Protein AF-A0A8X6GUL9-F1 (afdb_monomer_lite)

Radius of gyration: 25.7 Å; chains: 1; bounding box: 60×47×84 Å

Sequence (441 aa):
MNFLELIRPHLCHDPDRMSILALSNQPPAIRCETCQQTPIPNVYSFIREAADADLLGACHLAQMYHMLTGDEEVPVPFALVSIEGILPKRVENQPIRKLYASVKILKALNAPFTQNATMEKPTMEMQHFLTDYMNAITHAKPQEPLKDSEKMVLNHLLQRLHQAMESKEFQDNKFDFYFEKLVPYVKACRKDWTPLPPEEESSLIKQLLNQLQRSMAIRKMFSRNCIPFDIFHVLVGCYACCSDIGMVANWTLDLIARICRGQFFWKEYESCTFVQQMLRGIKSDISCKRNTDLYYVMRSIQKGEGIECLSENFAKYGQLEKRIKEKIQALSDLVEMVTHQLFPNILFDHHADQLAFNIAMGHVACNMDLKTAQVKKGAFAKARRLYGIISQLVKQVEAFDAQYPIPWTIDTLKLFMVSDSNIEKNLTEIPAVVFEPDEEE

Organism: Trichonephila clavata (NCBI:txid2740835)

Foldseek 3Di:
DALLVLCVVLDPDHSVQWDWDDDVPAAIFIAGNPVRDTSGGHVLVVLVVVCVVPLVSSQVSQVRVCVVPVDQQRKRWDWQDDQPLADIDIFTRQGNNLLVLLLVLLLLLQQLQAPPRDNDDQDPSLQCVLVLLVVLLVPADAPDDDDPLLVLVLVVLNVVLVCVVPDPVCPDRVVCCLVQAVSVQQCLQDVDDHRHYDDDDDRSNVSNNVSLNSLSVVCVRRVLQDLSNNSSSLSSQCSSRSNHSQRNQLSSQSSVLCLLLSSNACVVRCVGPQLVQLVVLCVVADDCVHPVVLNVLLVCLQVVPAPVVNVVCVVVVVVSLVSSLVRGPDDPSHSVVSSVRPVLRSSYPDSLLSVLLVVLVVQQVVQADPVVRDGDPCSSVLSVLSSVLSSVLSVLSNVLCVVPVDNRGPVVVVVSCVVDVVNSVSSVVNCCSSPVPDDDD

Secondary structure (DSSP, 8-state):
--HHHHTGGG-SS-GGGEEEE--TTS--EEEETTT---SBS-HHHHHHHHHHH-HHHHHHHHHHHHHHH--S--EEEEEE-S-TTS--EEEEEEEHHHHHHHHHHHHHHHGGGBTT---PPPPHHHHHHHHHHHHHHHHPPPSS---HHHHHHHHHHHHHHHHHHH-TT--S-HHHIIIIIIHHHHHHH--S--PBPPPPP--HHHHHHHHHHHHHHHHHHHGGG-HHHHHHHHHHHHHHTTT-HHHHHHHHHHHHHHHHTTTTSGGGGTTSHHHHHHHHHHHHH-BTTBSHHHHHHHHHHHTT--HHHHHTTHHHHHHHHHHHHTT--S-HHHHHHHHHHHTTGGG-SSHHHHHHHHHHHHHHHHTB-TTT-PBPTTHHHHHHHHHHHHHHHHHHHHHHHHH------HHHHHHHHHH-HHHHHHHHHHHHHHHSPPPP-

Structure (mmCIF, N/CA/C/O backbone):
data_AF-A0A8X6GUL9-F1
#
_entry.id   AF-A0A8X6GUL9-F1
#
loop_
_atom_site.group_PDB
_atom_site.id
_atom_site.type_symbol
_atom_site.label_atom_id
_atom_site.label_alt_id
_atom_site.label_comp_id
_atom_site.label_asym_id
_atom_site.label_entity_id
_atom_site.label_seq_id
_atom_site.pdbx_PDB_ins_code
_atom_site.Cartn_x
_atom_site.Cartn_y
_atom_site.Cartn_z
_atom_site.occupancy
_atom_site.B_iso_or_equiv
_atom_site.auth_seq_id
_atom_site.auth_comp_id
_atom_site.auth_asym_id
_atom_site.auth_atom_id
_atom_site.pdbx_PDB_model_num
ATOM 1 N N . MET A 1 1 ? 29.680 -6.797 -22.269 1.00 59.53 1 MET A N 1
ATOM 2 C CA . MET A 1 1 ? 29.023 -6.572 -23.575 1.00 59.53 1 MET A CA 1
ATOM 3 C C . MET A 1 1 ? 28.291 -5.240 -23.490 1.00 59.53 1 MET A C 1
ATOM 5 O O . MET A 1 1 ? 27.635 -5.024 -22.481 1.00 59.53 1 MET A O 1
ATOM 9 N N . ASN A 1 2 ? 28.484 -4.332 -24.452 1.00 82.75 2 ASN A N 1
ATOM 10 C CA . ASN A 1 2 ? 27.860 -2.997 -24.468 1.00 82.75 2 ASN A CA 1
ATOM 11 C C . ASN A 1 2 ? 26.538 -3.034 -25.272 1.00 82.75 2 ASN A C 1
ATOM 13 O O . ASN A 1 2 ? 26.352 -3.919 -26.101 1.00 82.75 2 ASN A O 1
ATOM 17 N N . PHE A 1 3 ? 25.637 -2.076 -25.054 1.00 90.62 3 PHE A N 1
ATOM 18 C CA . PHE A 1 3 ? 24.363 -1.917 -25.760 1.00 90.62 3 PHE A CA 1
ATOM 19 C C . PHE A 1 3 ? 24.492 -1.985 -27.290 1.00 90.62 3 PHE A C 1
ATOM 21 O O . PHE A 1 3 ? 23.742 -2.722 -27.918 1.00 90.62 3 PHE A O 1
ATOM 28 N N . LEU A 1 4 ? 25.461 -1.284 -27.895 1.00 91.44 4 LEU A N 1
ATOM 29 C CA . LEU A 1 4 ? 25.628 -1.271 -29.358 1.00 91.44 4 LEU A CA 1
ATOM 30 C C . LEU A 1 4 ? 25.985 -2.654 -29.938 1.00 91.44 4 LEU A C 1
ATOM 32 O O . LEU A 1 4 ? 25.587 -2.970 -31.055 1.00 91.44 4 LEU A O 1
ATOM 36 N N . GLU A 1 5 ? 26.675 -3.500 -29.168 1.00 90.81 5 GLU A N 1
ATOM 37 C CA . GLU A 1 5 ? 26.963 -4.886 -29.565 1.00 90.81 5 GLU A CA 1
ATOM 38 C C . GLU A 1 5 ? 25.704 -5.758 -29.531 1.00 90.81 5 GLU A C 1
ATOM 40 O O . GLU A 1 5 ? 25.496 -6.583 -30.417 1.00 90.81 5 GLU A O 1
ATOM 45 N N . LEU A 1 6 ? 24.831 -5.546 -28.539 1.00 90.56 6 LEU A N 1
ATOM 46 C CA . LEU A 1 6 ? 23.571 -6.285 -28.405 1.00 90.56 6 LEU A CA 1
ATOM 47 C C . LEU A 1 6 ? 22.627 -6.067 -29.590 1.00 90.56 6 LEU A C 1
ATOM 49 O O . LEU A 1 6 ? 21.882 -6.970 -29.958 1.00 90.56 6 LEU A O 1
ATOM 53 N N . ILE A 1 7 ? 22.664 -4.880 -30.189 1.00 93.12 7 ILE A N 1
ATOM 54 C CA . ILE A 1 7 ? 21.782 -4.499 -31.298 1.00 93.12 7 ILE A CA 1
ATOM 55 C C . ILE A 1 7 ? 22.462 -4.588 -32.662 1.00 93.12 7 ILE A C 1
ATOM 57 O O . ILE A 1 7 ? 21.873 -4.154 -33.648 1.00 93.12 7 ILE A O 1
ATOM 61 N N . ARG A 1 8 ? 23.675 -5.151 -32.747 1.00 92.56 8 ARG A N 1
ATOM 62 C CA . ARG A 1 8 ? 24.450 -5.263 -33.992 1.00 92.56 8 ARG A CA 1
ATOM 63 C C . ARG A 1 8 ? 23.646 -5.770 -35.201 1.00 92.56 8 ARG A C 1
ATOM 65 O O . ARG A 1 8 ? 23.825 -5.195 -36.271 1.00 92.56 8 ARG A O 1
ATOM 72 N N . PRO A 1 9 ? 22.729 -6.754 -35.075 1.00 92.94 9 PRO A N 1
ATOM 73 C CA . PRO A 1 9 ? 21.899 -7.203 -36.200 1.00 92.94 9 PRO A CA 1
ATOM 74 C C . PRO A 1 9 ? 20.978 -6.127 -36.799 1.00 92.94 9 PRO A C 1
ATOM 76 O O . PRO A 1 9 ? 20.520 -6.277 -37.926 1.00 92.94 9 PRO A O 1
ATOM 79 N N . HIS A 1 10 ? 20.699 -5.054 -36.056 1.00 92.38 10 HIS A N 1
ATOM 80 C CA . HIS A 1 10 ? 19.838 -3.942 -36.467 1.00 92.38 10 HIS A CA 1
ATOM 81 C C . HIS A 1 10 ? 20.632 -2.736 -36.986 1.00 92.38 10 HIS A C 1
ATOM 83 O O . HIS A 1 10 ? 20.045 -1.730 -37.380 1.00 92.38 10 HIS A O 1
ATOM 89 N N . LEU A 1 11 ? 21.963 -2.814 -36.975 1.00 92.88 11 LEU A N 1
ATOM 90 C CA . LEU A 1 11 ? 22.844 -1.749 -37.429 1.00 92.88 11 LEU A CA 1
ATOM 91 C C . LEU A 1 11 ? 23.238 -1.960 -38.895 1.00 92.88 11 LEU A C 1
ATOM 93 O O . LEU A 1 11 ? 23.427 -3.081 -39.356 1.00 92.88 11 LEU A O 1
ATOM 97 N N . CYS A 1 12 ? 23.412 -0.865 -39.635 1.00 91.94 12 CYS A N 1
ATOM 98 C CA . CYS A 1 12 ? 23.876 -0.914 -41.026 1.00 91.94 12 CYS A CA 1
ATOM 99 C C . CYS A 1 12 ? 25.403 -1.075 -41.167 1.00 91.94 12 CYS A C 1
ATOM 101 O O . CYS A 1 12 ? 25.873 -1.446 -42.237 1.00 91.94 12 CYS A O 1
ATOM 103 N N . HIS A 1 13 ? 26.167 -0.781 -40.110 1.00 93.88 13 HIS A N 1
ATOM 104 C CA . HIS A 1 13 ? 27.629 -0.902 -40.035 1.00 93.88 13 HIS A CA 1
ATOM 105 C C . HIS A 1 13 ? 28.037 -1.363 -38.624 1.00 93.88 13 HIS A C 1
ATOM 107 O O . HIS A 1 13 ? 27.182 -1.520 -37.752 1.00 93.88 13 HIS A O 1
ATOM 113 N N . ASP A 1 14 ? 29.334 -1.571 -38.390 1.00 92.31 14 ASP A N 1
ATOM 114 C CA . ASP A 1 14 ? 29.841 -2.005 -37.085 1.00 92.31 14 ASP A CA 1
ATOM 115 C C . ASP A 1 14 ? 29.505 -1.018 -35.943 1.00 92.31 14 ASP A C 1
ATOM 117 O O . ASP A 1 14 ? 29.436 0.194 -36.183 1.00 92.31 14 ASP A O 1
ATOM 121 N N . PRO A 1 15 ? 29.342 -1.511 -34.696 1.00 91.25 15 PRO A N 1
ATOM 122 C CA . PRO A 1 15 ? 29.035 -0.703 -33.509 1.00 91.25 15 PRO A CA 1
ATOM 123 C C . PRO A 1 15 ? 29.920 0.538 -33.318 1.00 91.25 15 PRO A C 1
ATOM 125 O O . PRO A 1 15 ? 29.404 1.602 -32.983 1.00 91.25 15 PRO A O 1
ATOM 128 N N . ASP A 1 16 ? 31.218 0.448 -33.626 1.00 91.38 16 ASP A N 1
ATOM 129 C CA . ASP A 1 16 ? 32.183 1.560 -33.524 1.00 91.38 16 ASP A CA 1
ATOM 130 C C . ASP A 1 16 ? 31.897 2.728 -34.490 1.00 91.38 16 ASP A C 1
ATOM 132 O O . ASP A 1 16 ? 32.508 3.795 -34.402 1.00 91.38 16 ASP A O 1
ATOM 136 N N . ARG A 1 17 ? 30.985 2.535 -35.451 1.00 93.19 17 ARG A N 1
ATOM 137 C CA . ARG A 1 17 ? 30.533 3.555 -36.409 1.00 93.19 17 ARG A CA 1
ATOM 138 C C . ARG A 1 17 ? 29.187 4.167 -36.030 1.00 93.19 17 ARG A C 1
ATOM 140 O O . ARG A 1 17 ? 28.618 4.894 -36.845 1.00 93.19 17 ARG A O 1
ATOM 147 N N . MET A 1 18 ? 28.665 3.867 -34.843 1.00 94.19 18 MET A N 1
ATOM 148 C CA . MET A 1 18 ? 27.395 4.401 -34.360 1.00 94.19 18 MET A CA 1
ATOM 149 C C . MET A 1 18 ? 27.605 5.525 -33.350 1.00 94.19 18 MET A C 1
ATOM 151 O O . MET A 1 18 ? 28.490 5.462 -32.500 1.00 94.19 18 MET A O 1
ATOM 155 N N . SER A 1 19 ? 26.743 6.533 -33.412 1.00 91.62 19 SER A N 1
ATOM 156 C CA . SER A 1 19 ? 26.632 7.592 -32.414 1.00 91.62 19 SER A CA 1
ATOM 157 C C . SER A 1 19 ? 25.207 7.664 -31.868 1.00 91.62 19 SER A C 1
ATOM 159 O O . SER A 1 19 ? 24.238 7.291 -32.537 1.00 91.62 19 SER A O 1
ATOM 161 N N . ILE A 1 20 ? 25.082 8.135 -30.628 1.00 91.44 20 ILE A N 1
ATOM 162 C CA . ILE A 1 20 ? 23.789 8.380 -29.990 1.00 91.44 20 ILE A CA 1
ATOM 163 C C . ILE A 1 20 ? 23.440 9.848 -30.197 1.00 91.44 20 ILE A C 1
ATOM 165 O O . ILE A 1 20 ? 24.148 10.744 -29.737 1.00 91.44 20 ILE A O 1
ATOM 169 N N . LEU A 1 21 ? 22.337 10.091 -30.895 1.00 89.81 21 LEU A N 1
ATOM 170 C CA . LEU A 1 21 ? 21.763 11.412 -31.077 1.00 89.81 21 LEU A CA 1
ATOM 171 C C . LEU A 1 21 ? 20.773 11.687 -29.945 1.00 89.81 21 LEU A C 1
ATOM 173 O O . LEU A 1 21 ? 19.653 11.172 -29.949 1.00 89.81 21 LEU A O 1
ATOM 177 N N . ALA A 1 22 ? 21.180 12.525 -28.995 1.00 81.44 22 ALA A N 1
ATOM 178 C CA . ALA A 1 22 ? 20.275 13.116 -28.017 1.00 81.44 22 ALA A CA 1
ATOM 179 C C . ALA A 1 22 ? 19.588 14.337 -28.650 1.00 81.44 22 ALA A C 1
ATOM 181 O O . ALA A 1 22 ? 20.225 15.361 -28.905 1.00 81.44 22 ALA A O 1
ATOM 182 N N . LEU A 1 23 ? 18.295 14.220 -28.945 1.00 72.94 23 LEU A N 1
ATOM 183 C CA . LEU A 1 23 ? 17.497 15.289 -29.541 1.00 72.94 23 LEU A CA 1
ATOM 184 C C . LEU A 1 23 ? 16.654 15.969 -28.455 1.00 72.94 23 LEU A C 1
ATOM 186 O O . LEU A 1 23 ? 16.051 15.306 -27.614 1.00 72.94 23 LEU A O 1
ATOM 190 N N . SER A 1 24 ? 16.594 17.304 -28.464 1.00 72.19 24 SER A N 1
ATOM 191 C CA . SER A 1 24 ? 15.754 18.046 -27.516 1.00 72.19 24 SER A CA 1
ATOM 192 C C . SER A 1 24 ? 14.282 17.663 -27.717 1.00 72.19 24 SER A C 1
ATOM 194 O O . SER A 1 24 ? 13.749 17.802 -28.818 1.00 72.19 24 SER A O 1
ATOM 196 N N . ASN A 1 25 ? 13.634 17.176 -26.654 1.00 72.31 25 ASN A N 1
ATOM 197 C CA . ASN A 1 25 ? 12.228 16.749 -26.627 1.00 72.31 25 ASN A CA 1
ATOM 198 C C . ASN A 1 25 ? 11.867 15.562 -27.542 1.00 72.31 25 ASN A C 1
ATOM 200 O O . ASN A 1 25 ? 10.691 15.374 -27.857 1.00 72.31 25 ASN A O 1
ATOM 204 N N . GLN A 1 26 ? 12.839 14.746 -27.960 1.00 78.94 26 GLN A N 1
ATOM 205 C CA . GLN A 1 26 ? 12.580 13.499 -28.684 1.00 78.94 26 GLN A CA 1
ATOM 206 C C . GLN A 1 26 ? 13.345 12.337 -28.044 1.00 78.94 26 GLN A C 1
ATOM 208 O O . GLN A 1 26 ? 14.429 12.553 -27.500 1.00 78.94 26 GLN A O 1
ATOM 213 N N . PRO A 1 27 ? 12.807 11.104 -28.105 1.00 82.38 27 PRO A N 1
ATOM 214 C CA . PRO A 1 27 ? 13.554 9.927 -27.698 1.00 82.38 27 PRO A CA 1
ATOM 215 C C . PRO A 1 27 ? 14.885 9.840 -28.454 1.00 82.38 27 PRO A C 1
ATOM 217 O O . PRO A 1 27 ? 14.938 10.192 -29.637 1.00 82.38 27 PRO A O 1
ATOM 220 N N . PRO A 1 28 ? 15.950 9.365 -27.797 1.00 90.50 28 PRO A N 1
ATOM 221 C CA . PRO A 1 28 ? 17.258 9.270 -28.418 1.00 90.50 28 PRO A CA 1
ATOM 222 C C . PRO A 1 28 ? 17.238 8.319 -29.616 1.00 90.50 28 PRO A C 1
ATOM 224 O O . PRO A 1 28 ? 16.472 7.348 -29.660 1.00 90.50 28 PRO A O 1
ATOM 227 N N . ALA A 1 29 ? 18.106 8.602 -30.582 1.00 92.44 29 ALA A N 1
ATOM 228 C CA . ALA A 1 29 ? 18.247 7.833 -31.811 1.00 92.44 29 ALA A CA 1
ATOM 229 C C . ALA A 1 29 ? 19.691 7.357 -32.002 1.00 92.44 29 ALA A C 1
ATOM 231 O O . ALA A 1 29 ? 20.627 7.948 -31.468 1.00 92.44 29 ALA A O 1
ATOM 232 N N . ILE A 1 30 ? 19.885 6.305 -32.793 1.00 93.38 30 ILE A N 1
ATOM 233 C CA . ILE A 1 30 ? 21.208 5.790 -33.156 1.00 93.38 30 ILE A CA 1
ATOM 234 C C . ILE A 1 30 ? 21.472 6.147 -34.607 1.00 93.38 30 ILE A C 1
ATOM 236 O O . ILE A 1 30 ? 20.749 5.686 -35.494 1.00 93.38 30 ILE A O 1
ATOM 240 N N . ARG A 1 31 ? 22.511 6.950 -34.847 1.00 94.19 31 ARG A N 1
ATOM 241 C CA . ARG A 1 31 ? 22.965 7.330 -36.187 1.00 94.19 31 ARG A CA 1
ATOM 242 C C . ARG A 1 31 ? 24.221 6.561 -36.556 1.00 94.19 31 ARG A C 1
ATOM 244 O O . ARG A 1 31 ? 25.141 6.438 -35.757 1.00 94.19 31 ARG A O 1
ATOM 251 N N . CYS A 1 32 ? 24.285 6.098 -37.797 1.00 94.56 32 CYS A N 1
ATOM 252 C CA . CYS A 1 32 ? 25.526 5.616 -38.377 1.00 94.56 32 CYS A CA 1
ATOM 253 C C . CYS A 1 32 ? 26.334 6.784 -38.944 1.00 94.56 32 CYS A C 1
ATOM 255 O O . CYS A 1 32 ? 25.877 7.486 -39.843 1.00 94.56 32 CYS A O 1
ATOM 257 N N . GLU A 1 33 ? 27.568 6.953 -38.481 1.00 94.50 33 GLU A N 1
ATOM 258 C CA . GLU A 1 33 ? 28.460 8.014 -38.953 1.00 94.50 33 GLU A CA 1
ATOM 259 C C . GLU A 1 33 ? 28.963 7.783 -40.387 1.00 94.50 33 GLU A C 1
ATOM 261 O O . GLU A 1 33 ? 29.339 8.731 -41.074 1.00 94.50 33 GLU A O 1
ATOM 266 N N . THR A 1 34 ? 28.929 6.543 -40.882 1.00 93.50 34 THR A N 1
ATOM 267 C CA . THR A 1 34 ? 29.384 6.208 -42.240 1.00 93.50 34 THR A CA 1
ATOM 268 C C . THR A 1 34 ? 28.342 6.544 -43.304 1.00 93.50 34 THR A C 1
ATOM 270 O O . THR A 1 34 ? 28.664 7.218 -44.277 1.00 93.50 34 THR A O 1
ATOM 273 N N . CYS A 1 35 ? 27.095 6.094 -43.138 1.00 94.31 35 CYS A N 1
ATOM 274 C CA . CYS A 1 35 ? 26.037 6.322 -44.130 1.00 94.31 35 CYS A CA 1
ATOM 275 C C . CYS A 1 35 ? 25.053 7.436 -43.750 1.00 94.31 35 CYS A C 1
ATOM 277 O O . CYS A 1 35 ? 24.143 7.716 -44.527 1.00 94.31 35 CYS A O 1
ATOM 279 N N . GLN A 1 36 ? 25.212 8.056 -42.574 1.00 92.50 36 GLN A N 1
ATOM 280 C CA . GLN A 1 36 ? 24.347 9.120 -42.040 1.00 92.50 36 GLN A CA 1
ATOM 281 C C . GLN A 1 36 ? 22.872 8.711 -41.863 1.00 92.50 36 GLN A C 1
ATOM 283 O O . GLN A 1 36 ? 22.012 9.557 -41.625 1.00 92.50 36 GLN A O 1
ATOM 288 N N . GLN A 1 37 ? 22.570 7.413 -41.947 1.00 93.38 37 GLN A N 1
ATOM 289 C CA . GLN A 1 37 ? 21.244 6.865 -41.677 1.00 93.38 37 GLN A CA 1
ATOM 290 C C . GLN A 1 37 ? 21.021 6.688 -40.177 1.00 93.38 37 GLN A C 1
ATOM 292 O O . GLN A 1 37 ? 21.971 6.525 -39.406 1.00 93.38 37 GLN A O 1
ATOM 297 N N . THR A 1 38 ? 19.751 6.638 -39.786 1.00 92.12 38 THR A N 1
ATOM 298 C CA . THR A 1 38 ? 19.320 6.430 -38.402 1.00 92.12 38 THR A CA 1
ATOM 299 C C . THR A 1 38 ? 18.674 5.048 -38.274 1.00 92.12 38 THR A C 1
ATOM 301 O O . THR A 1 38 ? 17.446 4.959 -38.287 1.00 92.12 38 THR A O 1
ATOM 304 N N . PRO A 1 39 ? 19.463 3.952 -38.229 1.00 91.88 39 PRO A N 1
ATOM 305 C CA . PRO A 1 39 ? 18.925 2.588 -38.200 1.00 91.88 39 PRO A CA 1
ATOM 306 C C . PRO A 1 39 ? 17.947 2.350 -37.043 1.00 91.88 39 PRO A C 1
ATOM 308 O O . PRO A 1 39 ? 16.996 1.590 -37.196 1.00 91.88 39 PRO A O 1
ATOM 311 N N . ILE A 1 40 ? 18.141 3.035 -35.910 1.00 93.50 40 ILE A N 1
ATOM 312 C CA . ILE A 1 40 ? 17.182 3.063 -34.802 1.00 93.50 40 ILE A CA 1
ATOM 313 C C . ILE A 1 40 ? 16.783 4.523 -34.562 1.00 93.50 40 ILE A C 1
ATOM 315 O O . ILE A 1 40 ? 17.494 5.249 -33.866 1.00 93.50 40 ILE A O 1
ATOM 319 N N . PRO A 1 41 ? 15.666 4.991 -35.149 1.00 90.94 41 PRO A N 1
ATOM 320 C CA . PRO A 1 41 ? 15.224 6.381 -35.030 1.00 90.94 41 PRO A CA 1
ATOM 321 C C . PRO A 1 41 ? 14.626 6.711 -33.659 1.00 90.94 41 PRO A C 1
ATOM 323 O O . PRO A 1 41 ? 14.473 7.880 -33.328 1.00 90.94 41 PRO A O 1
ATOM 326 N N . ASN A 1 42 ? 14.271 5.693 -32.871 1.00 93.06 42 ASN A N 1
ATOM 327 C CA . ASN A 1 42 ? 13.729 5.845 -31.529 1.00 93.06 42 ASN A CA 1
ATOM 328 C C . ASN A 1 42 ? 14.122 4.629 -30.682 1.00 93.06 42 ASN A C 1
ATOM 330 O O . ASN A 1 42 ? 13.525 3.557 -30.802 1.00 93.06 42 ASN A O 1
ATOM 334 N N . VAL A 1 43 ? 15.120 4.801 -29.815 1.00 92.88 43 VAL A N 1
ATOM 335 C CA . VAL A 1 43 ? 15.638 3.730 -28.950 1.00 92.88 43 VAL A CA 1
ATOM 336 C C . VAL A 1 43 ? 14.563 3.202 -27.997 1.00 92.88 43 VAL A C 1
ATOM 338 O O . VAL A 1 43 ? 14.501 2.003 -27.742 1.00 92.88 43 VAL A O 1
ATOM 341 N N . TYR A 1 44 ? 13.674 4.063 -27.500 1.00 92.88 44 TYR A N 1
ATOM 342 C CA . TYR A 1 44 ? 12.624 3.662 -26.558 1.00 92.88 44 TYR A CA 1
ATOM 343 C C . TYR A 1 44 ? 11.583 2.761 -27.221 1.00 92.88 44 TYR A C 1
ATOM 345 O O . TYR A 1 44 ? 11.190 1.744 -26.653 1.00 92.88 44 TYR A O 1
ATOM 353 N N . SER A 1 45 ? 11.174 3.105 -28.444 1.00 92.31 45 SER A N 1
ATOM 354 C CA . SER A 1 45 ? 10.258 2.265 -29.225 1.00 92.31 45 SER A CA 1
ATOM 355 C C . SER A 1 45 ? 10.913 0.939 -29.597 1.00 92.31 45 SER A C 1
ATOM 357 O O . SER A 1 45 ? 10.273 -0.097 -29.463 1.00 92.31 45 SER A O 1
ATOM 359 N N . PHE A 1 46 ? 12.201 0.959 -29.951 1.00 93.62 46 PHE A N 1
ATOM 360 C CA . PHE A 1 46 ? 12.967 -0.253 -30.237 1.00 93.62 46 PHE A CA 1
ATOM 361 C C . PHE A 1 46 ? 13.023 -1.212 -29.035 1.00 93.62 46 PHE A C 1
ATOM 363 O O . PHE A 1 46 ? 12.763 -2.403 -29.182 1.00 93.62 46 PHE A O 1
ATOM 370 N N . ILE A 1 47 ? 13.295 -0.701 -27.826 1.00 92.94 47 ILE A N 1
ATOM 371 C CA . ILE A 1 47 ? 13.277 -1.507 -26.591 1.00 92.94 47 ILE A CA 1
ATOM 372 C C . ILE A 1 47 ? 11.882 -2.092 -26.337 1.00 92.94 47 ILE A C 1
ATOM 374 O O . ILE A 1 47 ? 11.763 -3.257 -25.957 1.00 92.94 47 ILE A O 1
ATOM 378 N N . ARG A 1 48 ? 10.823 -1.300 -26.541 1.00 90.50 48 ARG A N 1
ATOM 379 C CA . ARG A 1 48 ? 9.440 -1.753 -26.352 1.00 90.50 48 ARG A CA 1
ATOM 380 C C . ARG A 1 48 ? 9.069 -2.869 -27.331 1.00 90.50 48 ARG A C 1
ATOM 382 O O . ARG A 1 48 ? 8.537 -3.879 -26.899 1.00 90.50 48 ARG A O 1
ATOM 389 N N . GLU A 1 49 ? 9.387 -2.712 -28.612 1.00 91.75 49 GLU A N 1
ATOM 390 C CA . GLU A 1 49 ? 9.131 -3.728 -29.644 1.00 91.75 49 GLU A CA 1
ATOM 391 C C . GLU A 1 49 ? 9.918 -5.020 -29.379 1.00 91.75 49 GLU A C 1
ATOM 393 O O . GLU A 1 49 ? 9.390 -6.119 -29.534 1.00 91.75 49 GLU A O 1
ATOM 398 N N . ALA A 1 50 ? 11.160 -4.912 -28.894 1.00 90.69 50 ALA A N 1
ATOM 399 C CA . ALA A 1 50 ? 11.944 -6.080 -28.495 1.00 90.69 50 ALA A CA 1
ATOM 400 C C . ALA A 1 50 ? 11.273 -6.882 -27.361 1.00 90.69 50 ALA A C 1
ATOM 402 O O . ALA A 1 50 ? 11.421 -8.104 -27.298 1.00 90.69 50 ALA A O 1
ATOM 403 N N . ALA A 1 51 ? 10.508 -6.219 -26.487 1.00 91.06 51 ALA A N 1
ATOM 404 C CA . ALA A 1 51 ? 9.843 -6.854 -25.351 1.00 91.06 51 ALA A CA 1
ATOM 405 C C . ALA A 1 51 ? 8.695 -7.791 -25.751 1.00 91.06 51 ALA A C 1
ATOM 407 O O . ALA A 1 51 ? 8.334 -8.677 -24.970 1.00 91.06 51 ALA A O 1
ATOM 408 N N . ASP A 1 52 ? 8.139 -7.628 -26.955 1.00 88.81 52 ASP A N 1
ATOM 409 C CA . ASP A 1 52 ? 7.107 -8.521 -27.484 1.00 88.81 52 ASP A CA 1
ATOM 410 C C . ASP A 1 52 ? 7.671 -9.911 -27.799 1.00 88.81 52 ASP A C 1
ATOM 412 O O . ASP A 1 52 ? 6.989 -10.916 -27.579 1.00 88.81 52 ASP A O 1
ATOM 416 N N . ALA A 1 53 ? 8.929 -9.970 -28.247 1.00 89.50 53 ALA A N 1
ATOM 417 C CA . ALA A 1 53 ? 9.632 -11.209 -28.565 1.00 89.50 53 ALA A CA 1
ATOM 418 C C . ALA A 1 53 ? 10.392 -11.789 -27.359 1.00 89.50 53 ALA A C 1
ATOM 420 O O . ALA A 1 53 ? 10.308 -12.989 -27.098 1.00 89.50 53 ALA A O 1
ATOM 421 N N . ASP A 1 54 ? 11.120 -10.950 -26.616 1.00 90.56 54 ASP A N 1
ATOM 422 C CA . ASP A 1 54 ? 11.896 -11.345 -25.436 1.00 90.56 54 ASP A CA 1
ATOM 423 C C . ASP A 1 54 ? 11.905 -10.230 -24.382 1.00 90.56 54 ASP A C 1
ATOM 425 O O . ASP A 1 54 ? 12.695 -9.283 -24.420 1.00 90.56 54 ASP A O 1
ATOM 429 N N . LEU A 1 55 ? 11.035 -10.378 -23.382 1.00 88.94 55 LEU A N 1
ATOM 430 C CA . LEU A 1 55 ? 10.909 -9.423 -22.286 1.00 88.94 55 LEU A CA 1
ATOM 431 C C . LEU A 1 55 ? 12.203 -9.291 -21.467 1.00 88.94 55 LEU A C 1
ATOM 433 O O . LEU A 1 55 ? 12.571 -8.181 -21.088 1.00 88.94 55 LEU A O 1
ATOM 437 N N . LEU A 1 56 ? 12.905 -10.397 -21.190 1.00 87.38 56 LEU A N 1
ATOM 438 C CA . LEU A 1 56 ? 14.136 -10.366 -20.393 1.00 87.38 56 LEU A CA 1
ATOM 439 C C . LEU A 1 56 ? 15.285 -9.740 -21.189 1.00 87.38 56 LEU A C 1
ATOM 441 O O . LEU A 1 56 ? 16.049 -8.946 -20.632 1.00 87.38 56 LEU A O 1
ATOM 445 N N . GLY A 1 57 ? 15.372 -10.051 -22.483 1.00 89.19 57 GLY A N 1
ATOM 446 C CA . GLY A 1 57 ? 16.289 -9.409 -23.418 1.00 89.19 57 GLY A CA 1
ATOM 447 C C . GLY A 1 57 ? 16.061 -7.901 -23.496 1.00 89.19 57 GLY A C 1
ATOM 448 O O . GLY A 1 57 ? 17.011 -7.135 -23.339 1.00 89.19 57 GLY A O 1
ATOM 449 N N . ALA A 1 58 ? 14.807 -7.456 -23.618 1.00 91.50 58 ALA A N 1
ATOM 450 C CA . ALA A 1 58 ? 14.454 -6.036 -23.629 1.00 91.50 58 ALA A CA 1
ATOM 451 C C . ALA A 1 58 ? 14.793 -5.321 -22.307 1.00 91.50 58 ALA A C 1
ATOM 453 O O . ALA A 1 58 ? 15.328 -4.211 -22.319 1.00 91.50 58 ALA A O 1
ATOM 454 N N . CYS A 1 59 ? 14.567 -5.970 -21.157 1.00 89.94 59 CYS A N 1
ATOM 455 C CA . CYS A 1 59 ? 15.005 -5.454 -19.854 1.00 89.94 59 CYS A CA 1
ATOM 456 C C . CYS A 1 59 ? 16.521 -5.231 -19.811 1.00 89.94 59 CYS A C 1
ATOM 458 O O . CYS A 1 59 ? 17.000 -4.199 -19.335 1.00 89.94 59 CYS A O 1
ATOM 460 N N . HIS A 1 60 ? 17.282 -6.234 -20.259 1.00 90.69 60 HIS A N 1
ATOM 461 C CA . HIS A 1 60 ? 18.739 -6.179 -20.270 1.00 90.69 60 HIS A CA 1
ATOM 462 C C . HIS A 1 60 ? 19.235 -5.093 -21.226 1.00 90.69 60 HIS A C 1
ATOM 464 O O . HIS A 1 60 ? 20.118 -4.317 -20.871 1.00 90.69 60 HIS A O 1
ATOM 470 N N . LEU A 1 61 ? 18.610 -4.983 -22.397 1.00 92.81 61 LEU A N 1
ATOM 471 C CA . LEU A 1 61 ? 18.892 -3.958 -23.388 1.00 92.81 61 LEU A CA 1
ATOM 472 C C . LEU A 1 61 ? 18.706 -2.542 -22.816 1.00 92.81 61 LEU A C 1
ATOM 474 O O . LEU A 1 61 ? 19.605 -1.713 -22.949 1.00 92.81 61 LEU A O 1
ATOM 478 N N . ALA A 1 62 ? 17.596 -2.284 -22.117 1.00 93.44 62 ALA A N 1
ATOM 479 C CA . ALA A 1 62 ? 17.340 -1.002 -21.459 1.00 93.44 62 ALA A CA 1
ATOM 480 C C . ALA A 1 62 ? 18.398 -0.667 -20.392 1.00 93.44 62 ALA A C 1
ATOM 482 O O . ALA A 1 62 ? 18.892 0.458 -20.333 1.00 93.44 62 ALA A O 1
ATOM 483 N N . GLN A 1 63 ? 18.805 -1.657 -19.587 1.00 92.38 63 GLN A N 1
ATOM 484 C CA . GLN A 1 63 ? 19.881 -1.492 -18.601 1.00 92.38 63 GLN A CA 1
ATOM 485 C C . GLN A 1 63 ? 21.218 -1.172 -19.270 1.00 92.38 63 GLN A C 1
ATOM 487 O O . GLN A 1 63 ? 21.919 -0.268 -18.824 1.00 92.38 63 GLN A O 1
ATOM 492 N N . MET A 1 64 ? 21.579 -1.882 -20.345 1.00 92.88 64 MET A N 1
ATOM 493 C CA . MET A 1 64 ? 22.828 -1.610 -21.059 1.00 92.88 64 MET A CA 1
ATOM 494 C C . MET A 1 64 ? 22.821 -0.217 -21.691 1.00 92.88 64 MET A C 1
ATOM 496 O O . MET A 1 64 ? 23.847 0.458 -21.669 1.00 92.88 64 MET A O 1
ATOM 500 N N . TYR A 1 65 ? 21.675 0.232 -22.212 1.00 93.44 65 TYR A N 1
ATOM 501 C CA . TYR A 1 65 ? 21.529 1.581 -22.755 1.00 93.44 65 TYR A CA 1
ATOM 502 C C . TYR A 1 65 ? 21.704 2.657 -21.676 1.00 93.44 65 TYR A C 1
ATOM 504 O O . TYR A 1 65 ? 22.461 3.609 -21.872 1.00 93.44 65 TYR A O 1
ATOM 512 N N . HIS A 1 66 ? 21.071 2.479 -20.513 1.00 93.31 66 HIS A N 1
ATOM 513 C CA . HIS A 1 66 ? 21.255 3.361 -19.361 1.00 93.31 66 HIS A CA 1
ATOM 514 C C . HIS A 1 66 ? 22.721 3.416 -18.911 1.00 93.31 66 HIS A C 1
ATOM 516 O O . HIS A 1 66 ? 23.264 4.501 -18.746 1.00 93.31 66 HIS A O 1
ATOM 522 N N . MET A 1 67 ? 23.405 2.273 -18.786 1.00 91.44 67 MET A N 1
ATOM 523 C CA . MET A 1 67 ? 24.827 2.256 -18.409 1.00 91.44 67 MET A CA 1
ATOM 524 C C . MET A 1 67 ? 25.727 2.956 -19.435 1.00 91.44 67 MET A C 1
ATOM 526 O O . MET A 1 67 ? 26.760 3.506 -19.064 1.00 91.44 67 MET A O 1
ATOM 530 N N . LEU A 1 68 ? 25.354 2.928 -20.718 1.00 90.38 68 LEU A N 1
ATOM 531 C CA . LEU A 1 68 ? 26.098 3.597 -21.783 1.00 90.38 68 LEU A CA 1
ATOM 532 C C . LEU A 1 68 ? 25.896 5.120 -21.778 1.00 90.38 68 LEU A C 1
ATOM 534 O O . LEU A 1 68 ? 26.821 5.856 -22.110 1.00 90.38 68 LEU A O 1
ATOM 538 N N . THR A 1 69 ? 24.694 5.592 -21.445 1.00 89.38 69 THR A N 1
ATOM 539 C CA . THR A 1 69 ? 24.282 6.992 -21.673 1.00 89.38 69 THR A CA 1
ATOM 540 C C . THR A 1 69 ? 24.068 7.812 -20.408 1.00 89.38 69 THR A C 1
ATOM 542 O O . THR A 1 69 ? 24.081 9.037 -20.475 1.00 89.38 69 THR A O 1
ATOM 545 N N . GLY A 1 70 ? 23.847 7.158 -19.269 1.00 89.25 70 GLY A N 1
ATOM 546 C CA . GLY A 1 70 ? 23.352 7.792 -18.049 1.00 89.25 70 GLY A CA 1
ATOM 547 C C . GLY A 1 70 ? 21.883 8.220 -18.126 1.00 89.25 70 GLY A C 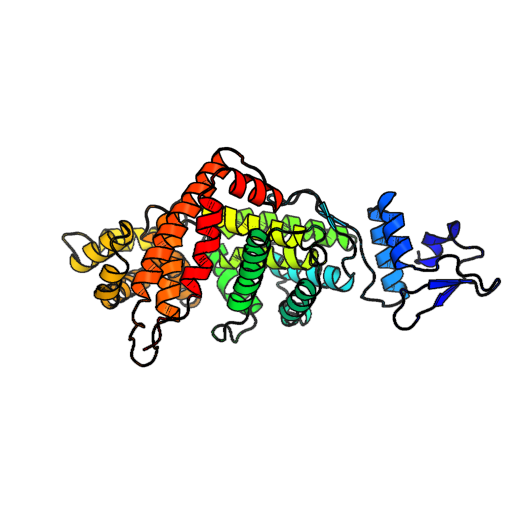1
ATOM 548 O O . GLY A 1 70 ? 21.410 8.883 -17.210 1.00 89.25 70 GLY A O 1
ATOM 549 N N . ASP A 1 71 ? 21.151 7.867 -19.188 1.00 91.00 71 ASP A N 1
ATOM 550 C CA . ASP A 1 71 ? 19.754 8.265 -19.359 1.00 91.00 71 ASP A CA 1
ATOM 551 C C . ASP A 1 71 ? 18.858 7.538 -18.348 1.00 91.00 71 ASP A C 1
ATOM 553 O O . ASP A 1 71 ? 18.751 6.310 -18.336 1.00 91.00 71 ASP A O 1
ATOM 557 N N . GLU A 1 72 ? 18.248 8.299 -17.449 1.00 91.31 72 GLU A N 1
ATOM 558 C CA . GLU A 1 72 ? 17.432 7.796 -16.347 1.00 91.31 72 GLU A CA 1
ATOM 559 C C . GLU A 1 72 ? 15.956 7.572 -16.720 1.00 91.31 72 GLU A C 1
ATOM 561 O O . GLU A 1 72 ? 15.230 6.889 -15.986 1.00 91.31 72 GLU A O 1
ATOM 566 N N . GLU A 1 73 ? 15.506 8.109 -17.860 1.00 90.94 73 GLU A N 1
ATOM 567 C CA . GLU A 1 73 ? 14.115 8.010 -18.327 1.00 90.94 73 GLU A CA 1
ATOM 568 C C . GLU A 1 73 ? 13.870 6.817 -19.249 1.00 90.94 73 GLU A C 1
ATOM 570 O O . GLU A 1 73 ? 12.748 6.610 -19.716 1.00 90.94 73 GLU A O 1
ATOM 575 N N . VAL A 1 74 ? 14.905 6.014 -19.493 1.00 92.12 74 VAL A N 1
ATOM 576 C CA . VAL A 1 74 ? 14.831 4.840 -20.359 1.00 92.12 74 VAL A CA 1
ATOM 577 C C . VAL A 1 74 ? 13.710 3.924 -19.863 1.00 92.12 74 VAL A C 1
ATOM 579 O O . VAL A 1 74 ? 13.745 3.485 -18.706 1.00 92.12 74 VAL A O 1
ATOM 582 N N . PRO A 1 75 ? 12.707 3.624 -20.706 1.00 91.50 75 PRO A N 1
ATOM 583 C CA . PRO A 1 75 ? 11.604 2.770 -20.316 1.00 91.50 75 PRO A CA 1
ATOM 584 C C . PRO A 1 75 ? 12.079 1.325 -20.202 1.00 91.50 75 PRO A C 1
ATOM 586 O O . PRO A 1 75 ? 12.688 0.778 -21.121 1.00 91.50 75 PRO A O 1
ATOM 589 N N . VAL A 1 76 ? 11.754 0.686 -19.083 1.00 92.94 76 VAL A N 1
ATOM 590 C CA . VAL A 1 76 ? 12.036 -0.728 -18.849 1.00 92.94 76 VAL A CA 1
ATOM 591 C C . VAL A 1 76 ? 10.712 -1.488 -18.824 1.00 92.94 76 VAL A C 1
ATOM 593 O O . VAL A 1 76 ? 9.915 -1.289 -17.903 1.00 92.94 76 VAL A O 1
ATOM 596 N N . PRO A 1 77 ? 10.447 -2.353 -19.815 1.00 90.88 77 PRO A N 1
ATOM 597 C CA . PRO A 1 77 ? 9.294 -3.240 -19.777 1.00 90.88 77 PRO A CA 1
ATOM 598 C C . PRO A 1 77 ? 9.575 -4.384 -18.803 1.00 90.88 77 PRO A C 1
ATOM 600 O O . PRO A 1 77 ? 10.674 -4.921 -18.796 1.00 90.88 77 PRO A O 1
ATOM 603 N N . PHE A 1 78 ? 8.608 -4.790 -17.985 1.00 91.12 78 PHE A N 1
ATOM 604 C CA . PHE A 1 78 ? 8.742 -5.979 -17.134 1.00 91.12 78 PHE A CA 1
ATOM 605 C C . PHE A 1 78 ? 7.383 -6.626 -16.874 1.00 91.12 78 PHE A C 1
ATOM 607 O O . PHE A 1 78 ? 6.340 -6.065 -17.193 1.00 91.12 78 PHE A O 1
ATOM 614 N N . ALA A 1 79 ? 7.377 -7.829 -16.304 1.00 90.06 79 ALA A N 1
ATOM 615 C CA . ALA A 1 79 ? 6.152 -8.520 -15.923 1.00 90.06 79 ALA A CA 1
ATOM 616 C C . ALA A 1 79 ? 6.156 -8.775 -14.424 1.00 90.06 79 ALA A C 1
ATOM 618 O O . ALA A 1 79 ? 7.111 -9.335 -13.884 1.00 90.06 79 ALA A O 1
ATOM 619 N N . LEU A 1 80 ? 5.066 -8.398 -13.765 1.00 87.50 80 LEU A N 1
ATOM 620 C CA . LEU A 1 80 ? 4.786 -8.859 -12.418 1.00 87.50 80 LEU A CA 1
ATOM 621 C C . LEU A 1 80 ? 4.245 -10.278 -12.513 1.00 87.50 80 LEU A C 1
ATOM 623 O O . LEU A 1 80 ? 3.204 -10.511 -13.121 1.00 87.50 80 LEU A O 1
ATOM 627 N N . VAL A 1 81 ? 4.966 -11.227 -11.927 1.00 82.12 81 VAL A N 1
ATOM 628 C CA . VAL A 1 81 ? 4.582 -12.639 -11.908 1.00 82.12 81 VAL A CA 1
ATOM 629 C C . VAL A 1 81 ? 4.707 -13.148 -10.475 1.00 82.12 81 VAL A C 1
ATOM 631 O O . VAL A 1 81 ? 5.673 -12.831 -9.780 1.00 82.12 81 VAL A O 1
ATOM 634 N N . SER A 1 82 ? 3.728 -13.942 -10.037 1.00 78.81 82 SER A N 1
ATOM 635 C CA . SER A 1 82 ? 3.741 -14.629 -8.737 1.00 78.81 82 SER A CA 1
ATOM 636 C C . SER A 1 82 ? 3.761 -13.712 -7.504 1.00 78.81 82 SER A C 1
ATOM 638 O O . SER A 1 82 ? 4.367 -14.057 -6.491 1.00 78.81 82 SER A O 1
ATOM 640 N N . ILE A 1 83 ? 3.093 -12.557 -7.568 1.00 83.81 83 ILE A N 1
ATOM 641 C CA . ILE A 1 83 ? 2.805 -11.741 -6.381 1.00 83.81 83 ILE A CA 1
ATOM 642 C C . ILE A 1 83 ? 1.377 -12.064 -5.927 1.00 83.81 83 ILE A C 1
ATOM 644 O O . ILE A 1 83 ? 0.413 -11.701 -6.591 1.00 83.81 83 ILE A O 1
ATOM 648 N N . GLU A 1 84 ? 1.237 -12.779 -4.811 1.00 80.69 84 GLU A N 1
ATOM 649 C CA . GLU A 1 84 ? -0.054 -13.108 -4.189 1.00 80.69 84 GLU A CA 1
ATOM 650 C C . GLU A 1 84 ? -0.880 -11.829 -3.957 1.00 80.69 84 GLU A C 1
ATOM 652 O O . GLU A 1 84 ? -0.357 -10.821 -3.479 1.00 80.69 84 GLU A O 1
ATOM 657 N N . GLY A 1 85 ? -2.166 -11.868 -4.320 1.00 77.88 85 GLY A N 1
ATOM 658 C CA . GLY A 1 85 ? -3.072 -10.712 -4.251 1.00 77.88 85 GLY A CA 1
ATOM 659 C C . GLY A 1 85 ? -2.996 -9.756 -5.448 1.00 77.88 85 GLY A C 1
ATOM 660 O O . GLY A 1 85 ? -3.840 -8.875 -5.562 1.00 77.88 85 GLY A O 1
ATOM 661 N N . ILE A 1 86 ? -2.052 -9.945 -6.379 1.00 87.00 86 ILE A N 1
ATOM 662 C CA . ILE A 1 86 ? -1.879 -9.094 -7.563 1.00 87.00 86 ILE A CA 1
ATOM 663 C C . ILE A 1 86 ? -1.928 -9.950 -8.830 1.00 87.00 86 ILE A C 1
ATOM 665 O O . ILE A 1 86 ? -1.194 -10.930 -8.966 1.00 87.00 86 ILE A O 1
ATOM 669 N N . LEU A 1 87 ? -2.787 -9.586 -9.786 1.00 83.31 87 LEU A N 1
ATOM 670 C CA . LEU A 1 87 ? -2.848 -10.307 -11.058 1.00 83.31 87 LEU A CA 1
ATOM 671 C C . LEU A 1 87 ? -1.545 -10.139 -11.851 1.00 83.31 87 LEU A C 1
ATOM 673 O O . LEU A 1 87 ? -1.020 -9.022 -11.924 1.00 83.31 87 LEU A O 1
ATOM 677 N N . PRO A 1 88 ? -1.042 -11.214 -12.489 1.00 87.25 88 PRO A N 1
ATOM 678 C CA . PRO A 1 88 ? 0.084 -11.098 -13.395 1.00 87.25 88 PRO A CA 1
ATOM 679 C C . PRO A 1 88 ? -0.218 -10.108 -14.520 1.00 87.25 88 PRO A C 1
ATOM 681 O O . PRO A 1 88 ? -1.228 -10.237 -15.211 1.00 87.25 88 PRO A O 1
ATOM 684 N N . LYS A 1 89 ? 0.663 -9.124 -14.712 1.00 88.56 89 LYS A N 1
ATOM 685 C CA . LYS A 1 89 ? 0.515 -8.099 -15.750 1.00 88.56 89 LYS A CA 1
ATOM 686 C C . LYS A 1 89 ? 1.879 -7.607 -16.220 1.00 88.56 89 LYS A C 1
ATOM 688 O O . LYS A 1 89 ? 2.828 -7.522 -15.435 1.00 88.56 89 LYS A O 1
ATOM 693 N N . ARG A 1 90 ? 1.967 -7.284 -17.511 1.00 88.69 90 ARG A N 1
ATOM 694 C CA . ARG A 1 90 ? 3.102 -6.558 -18.088 1.00 88.69 90 ARG A CA 1
ATOM 695 C C . ARG A 1 90 ? 2.968 -5.072 -17.760 1.00 88.69 90 ARG A C 1
ATOM 697 O O . ARG A 1 90 ? 1.915 -4.488 -17.987 1.00 88.69 90 ARG A O 1
ATOM 704 N N . VAL A 1 91 ? 4.033 -4.488 -17.229 1.00 88.19 91 VAL A N 1
ATOM 705 C CA . VAL A 1 91 ? 4.165 -3.052 -16.993 1.00 88.19 91 VAL A CA 1
ATOM 706 C C . VAL A 1 91 ? 5.089 -2.504 -18.065 1.00 88.19 91 VAL A C 1
ATOM 708 O O . VAL A 1 91 ? 6.231 -2.947 -18.211 1.00 88.19 91 VAL A O 1
ATOM 711 N N . GLU A 1 92 ? 4.576 -1.550 -18.826 1.00 83.62 92 GLU A N 1
ATOM 712 C CA . GLU A 1 92 ? 5.304 -0.897 -19.903 1.00 83.62 92 GLU A CA 1
ATOM 713 C C . GLU A 1 92 ? 5.747 0.498 -19.476 1.00 83.62 92 GLU A C 1
ATOM 715 O O . GLU A 1 92 ? 5.068 1.174 -18.708 1.00 83.62 92 GLU A O 1
ATOM 720 N N . ASN A 1 93 ? 6.853 0.971 -20.047 1.00 82.75 93 ASN A N 1
ATOM 721 C CA . ASN A 1 93 ? 7.278 2.366 -19.935 1.00 82.75 93 ASN A CA 1
ATOM 722 C C . ASN A 1 93 ? 7.586 2.844 -18.508 1.00 82.75 93 ASN A C 1
ATOM 724 O O . ASN A 1 93 ? 7.472 4.035 -18.219 1.00 82.75 93 ASN A O 1
ATOM 728 N N . GLN A 1 94 ? 8.014 1.946 -17.618 1.00 90.88 94 GLN A N 1
ATOM 729 C CA . GLN A 1 94 ? 8.495 2.350 -16.303 1.00 90.88 94 GLN A CA 1
ATOM 730 C C . GLN A 1 94 ? 9.929 2.898 -16.424 1.00 90.88 94 GLN A C 1
ATOM 732 O O . GLN A 1 94 ? 10.814 2.153 -16.847 1.00 90.88 94 GLN A O 1
ATOM 737 N N . PRO A 1 95 ? 10.196 4.161 -16.039 1.00 92.12 95 PRO A N 1
ATOM 738 C CA . PRO A 1 95 ? 11.544 4.724 -16.089 1.00 92.12 95 PRO A CA 1
ATOM 739 C C . PRO A 1 95 ? 12.531 3.927 -15.235 1.00 92.12 95 PRO A C 1
ATOM 741 O O . PRO A 1 95 ? 12.233 3.604 -14.076 1.00 92.12 95 PRO A O 1
ATOM 744 N N . ILE A 1 96 ? 13.724 3.658 -15.771 1.00 93.25 96 ILE A N 1
ATOM 745 C CA . ILE A 1 96 ? 14.734 2.836 -15.096 1.00 93.25 96 ILE A CA 1
ATOM 746 C C . ILE A 1 96 ? 15.136 3.397 -13.724 1.00 93.25 96 ILE A C 1
ATOM 748 O O . ILE A 1 96 ? 15.270 2.623 -12.772 1.00 93.25 96 ILE A O 1
ATOM 752 N N . ARG A 1 97 ? 15.214 4.730 -13.563 1.00 92.62 97 ARG A N 1
ATOM 753 C CA . ARG A 1 97 ? 15.506 5.360 -12.260 1.00 92.62 97 ARG A CA 1
ATOM 754 C C . ARG A 1 97 ? 14.523 4.959 -11.164 1.00 92.62 97 ARG A C 1
ATOM 756 O O . ARG A 1 97 ? 14.919 4.709 -10.027 1.00 92.62 97 ARG A O 1
ATOM 763 N N . LYS A 1 98 ? 13.236 4.827 -11.502 1.00 91.25 98 LYS A N 1
ATOM 764 C CA . LYS A 1 98 ? 12.191 4.470 -10.533 1.00 91.25 98 LYS A CA 1
ATOM 765 C C . LYS A 1 98 ? 12.300 3.012 -10.125 1.00 91.25 98 LYS A C 1
ATOM 767 O O . LYS A 1 98 ? 11.990 2.682 -8.985 1.00 91.25 98 LYS A O 1
ATOM 772 N N . LEU A 1 99 ? 12.759 2.145 -11.025 1.00 93.38 99 LEU A N 1
ATOM 773 C CA . LEU A 1 99 ? 13.012 0.743 -10.708 1.00 93.38 99 LEU A CA 1
ATOM 774 C C . LEU A 1 99 ? 14.222 0.586 -9.788 1.00 93.38 99 LEU A C 1
ATOM 776 O O . LEU A 1 99 ? 14.123 -0.135 -8.798 1.00 93.38 99 LEU A O 1
ATOM 780 N N . TYR A 1 100 ? 15.317 1.310 -10.047 1.00 92.88 100 TYR A N 1
ATOM 781 C CA . TYR A 1 100 ? 16.456 1.365 -9.124 1.00 92.88 100 TYR A CA 1
ATOM 782 C C . TYR A 1 100 ? 16.040 1.877 -7.741 1.00 92.88 100 TYR A C 1
ATOM 784 O O . TYR A 1 100 ? 16.325 1.223 -6.736 1.00 92.88 100 TYR A O 1
ATOM 792 N N . ALA A 1 101 ? 15.302 2.989 -7.687 1.00 92.38 101 ALA A N 1
ATOM 793 C CA . ALA A 1 101 ? 14.781 3.532 -6.436 1.00 92.38 101 ALA A CA 1
ATOM 794 C C . ALA A 1 101 ? 13.856 2.530 -5.722 1.00 92.38 101 ALA A C 1
ATOM 796 O O . ALA A 1 101 ? 14.029 2.278 -4.535 1.00 92.38 101 ALA A O 1
ATOM 797 N N . SER A 1 102 ? 12.927 1.890 -6.440 1.00 93.69 102 SER A N 1
ATOM 798 C CA . SER A 1 102 ? 12.018 0.883 -5.870 1.00 93.69 102 SER A CA 1
ATOM 799 C C . SER A 1 102 ? 12.779 -0.294 -5.267 1.00 93.69 102 SER A C 1
ATOM 801 O O . SER A 1 102 ? 12.484 -0.700 -4.147 1.00 93.69 102 SER A O 1
ATOM 803 N N . VAL A 1 103 ? 13.785 -0.823 -5.973 1.00 93.06 103 VAL A N 1
ATOM 804 C CA . VAL A 1 103 ? 14.634 -1.909 -5.463 1.00 93.06 103 VAL A CA 1
ATOM 805 C C . VAL A 1 103 ? 15.356 -1.479 -4.193 1.00 93.06 103 VAL A C 1
ATOM 807 O O . VAL A 1 103 ? 15.318 -2.211 -3.207 1.00 93.06 103 VAL A O 1
ATOM 810 N N . LYS A 1 104 ? 15.966 -0.291 -4.188 1.00 91.62 104 LYS A N 1
ATOM 811 C CA . LYS A 1 104 ? 16.679 0.245 -3.024 1.00 91.62 104 LYS A CA 1
ATOM 812 C C . LYS A 1 104 ? 15.759 0.388 -1.809 1.00 91.62 104 LYS A C 1
ATOM 814 O O . LYS A 1 104 ? 16.065 -0.124 -0.737 1.00 91.62 104 LYS A O 1
ATOM 819 N N . ILE A 1 105 ? 14.587 0.994 -1.997 1.00 92.19 105 ILE A N 1
ATOM 820 C CA . ILE A 1 105 ? 13.605 1.182 -0.924 1.00 92.19 105 ILE A CA 1
ATOM 821 C C . ILE A 1 105 ? 13.083 -0.174 -0.426 1.00 92.19 105 ILE A C 1
ATOM 823 O O . ILE A 1 105 ? 13.001 -0.387 0.781 1.00 92.19 105 ILE A O 1
ATOM 827 N N . LEU A 1 106 ? 12.766 -1.120 -1.318 1.00 93.25 106 LEU A N 1
ATOM 828 C CA . LEU A 1 106 ? 12.310 -2.453 -0.910 1.00 93.25 106 LEU A CA 1
ATOM 829 C C . LEU A 1 106 ? 13.388 -3.216 -0.136 1.00 93.25 106 LEU A C 1
ATOM 831 O O . LEU A 1 106 ? 13.061 -3.850 0.865 1.00 93.25 106 LEU A O 1
ATOM 835 N N . LYS A 1 107 ? 14.658 -3.148 -0.556 1.00 91.69 107 LYS A N 1
ATOM 836 C CA . LYS A 1 107 ? 15.770 -3.749 0.195 1.00 91.69 107 LYS A CA 1
ATOM 837 C C . LYS A 1 107 ? 15.834 -3.182 1.608 1.00 91.69 107 LYS A C 1
ATOM 839 O O . LYS A 1 107 ? 15.876 -3.963 2.556 1.00 91.69 107 LYS A 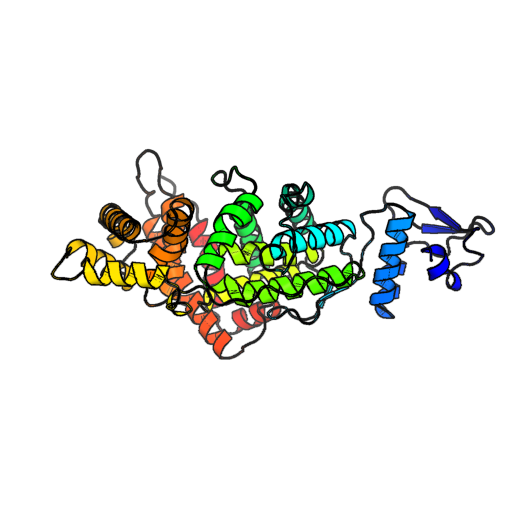O 1
ATOM 844 N N . ALA A 1 108 ? 15.736 -1.861 1.758 1.00 91.75 108 ALA A N 1
ATOM 845 C CA . ALA A 1 108 ? 15.707 -1.214 3.065 1.00 91.75 108 ALA A CA 1
ATOM 846 C C . ALA A 1 108 ? 14.497 -1.661 3.912 1.00 91.75 108 ALA A C 1
ATOM 848 O O . ALA A 1 108 ? 14.668 -2.053 5.064 1.00 91.75 108 ALA A O 1
ATOM 849 N N . LEU A 1 109 ? 13.284 -1.683 3.342 1.00 92.50 109 LEU A N 1
ATOM 850 C CA . LEU A 1 109 ? 12.065 -2.125 4.040 1.00 92.50 109 LEU A CA 1
ATOM 851 C C . LEU A 1 109 ? 12.122 -3.598 4.475 1.00 92.50 109 LEU A C 1
ATOM 853 O O . LEU A 1 109 ? 11.617 -3.943 5.547 1.00 92.50 109 LEU A O 1
ATOM 857 N N . ASN A 1 110 ? 12.735 -4.457 3.654 1.00 93.94 110 ASN A N 1
ATOM 858 C CA . ASN A 1 110 ? 12.832 -5.901 3.873 1.00 93.94 110 ASN A CA 1
ATOM 859 C C . ASN A 1 110 ? 14.027 -6.306 4.757 1.00 93.94 110 ASN A C 1
ATOM 861 O O . ASN A 1 110 ? 14.005 -7.387 5.358 1.00 93.94 110 ASN A O 1
ATOM 865 N N . ALA A 1 111 ? 15.067 -5.469 4.851 1.00 92.75 111 ALA A N 1
ATOM 866 C CA . ALA A 1 111 ? 16.297 -5.750 5.594 1.00 92.75 111 ALA A CA 1
ATOM 867 C C . ALA A 1 111 ? 16.060 -6.174 7.055 1.00 92.75 111 ALA A C 1
ATOM 869 O O . ALA A 1 111 ? 16.636 -7.183 7.466 1.00 92.75 111 ALA A O 1
ATOM 870 N N . PRO A 1 112 ? 15.157 -5.540 7.837 1.00 93.00 112 PRO A N 1
ATOM 871 C CA . PRO A 1 112 ? 14.907 -5.958 9.214 1.00 93.00 112 PRO A CA 1
ATOM 872 C C . PRO A 1 112 ? 14.417 -7.408 9.347 1.00 93.00 112 PRO A C 1
ATOM 874 O O . PRO A 1 112 ? 14.486 -7.971 10.438 1.00 93.00 112 PRO A O 1
ATOM 877 N N . PHE A 1 113 ? 13.898 -8.011 8.279 1.00 93.50 113 PHE A N 1
ATOM 878 C CA . PHE A 1 113 ? 13.303 -9.348 8.278 1.00 93.50 113 PHE A CA 1
ATOM 879 C C . PHE A 1 113 ? 14.156 -10.387 7.538 1.00 93.50 113 PHE A C 1
ATOM 881 O O . PHE A 1 113 ? 13.703 -11.511 7.322 1.00 93.50 113 PHE A O 1
ATOM 888 N N . THR A 1 114 ? 15.382 -10.026 7.155 1.00 90.88 114 THR A N 1
ATOM 889 C CA . THR A 1 114 ? 16.289 -10.855 6.354 1.00 90.88 114 THR A CA 1
ATOM 890 C C . THR A 1 114 ? 17.547 -11.211 7.152 1.00 90.88 114 THR A C 1
ATOM 892 O O . THR A 1 114 ? 18.045 -10.412 7.942 1.00 90.88 114 THR A O 1
ATOM 895 N N . GLN A 1 115 ? 18.069 -12.424 6.965 1.00 87.50 115 GLN A N 1
ATOM 896 C CA . GLN A 1 115 ? 19.313 -12.877 7.593 1.00 87.50 115 GLN A CA 1
ATOM 897 C C . GLN A 1 115 ? 20.502 -12.044 7.115 1.00 87.50 115 GLN A C 1
ATOM 899 O O . GLN A 1 115 ? 20.652 -11.814 5.917 1.00 87.50 115 GLN A O 1
ATOM 904 N N . ASN A 1 116 ? 21.371 -11.644 8.048 1.00 79.00 116 ASN A N 1
ATOM 905 C CA . ASN A 1 116 ? 22.623 -10.923 7.780 1.00 79.00 116 ASN A CA 1
ATOM 906 C C . ASN A 1 116 ? 22.463 -9.606 6.998 1.00 79.00 116 ASN A C 1
ATOM 908 O O . ASN A 1 116 ? 23.456 -9.046 6.540 1.00 79.00 116 ASN A O 1
ATOM 912 N N . ALA A 1 117 ? 21.237 -9.104 6.841 1.00 78.19 117 ALA A N 1
ATOM 913 C CA . ALA A 1 117 ? 20.991 -7.839 6.179 1.00 78.19 117 ALA A CA 1
ATOM 914 C C . ALA A 1 117 ? 21.281 -6.697 7.153 1.00 78.19 117 ALA A C 1
ATOM 916 O O . ALA A 1 117 ? 20.710 -6.620 8.245 1.00 78.19 117 ALA A O 1
ATOM 917 N N . THR A 1 118 ? 22.171 -5.797 6.753 1.00 72.69 118 THR A N 1
ATOM 918 C CA . THR A 1 118 ? 22.403 -4.558 7.487 1.00 72.69 118 THR A CA 1
ATOM 919 C C . THR A 1 118 ? 21.193 -3.657 7.286 1.00 72.69 118 THR A C 1
ATOM 921 O O . THR A 1 118 ? 20.769 -3.437 6.153 1.00 72.69 118 THR A O 1
ATOM 924 N N . MET A 1 119 ? 20.623 -3.140 8.376 1.00 72.44 119 MET A N 1
ATOM 925 C CA . MET A 1 119 ? 19.572 -2.133 8.269 1.00 72.44 119 MET A CA 1
ATOM 926 C C . MET A 1 119 ? 20.160 -0.896 7.585 1.00 72.44 119 MET A C 1
ATOM 928 O O . MET A 1 119 ? 21.081 -0.268 8.112 1.00 72.44 119 MET A O 1
ATOM 932 N N . GLU A 1 120 ? 19.660 -0.577 6.394 1.00 70.44 120 GLU A N 1
ATOM 933 C CA . GLU A 1 120 ? 20.061 0.630 5.682 1.00 70.44 120 GLU A CA 1
ATOM 934 C C . GLU A 1 120 ? 19.395 1.845 6.324 1.00 70.44 120 GLU A C 1
ATOM 936 O O . GLU A 1 120 ? 18.208 1.825 6.655 1.00 70.44 120 GLU A O 1
ATOM 941 N N . LYS A 1 121 ? 20.175 2.913 6.517 1.00 68.88 121 LYS A N 1
ATOM 942 C CA . LYS A 1 121 ? 19.619 4.197 6.942 1.00 68.88 121 LYS A CA 1
ATOM 943 C C . LYS A 1 121 ? 18.740 4.764 5.824 1.00 68.88 121 LYS A C 1
ATOM 945 O O . LYS A 1 121 ? 19.056 4.531 4.655 1.00 68.88 121 LYS A O 1
ATOM 950 N N . PRO A 1 122 ? 17.702 5.550 6.158 1.00 71.00 122 PRO A N 1
ATOM 951 C CA . PRO A 1 122 ? 16.919 6.252 5.154 1.00 71.00 122 PRO A CA 1
ATOM 952 C C . PRO A 1 122 ? 17.821 7.019 4.182 1.00 71.00 122 PRO A C 1
ATOM 954 O O . PRO A 1 122 ? 18.692 7.783 4.603 1.00 71.00 122 PRO A O 1
ATOM 957 N N . THR A 1 123 ? 17.628 6.795 2.885 1.00 76.44 123 THR A N 1
ATOM 958 C CA . THR A 1 123 ? 18.421 7.435 1.828 1.00 76.44 123 THR A CA 1
ATOM 959 C C . THR A 1 123 ? 17.671 8.608 1.201 1.00 76.44 123 THR A C 1
ATOM 961 O O . THR A 1 123 ? 16.474 8.784 1.436 1.00 76.44 123 THR A O 1
ATOM 964 N N . MET A 1 124 ? 18.349 9.405 0.369 1.00 77.44 124 MET A N 1
ATOM 965 C CA . MET A 1 124 ? 17.693 10.481 -0.388 1.00 77.44 124 MET A CA 1
ATOM 966 C C . MET A 1 124 ? 16.513 9.969 -1.224 1.00 77.44 124 MET A C 1
ATOM 968 O O . MET A 1 124 ? 15.475 10.617 -1.282 1.00 77.44 124 MET A O 1
ATOM 972 N N . GLU A 1 125 ? 16.633 8.786 -1.829 1.00 80.19 125 GLU A N 1
ATOM 973 C CA . GLU A 1 125 ? 15.550 8.167 -2.598 1.00 80.19 125 GLU A CA 1
ATOM 974 C C . GLU A 1 125 ? 14.338 7.846 -1.719 1.00 80.19 125 GLU A C 1
ATOM 976 O O . GLU A 1 125 ? 13.209 7.999 -2.164 1.00 80.19 125 GLU A O 1
ATOM 981 N N . MET A 1 126 ? 14.547 7.450 -0.460 1.00 81.69 126 MET A N 1
ATOM 982 C CA . MET A 1 126 ? 13.460 7.224 0.501 1.00 81.69 126 MET A CA 1
ATOM 983 C C . MET A 1 126 ? 12.819 8.545 0.941 1.00 81.69 126 MET A C 1
ATOM 985 O O . MET A 1 126 ? 11.604 8.619 1.097 1.00 81.69 126 MET A O 1
ATOM 989 N N . GLN A 1 127 ? 13.616 9.602 1.101 1.00 76.88 127 GLN A N 1
ATOM 990 C CA . GLN A 1 127 ? 13.120 10.931 1.466 1.00 76.88 127 GLN A CA 1
ATOM 991 C C . GLN A 1 127 ? 12.294 11.569 0.337 1.00 76.88 127 GLN 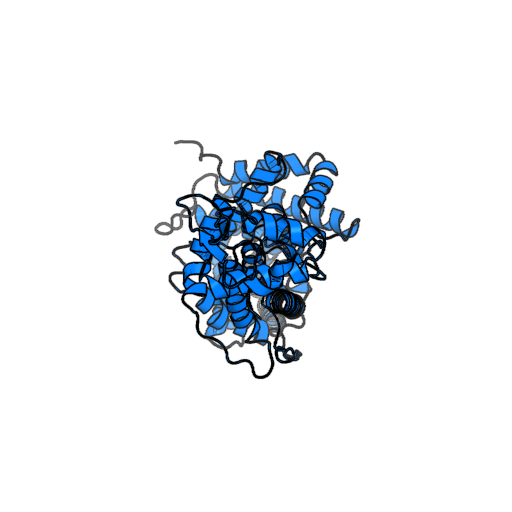A C 1
ATOM 993 O O . GLN A 1 127 ? 11.251 12.163 0.601 1.00 76.88 127 GLN A O 1
ATOM 998 N N . HIS A 1 128 ? 12.721 11.415 -0.919 1.00 77.94 128 HIS A N 1
ATOM 999 C CA . HIS A 1 128 ? 12.028 11.968 -2.090 1.00 77.94 128 HIS A CA 1
ATOM 1000 C C . HIS A 1 128 ? 10.961 11.043 -2.684 1.00 77.94 128 HIS A C 1
ATOM 1002 O O . HIS A 1 128 ? 10.122 11.511 -3.453 1.00 77.94 128 HIS A O 1
ATOM 1008 N N . PHE A 1 129 ? 10.939 9.765 -2.284 1.00 83.06 129 PHE A N 1
ATOM 1009 C CA . PHE A 1 129 ? 10.023 8.725 -2.766 1.00 83.06 129 PHE A CA 1
ATOM 1010 C C . PHE A 1 129 ? 8.587 9.213 -2.954 1.00 83.06 129 PHE A C 1
ATOM 1012 O O . PHE A 1 129 ? 7.973 8.949 -3.983 1.00 83.06 129 PHE A O 1
ATOM 1019 N N . LEU A 1 130 ? 8.043 9.921 -1.963 1.00 74.75 130 LEU A N 1
ATOM 1020 C CA . LEU A 1 130 ? 6.647 10.348 -1.994 1.00 74.75 130 LEU A CA 1
ATOM 1021 C C . LEU A 1 130 ? 6.411 11.449 -3.012 1.00 74.75 130 LEU A C 1
ATOM 1023 O O . LEU A 1 130 ? 5.472 11.343 -3.790 1.00 74.75 130 LEU A O 1
ATOM 1027 N N . THR A 1 131 ? 7.265 12.468 -3.041 1.00 77.50 131 THR A N 1
ATOM 1028 C CA . THR A 1 131 ? 7.187 13.539 -4.037 1.00 77.50 131 THR A CA 1
ATOM 1029 C C . THR A 1 131 ? 7.293 12.961 -5.447 1.00 77.50 131 THR A C 1
ATOM 1031 O O . THR A 1 131 ? 6.482 13.282 -6.316 1.00 77.50 131 THR A O 1
ATOM 1034 N N . ASP A 1 132 ? 8.227 12.034 -5.659 1.00 81.25 132 ASP A N 1
ATOM 1035 C CA . ASP A 1 132 ? 8.438 11.384 -6.952 1.00 81.25 132 ASP A CA 1
ATOM 1036 C C . ASP A 1 132 ? 7.266 10.479 -7.348 1.00 81.25 132 ASP A C 1
ATOM 1038 O O . ASP A 1 132 ? 6.823 10.502 -8.501 1.00 81.25 132 ASP A O 1
ATOM 1042 N N . TYR A 1 133 ? 6.721 9.712 -6.400 1.00 80.75 133 TYR A N 1
ATOM 1043 C CA . TYR A 1 133 ? 5.514 8.912 -6.599 1.00 80.75 133 TYR A CA 1
ATOM 1044 C C . TYR A 1 133 ? 4.318 9.795 -6.958 1.00 80.75 133 TYR A C 1
ATOM 1046 O O . TYR A 1 133 ? 3.636 9.515 -7.942 1.00 80.75 133 TYR A O 1
ATOM 1054 N N . MET A 1 134 ? 4.099 10.888 -6.223 1.00 74.75 134 MET A N 1
ATOM 1055 C CA . MET A 1 134 ? 2.997 11.826 -6.455 1.00 74.75 134 MET A CA 1
ATOM 1056 C C . MET A 1 134 ? 3.080 12.478 -7.832 1.00 74.75 134 MET A C 1
ATOM 1058 O O . MET A 1 134 ? 2.091 12.521 -8.571 1.00 74.75 134 MET A O 1
ATOM 1062 N N . ASN A 1 135 ? 4.274 12.930 -8.211 1.00 77.81 135 ASN A N 1
ATOM 1063 C CA . ASN A 1 135 ? 4.521 13.448 -9.547 1.00 77.81 135 ASN A CA 1
ATOM 1064 C C . ASN A 1 135 ? 4.219 12.373 -10.593 1.00 77.81 135 ASN A C 1
ATOM 1066 O O . ASN A 1 135 ? 3.512 12.642 -11.559 1.00 77.81 135 ASN A O 1
ATOM 1070 N N . ALA A 1 136 ? 4.676 11.138 -10.393 1.00 77.94 136 ALA A N 1
ATOM 1071 C CA . ALA A 1 136 ? 4.428 10.059 -11.339 1.00 77.94 136 ALA A CA 1
ATOM 1072 C C . ALA A 1 136 ? 2.935 9.757 -11.535 1.00 77.94 136 ALA A C 1
ATOM 1074 O O . ALA A 1 136 ? 2.478 9.720 -12.675 1.00 77.94 136 ALA A O 1
ATOM 1075 N N . ILE A 1 137 ? 2.173 9.583 -10.450 1.00 74.81 137 ILE A N 1
ATOM 1076 C CA . ILE A 1 137 ? 0.751 9.222 -10.546 1.00 74.81 137 ILE A CA 1
ATOM 1077 C C . ILE A 1 137 ? -0.103 10.354 -11.119 1.00 74.81 137 ILE A C 1
ATOM 1079 O O . ILE A 1 137 ? -1.065 10.080 -11.824 1.00 74.81 137 ILE A O 1
ATOM 1083 N N . THR A 1 138 ? 0.267 11.616 -10.876 1.00 71.19 138 THR A N 1
ATOM 1084 C CA . THR A 1 138 ? -0.469 12.778 -11.404 1.00 71.19 138 THR A CA 1
ATOM 1085 C C . THR A 1 138 ? -0.342 12.886 -12.926 1.00 71.19 138 THR A C 1
ATOM 1087 O O . THR A 1 138 ? -1.258 13.349 -13.601 1.00 71.19 138 THR A O 1
ATOM 1090 N N . HIS A 1 139 ? 0.788 12.440 -13.480 1.00 71.62 139 HIS A N 1
ATOM 1091 C CA . HIS A 1 139 ? 1.037 12.447 -14.923 1.00 71.62 139 HIS A CA 1
ATOM 1092 C C . HIS A 1 139 ? 0.618 11.140 -15.610 1.00 71.62 139 HIS A C 1
ATOM 1094 O O . HIS A 1 139 ? 0.490 11.104 -16.836 1.00 71.62 139 HIS A O 1
ATOM 1100 N N . ALA A 1 140 ? 0.407 10.069 -14.845 1.00 69.44 140 ALA A N 1
ATOM 1101 C CA . ALA A 1 140 ? -0.020 8.791 -15.380 1.00 69.44 140 ALA A CA 1
ATOM 1102 C C . ALA A 1 140 ? -1.502 8.848 -15.777 1.00 69.44 140 ALA A C 1
ATOM 1104 O O . ALA A 1 140 ? -2.377 9.222 -14.998 1.00 69.44 140 ALA A O 1
ATOM 1105 N N . LYS A 1 141 ? -1.791 8.482 -17.028 1.00 64.81 141 LYS A N 1
ATOM 1106 C CA . LYS A 1 141 ? -3.161 8.408 -17.540 1.00 64.81 141 LYS A CA 1
ATOM 1107 C C . LYS A 1 141 ? -3.668 6.972 -17.432 1.00 64.81 141 LYS A C 1
ATOM 1109 O O . LYS A 1 141 ? -2.912 6.050 -17.743 1.00 64.81 141 LYS A O 1
ATOM 1114 N N . PRO A 1 142 ? -4.932 6.756 -17.034 1.00 64.44 142 PRO A N 1
ATOM 1115 C CA . PRO A 1 142 ? -5.528 5.435 -17.137 1.00 64.44 142 PRO A CA 1
ATOM 1116 C C . PRO A 1 142 ? -5.541 5.006 -18.610 1.00 64.44 142 PRO A C 1
ATOM 1118 O O . PRO A 1 142 ? -5.902 5.787 -19.490 1.00 64.44 142 PRO A O 1
ATOM 1121 N N . GLN A 1 143 ? -5.096 3.775 -18.873 1.00 63.16 143 GLN A N 1
ATOM 1122 C CA . GLN A 1 143 ? -5.052 3.204 -20.225 1.00 63.16 143 GLN A CA 1
ATOM 1123 C C . GLN A 1 143 ? -6.460 2.909 -20.770 1.00 63.16 143 GLN A C 1
ATOM 1125 O O . GLN A 1 143 ? -6.662 2.892 -21.980 1.00 63.16 143 GLN A O 1
ATOM 1130 N N . GLU A 1 144 ? -7.437 2.735 -19.876 1.00 64.06 144 GLU A N 1
ATOM 1131 C CA . GLU A 1 144 ? -8.845 2.515 -20.197 1.00 64.06 144 GLU A CA 1
ATOM 1132 C C . GLU A 1 144 ? -9.722 3.669 -19.687 1.00 64.06 144 GLU A C 1
ATOM 1134 O O . GLU A 1 144 ? -9.416 4.274 -18.651 1.00 64.06 144 GLU A O 1
ATOM 1139 N N . PRO A 1 145 ? -10.840 3.980 -20.367 1.00 66.50 145 PRO A N 1
ATOM 1140 C CA . PRO A 1 145 ? -11.815 4.933 -19.859 1.00 66.50 145 PRO A CA 1
ATOM 1141 C C . PRO A 1 145 ? -12.501 4.365 -18.609 1.00 66.50 145 PRO A C 1
ATOM 1143 O O . PRO A 1 145 ? -13.359 3.492 -18.691 1.00 66.50 145 PRO A O 1
ATOM 1146 N N . LEU A 1 146 ? -12.124 4.892 -17.447 1.00 66.88 146 LEU A N 1
ATOM 1147 C CA . LEU A 1 146 ? -12.769 4.583 -16.172 1.00 66.88 146 LEU A CA 1
ATOM 1148 C C . LEU A 1 146 ? -14.131 5.286 -16.054 1.00 66.88 146 LEU A C 1
ATOM 1150 O O . LEU A 1 146 ? -14.286 6.433 -16.498 1.00 66.88 146 LEU A O 1
ATOM 1154 N N . LYS A 1 147 ? -15.094 4.634 -15.398 1.00 70.44 147 LYS A N 1
ATOM 1155 C CA . LYS A 1 147 ? -16.339 5.274 -14.944 1.00 70.44 147 LYS A CA 1
ATOM 1156 C C . LYS A 1 147 ? -16.039 6.319 -13.873 1.00 70.44 147 LYS A C 1
ATOM 1158 O O . LYS A 1 147 ? -15.029 6.241 -13.175 1.00 70.44 147 LYS A O 1
ATOM 1163 N N . ASP A 1 148 ? -16.928 7.291 -13.700 1.00 68.19 148 ASP A N 1
ATOM 1164 C CA . ASP A 1 148 ? -16.711 8.365 -12.724 1.00 68.19 148 ASP A CA 1
ATOM 1165 C C . ASP A 1 148 ? -16.664 7.853 -11.281 1.00 68.19 148 ASP A C 1
ATOM 1167 O O . ASP A 1 148 ? -15.867 8.346 -10.489 1.00 68.19 148 ASP A O 1
ATOM 1171 N N . SER A 1 149 ? -17.413 6.798 -10.960 1.00 64.81 149 SER A N 1
ATOM 1172 C CA . SER A 1 149 ? -17.355 6.113 -9.667 1.00 64.81 149 SER A CA 1
ATOM 1173 C C . SER A 1 149 ? -16.009 5.409 -9.424 1.00 64.81 149 SER A C 1
ATOM 1175 O O . SER A 1 149 ? -15.452 5.512 -8.333 1.00 64.81 149 SER A O 1
ATOM 1177 N N . GLU A 1 150 ? -15.413 4.785 -10.443 1.00 69.94 150 GLU A N 1
ATOM 1178 C CA . GLU A 1 150 ? -14.069 4.187 -10.363 1.00 69.94 150 GLU A CA 1
ATOM 1179 C C . GLU A 1 150 ? -12.983 5.258 -10.227 1.00 69.94 150 GLU A C 1
ATOM 1181 O O . GLU A 1 150 ? -12.099 5.142 -9.378 1.00 69.94 150 GLU A O 1
ATOM 1186 N N . LYS A 1 151 ? -13.068 6.333 -11.025 1.00 68.44 151 LYS A N 1
ATOM 1187 C CA . LYS A 1 151 ? -12.170 7.493 -10.905 1.00 68.44 151 LYS A CA 1
ATOM 1188 C C . LYS A 1 151 ? -12.269 8.106 -9.522 1.00 68.44 151 LYS A C 1
ATOM 1190 O O . LYS A 1 151 ? -11.250 8.446 -8.941 1.00 68.44 151 LYS A O 1
ATOM 1195 N N . MET A 1 152 ? -13.479 8.248 -8.993 1.00 67.88 152 MET A N 1
ATOM 1196 C CA . MET A 1 152 ? -13.715 8.787 -7.664 1.00 67.88 152 MET A CA 1
ATOM 1197 C C . MET A 1 152 ? -13.060 7.903 -6.604 1.00 67.88 152 MET A C 1
ATOM 1199 O O . MET A 1 152 ? -12.309 8.435 -5.794 1.00 67.88 152 MET A O 1
ATOM 1203 N N . VAL A 1 153 ? -13.274 6.583 -6.633 1.00 67.00 153 VAL A N 1
ATOM 1204 C CA . VAL A 1 153 ? -12.630 5.640 -5.705 1.00 67.00 153 VAL A CA 1
ATOM 1205 C C . VAL A 1 153 ? -11.109 5.742 -5.811 1.00 67.00 153 VAL A C 1
ATOM 1207 O O . VAL A 1 153 ? -10.446 5.969 -4.804 1.00 67.00 153 VAL A O 1
ATOM 1210 N N . LEU A 1 154 ? -10.545 5.669 -7.016 1.00 66.25 154 LEU A N 1
ATOM 1211 C CA . LEU A 1 154 ? -9.096 5.739 -7.214 1.00 66.25 154 LEU A CA 1
ATOM 1212 C C . LEU A 1 154 ? -8.507 7.085 -6.794 1.00 66.25 154 LEU A C 1
ATOM 1214 O O . LEU A 1 154 ? -7.530 7.110 -6.052 1.00 66.25 154 LEU A O 1
ATOM 1218 N N . ASN A 1 155 ? -9.123 8.197 -7.189 1.00 66.25 155 ASN A N 1
ATOM 1219 C CA . ASN A 1 155 ? -8.676 9.532 -6.806 1.00 66.25 155 ASN A CA 1
ATOM 1220 C C . ASN A 1 155 ? -8.744 9.722 -5.291 1.00 66.25 155 ASN A C 1
ATOM 1222 O O . ASN A 1 155 ? -7.787 10.220 -4.712 1.00 66.25 155 ASN A O 1
ATOM 1226 N N . HIS A 1 156 ? -9.816 9.281 -4.628 1.00 65.00 156 HIS A N 1
ATOM 1227 C CA . HIS A 1 156 ? -9.928 9.385 -3.172 1.00 65.00 156 HIS A CA 1
ATOM 1228 C C . HIS A 1 156 ? -8.929 8.483 -2.456 1.00 65.00 156 HIS A C 1
ATOM 1230 O O . HIS A 1 156 ? -8.361 8.891 -1.450 1.00 65.00 156 HIS A O 1
ATOM 1236 N N . LEU A 1 157 ? -8.682 7.276 -2.960 1.00 63.69 157 LEU A N 1
ATOM 1237 C CA . LEU A 1 157 ? -7.705 6.368 -2.371 1.00 63.69 157 LEU A CA 1
ATOM 1238 C C . LEU A 1 157 ? -6.287 6.911 -2.495 1.00 63.69 157 LEU A C 1
ATOM 1240 O O . LEU A 1 157 ? -5.562 6.957 -1.503 1.00 63.69 157 LEU A O 1
ATOM 1244 N N . LEU A 1 158 ? -5.921 7.397 -3.679 1.00 63.53 158 LEU A N 1
ATOM 1245 C CA . LEU A 1 158 ? -4.634 8.041 -3.912 1.00 63.53 158 LEU A CA 1
ATOM 1246 C C . LEU A 1 158 ? -4.503 9.325 -3.085 1.00 63.53 158 LEU A C 1
ATOM 1248 O O . LEU A 1 158 ? -3.471 9.533 -2.454 1.00 63.53 158 LEU A O 1
ATOM 1252 N N . GLN A 1 159 ? -5.561 10.134 -2.995 1.00 64.44 159 GLN A N 1
ATOM 1253 C CA . GLN A 1 159 ? -5.585 11.363 -2.203 1.00 64.44 159 GLN A CA 1
ATOM 1254 C C . GLN A 1 159 ? -5.543 11.103 -0.690 1.00 64.44 159 GLN A C 1
ATOM 1256 O O . GLN A 1 159 ? -4.934 11.878 0.039 1.00 64.44 159 GLN A O 1
ATOM 1261 N N . ARG A 1 160 ? -6.164 10.035 -0.178 1.00 61.84 160 ARG A N 1
ATOM 1262 C CA . ARG A 1 160 ? -6.138 9.697 1.256 1.00 61.84 160 ARG A CA 1
ATOM 1263 C C . ARG A 1 160 ? -4.835 9.030 1.663 1.00 61.84 160 ARG A C 1
ATOM 1265 O O . ARG A 1 160 ? -4.310 9.372 2.718 1.00 61.84 160 ARG A O 1
ATOM 1272 N N . LEU A 1 161 ? -4.274 8.165 0.815 1.00 60.09 161 LEU A N 1
ATOM 1273 C CA . LEU A 1 161 ? -2.891 7.709 0.970 1.00 60.09 161 LEU A CA 1
ATOM 1274 C C . LEU A 1 161 ? -1.935 8.906 0.955 1.00 60.09 161 LEU A C 1
ATOM 1276 O O . LEU A 1 161 ? -1.027 8.972 1.770 1.00 60.09 161 LEU A O 1
ATOM 1280 N N . HIS A 1 162 ? -2.187 9.898 0.105 1.00 60.84 162 HIS A N 1
ATOM 1281 C CA . HIS A 1 162 ? -1.439 11.150 0.070 1.00 60.84 162 HIS A CA 1
ATOM 1282 C C . HIS A 1 162 ? -1.614 11.995 1.347 1.00 60.84 162 HIS A C 1
ATOM 1284 O O . HIS A 1 162 ? -0.619 12.362 1.956 1.00 60.84 162 HIS A O 1
ATOM 1290 N N . GLN A 1 163 ? -2.836 12.235 1.832 1.00 58.41 163 GLN A N 1
ATOM 1291 C CA . GLN A 1 163 ? -3.100 13.036 3.040 1.00 58.41 163 GLN A CA 1
ATOM 1292 C C . GLN A 1 163 ? -2.601 12.383 4.331 1.00 58.41 163 GLN A C 1
ATOM 1294 O O . GLN A 1 163 ? -2.066 13.073 5.195 1.00 58.41 163 GLN A O 1
ATOM 1299 N N . ALA A 1 164 ? -2.748 11.060 4.468 1.00 55.75 164 ALA A N 1
ATOM 1300 C CA . ALA A 1 164 ? -2.184 10.319 5.596 1.00 55.75 164 ALA A CA 1
ATOM 1301 C C . ALA A 1 164 ? -0.661 10.489 5.657 1.00 55.75 164 ALA A C 1
ATOM 1303 O O . ALA A 1 164 ? -0.064 10.482 6.730 1.00 55.75 164 ALA A O 1
ATOM 1304 N N . MET A 1 165 ? -0.046 10.688 4.494 1.00 53.94 165 MET A N 1
ATOM 1305 C CA . MET A 1 165 ? 1.376 10.910 4.379 1.00 53.94 165 MET A CA 1
ATOM 1306 C C . MET A 1 165 ? 1.705 12.418 4.539 1.00 53.94 165 MET A C 1
ATOM 1308 O O . MET A 1 165 ? 2.642 12.777 5.229 1.00 53.94 165 MET A O 1
ATOM 1312 N N . GLU A 1 166 ? 0.961 13.369 4.002 1.00 53.72 166 GLU A N 1
ATOM 1313 C CA . GLU A 1 166 ? 1.288 14.802 4.163 1.00 53.72 166 GLU A CA 1
ATOM 1314 C C . GLU A 1 166 ? 0.842 15.429 5.495 1.00 53.72 166 GLU A C 1
ATOM 1316 O O . GLU A 1 166 ? 1.028 16.630 5.709 1.00 53.72 166 GLU A O 1
ATOM 1321 N N . SER A 1 167 ? 0.266 14.643 6.409 1.00 57.31 167 SER A N 1
ATOM 1322 C CA . SER A 1 167 ? -0.155 15.144 7.717 1.00 57.31 167 SER A CA 1
ATOM 1323 C C . SER A 1 167 ? 1.015 15.785 8.472 1.00 57.31 167 SER A C 1
ATOM 1325 O O . SER A 1 167 ? 2.049 15.161 8.712 1.00 57.31 167 SER A O 1
ATOM 1327 N N . LYS A 1 168 ? 0.805 17.033 8.913 1.00 50.19 168 LYS A N 1
ATOM 1328 C CA . LYS A 1 168 ? 1.736 17.804 9.757 1.00 50.19 168 LYS A CA 1
ATOM 1329 C C . LYS A 1 168 ? 2.011 17.150 11.115 1.00 50.19 168 LYS A C 1
ATOM 1331 O O . LYS A 1 168 ? 2.886 17.622 11.836 1.00 50.19 168 LYS A O 1
ATOM 1336 N N . GLU A 1 169 ? 1.255 16.112 11.468 1.00 47.44 169 GLU A N 1
ATOM 1337 C CA . GLU A 1 169 ? 1.468 15.290 12.661 1.00 47.44 169 GLU A CA 1
ATOM 1338 C C . GLU A 1 169 ? 2.682 14.356 12.511 1.00 47.44 169 GLU A C 1
ATOM 1340 O O . GLU A 1 169 ? 3.266 13.965 13.515 1.00 47.44 169 GLU A O 1
ATOM 1345 N N . PHE A 1 170 ? 3.120 14.067 11.278 1.00 51.75 170 PHE A N 1
ATOM 1346 C CA . PHE A 1 170 ? 4.333 13.300 10.978 1.00 51.75 170 PHE A CA 1
ATOM 1347 C C . PHE A 1 170 ? 5.422 14.235 10.434 1.00 51.75 170 PHE A C 1
ATOM 1349 O O . PHE A 1 170 ? 5.729 14.222 9.243 1.00 51.75 170 PHE A O 1
ATOM 1356 N N . GLN A 1 171 ? 5.974 15.096 11.296 1.00 51.50 171 GLN A N 1
ATOM 1357 C CA . GLN A 1 171 ? 7.098 15.974 10.918 1.00 51.50 171 GLN A CA 1
ATOM 1358 C C . GLN A 1 171 ? 8.393 15.189 10.649 1.00 51.50 171 GLN A C 1
ATOM 1360 O O . GLN A 1 171 ? 9.274 15.687 9.948 1.00 51.50 171 GLN A O 1
ATOM 1365 N N . ASP A 1 172 ? 8.482 13.963 11.167 1.00 56.06 172 ASP A N 1
ATOM 1366 C CA . ASP A 1 172 ? 9.610 13.061 10.964 1.00 56.06 172 ASP A CA 1
ATOM 1367 C C . ASP A 1 172 ? 9.552 12.371 9.594 1.00 56.06 172 ASP A C 1
ATOM 1369 O O . ASP A 1 172 ? 8.494 12.205 8.975 1.00 56.06 172 ASP A O 1
ATOM 1373 N N . ASN A 1 173 ? 10.709 11.915 9.111 1.00 69.12 173 ASN A N 1
ATOM 1374 C CA . ASN A 1 173 ? 10.760 11.065 7.930 1.00 69.12 173 ASN A CA 1
ATOM 1375 C C . ASN A 1 173 ? 9.921 9.803 8.190 1.00 69.12 173 ASN A C 1
ATOM 1377 O O . ASN A 1 173 ? 10.105 9.083 9.163 1.00 69.12 173 ASN A O 1
ATOM 1381 N N . LYS A 1 174 ? 8.983 9.500 7.296 1.00 75.75 174 LYS A N 1
ATOM 1382 C CA . LYS A 1 174 ? 8.032 8.391 7.477 1.00 75.75 174 LYS A CA 1
ATOM 1383 C C . LYS A 1 174 ? 8.689 7.029 7.545 1.00 75.75 174 LYS A C 1
ATOM 1385 O O . LYS A 1 174 ? 8.152 6.112 8.162 1.00 75.75 174 LYS A O 1
ATOM 1390 N N . PHE A 1 175 ? 9.846 6.894 6.909 1.00 82.94 175 PHE A N 1
ATOM 1391 C CA . PHE A 1 175 ? 10.643 5.692 7.045 1.00 82.94 175 PHE A CA 1
ATOM 1392 C C . PHE A 1 175 ? 11.235 5.563 8.454 1.00 82.94 175 PHE A C 1
ATOM 1394 O O . PHE A 1 175 ? 11.353 4.438 8.925 1.00 82.94 175 PHE A O 1
ATOM 1401 N N . ASP A 1 176 ? 11.487 6.661 9.172 1.00 83.75 176 ASP A N 1
ATOM 1402 C CA . ASP A 1 176 ? 11.877 6.618 10.589 1.00 83.75 176 ASP A CA 1
ATOM 1403 C C . ASP A 1 176 ? 10.723 6.055 11.421 1.00 83.75 176 ASP A C 1
ATOM 1405 O O . ASP A 1 176 ? 10.914 5.092 12.156 1.00 83.75 176 ASP A O 1
ATOM 1409 N N . PHE A 1 177 ? 9.487 6.523 11.210 1.00 82.81 177 PHE A N 1
ATOM 1410 C CA . PHE A 1 177 ? 8.312 5.912 11.847 1.00 82.81 177 PHE A CA 1
ATOM 1411 C C . PHE A 1 177 ? 8.197 4.408 11.533 1.00 82.81 177 PHE A C 1
ATOM 1413 O O . PHE A 1 177 ? 7.939 3.592 12.424 1.00 82.81 177 PHE A O 1
ATOM 1420 N N . TYR A 1 178 ? 8.443 4.006 10.282 1.00 87.88 178 TYR A N 1
ATOM 1421 C CA . TYR A 1 178 ? 8.457 2.592 9.911 1.00 87.88 178 TYR A CA 1
ATOM 1422 C C . TYR A 1 178 ? 9.526 1.795 10.679 1.00 87.88 178 TYR A C 1
ATOM 1424 O O . TYR A 1 178 ? 9.204 0.771 11.288 1.00 87.88 178 TYR A O 1
ATOM 1432 N N . PHE A 1 179 ? 10.779 2.254 10.695 1.00 88.56 179 PHE A N 1
ATOM 1433 C CA . PHE A 1 179 ? 11.891 1.519 11.304 1.00 88.56 179 PHE A CA 1
ATOM 1434 C C . PHE A 1 179 ? 11.908 1.579 12.832 1.00 88.56 179 PHE A C 1
ATOM 1436 O O . PHE A 1 179 ? 12.235 0.580 13.471 1.00 88.56 179 PHE A O 1
ATOM 1443 N N . GLU A 1 180 ? 11.545 2.713 13.422 1.00 86.69 180 GLU A N 1
ATOM 1444 C CA . GLU A 1 180 ? 11.629 2.947 14.863 1.00 86.69 180 GLU A CA 1
ATOM 1445 C C . GLU A 1 180 ? 10.361 2.520 15.605 1.00 86.69 180 GLU A C 1
ATOM 1447 O O . GLU A 1 180 ? 10.434 2.147 16.777 1.00 86.69 180 GLU A O 1
ATOM 1452 N N . LYS A 1 181 ? 9.193 2.542 14.944 1.00 86.75 181 LYS A N 1
ATOM 1453 C CA . LYS A 1 181 ? 7.900 2.249 15.586 1.00 86.75 181 LYS A CA 1
ATOM 1454 C C . LYS A 1 181 ? 7.230 0.998 15.024 1.00 86.75 181 LYS A C 1
ATOM 1456 O O . LYS A 1 181 ? 6.919 0.083 15.790 1.00 86.75 181 LYS A O 1
ATOM 1461 N N . LEU A 1 182 ? 7.027 0.916 13.706 1.00 89.31 182 LEU A N 1
ATOM 1462 C CA . LEU A 1 182 ? 6.256 -0.180 13.096 1.00 89.31 182 LEU A CA 1
ATOM 1463 C C . LEU A 1 182 ? 6.996 -1.522 13.141 1.00 89.31 182 LEU A C 1
ATOM 1465 O O . LEU A 1 182 ? 6.428 -2.520 13.591 1.00 89.31 182 LEU A O 1
ATOM 1469 N N . VAL A 1 183 ? 8.264 -1.558 12.720 1.00 91.81 183 VAL A N 1
ATOM 1470 C CA . VAL A 1 183 ? 9.075 -2.788 12.687 1.00 91.81 183 VAL A CA 1
ATOM 1471 C C . VAL A 1 183 ? 9.239 -3.411 14.084 1.00 91.81 183 VAL A C 1
ATOM 1473 O O . VAL A 1 183 ? 8.981 -4.613 14.224 1.00 91.81 183 VAL A O 1
ATOM 1476 N N . PRO A 1 184 ? 9.621 -2.660 15.138 1.00 90.69 184 PRO A N 1
ATOM 1477 C CA . PRO A 1 184 ? 9.715 -3.212 16.485 1.00 90.69 184 PRO A CA 1
ATOM 1478 C C . PRO A 1 184 ? 8.366 -3.719 17.004 1.00 90.69 184 PRO A C 1
ATOM 1480 O O . PRO A 1 184 ? 8.308 -4.795 17.602 1.00 90.69 184 PRO A O 1
ATOM 1483 N N . TYR A 1 185 ? 7.273 -3.003 16.715 1.00 90.06 185 TYR A N 1
ATOM 1484 C CA . TYR A 1 185 ? 5.925 -3.403 17.114 1.00 90.06 185 TYR A CA 1
ATOM 1485 C C . TYR A 1 185 ? 5.501 -4.748 16.502 1.00 90.06 185 TYR A C 1
ATOM 1487 O O . TYR A 1 185 ? 5.127 -5.668 17.237 1.00 90.06 185 TYR A O 1
ATOM 1495 N N . VAL A 1 186 ? 5.595 -4.912 15.176 1.00 90.38 186 VAL A N 1
ATOM 1496 C CA . VAL A 1 186 ? 5.142 -6.154 14.520 1.00 90.38 186 VAL A CA 1
ATOM 1497 C C . VAL A 1 186 ? 5.995 -7.363 14.907 1.00 90.38 186 VAL A C 1
ATOM 1499 O O . VAL A 1 186 ? 5.468 -8.470 15.029 1.00 90.38 186 VAL A O 1
ATOM 1502 N N . LYS A 1 187 ? 7.293 -7.156 15.171 1.00 90.12 187 LYS A N 1
ATOM 1503 C CA . LYS A 1 187 ? 8.187 -8.197 15.700 1.00 90.12 187 LYS A CA 1
ATOM 1504 C C . LYS A 1 187 ? 7.855 -8.565 17.143 1.00 90.12 187 LYS A C 1
ATOM 1506 O O . LYS A 1 187 ? 7.892 -9.740 17.489 1.00 90.12 187 LYS A O 1
ATOM 1511 N N . ALA A 1 188 ? 7.493 -7.598 17.983 1.00 88.75 188 ALA A N 1
ATOM 1512 C CA . ALA A 1 188 ? 7.072 -7.878 19.354 1.00 88.75 188 ALA A CA 1
ATOM 1513 C C . ALA A 1 188 ? 5.753 -8.676 19.407 1.00 88.75 188 ALA A C 1
ATOM 1515 O O . ALA A 1 188 ? 5.573 -9.507 20.297 1.00 88.75 188 ALA A O 1
ATOM 1516 N N . CYS A 1 189 ? 4.861 -8.479 18.429 1.00 86.19 189 CYS A N 1
ATOM 1517 C CA . CYS A 1 189 ? 3.602 -9.222 18.318 1.00 86.19 189 CYS A CA 1
ATOM 1518 C C . CYS A 1 189 ? 3.788 -10.698 17.922 1.00 86.19 189 CYS A C 1
ATOM 1520 O O . CYS A 1 189 ? 2.927 -11.524 18.229 1.00 86.19 189 CYS A O 1
ATOM 1522 N N . ARG A 1 190 ? 4.894 -11.052 17.250 1.00 84.25 190 ARG A N 1
ATOM 1523 C CA . ARG A 1 190 ? 5.144 -12.406 16.741 1.00 84.25 190 ARG A CA 1
ATOM 1524 C C . ARG A 1 190 ? 6.528 -12.898 17.151 1.00 84.25 190 ARG A C 1
ATOM 1526 O O . ARG A 1 190 ? 7.527 -12.495 16.572 1.00 84.25 190 ARG A O 1
ATOM 1533 N N . LYS A 1 191 ? 6.574 -13.821 18.114 1.00 75.31 191 LYS A N 1
ATOM 1534 C CA . LYS A 1 191 ? 7.831 -14.419 18.598 1.00 75.31 191 LYS A CA 1
ATOM 1535 C C . LYS A 1 191 ? 8.347 -15.542 17.695 1.00 75.31 191 LYS A C 1
ATOM 1537 O O . LYS A 1 191 ? 9.551 -15.643 17.495 1.00 75.31 191 LYS A O 1
ATOM 1542 N N . ASP A 1 192 ? 7.441 -16.306 17.086 1.00 80.25 192 ASP A N 1
ATOM 1543 C CA . ASP A 1 192 ? 7.786 -17.449 16.236 1.00 80.25 192 ASP A CA 1
ATOM 1544 C C . ASP A 1 192 ? 7.834 -17.031 14.761 1.00 80.25 192 ASP A C 1
ATOM 1546 O O . ASP A 1 192 ? 6.842 -17.106 14.019 1.00 80.25 192 ASP A O 1
ATOM 1550 N N . TRP A 1 193 ? 8.994 -16.530 14.340 1.00 87.88 193 TRP A N 1
ATOM 1551 C CA . TRP A 1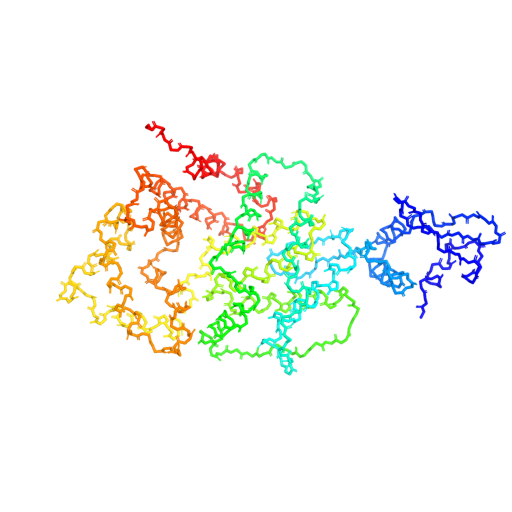 193 ? 9.290 -16.253 12.938 1.00 87.88 193 TRP A CA 1
ATOM 1552 C C . TRP A 1 193 ? 10.757 -16.520 12.609 1.00 87.88 193 TRP A C 1
ATOM 1554 O O . TRP A 1 193 ? 11.640 -16.398 13.456 1.00 87.88 193 TRP A O 1
ATOM 1564 N N . THR A 1 194 ? 11.008 -16.878 11.352 1.00 88.88 194 THR A N 1
ATOM 1565 C CA . THR A 1 194 ? 12.354 -17.115 10.830 1.00 88.88 194 THR A CA 1
ATOM 1566 C C . THR A 1 194 ? 12.691 -16.018 9.827 1.00 88.88 194 THR A C 1
ATOM 1568 O O . THR A 1 194 ? 11.884 -15.776 8.924 1.00 88.88 194 THR A O 1
ATOM 1571 N N . PRO A 1 195 ? 13.853 -15.353 9.951 1.00 89.94 195 PRO A N 1
ATOM 1572 C CA . PRO A 1 195 ? 14.267 -14.364 8.969 1.00 89.94 195 PRO A CA 1
ATOM 1573 C C . PRO A 1 195 ? 14.468 -15.000 7.591 1.00 89.94 195 PRO A C 1
ATOM 1575 O O . PRO A 1 195 ? 14.977 -16.120 7.481 1.00 89.94 195 PRO A O 1
ATOM 1578 N N . LEU A 1 196 ? 14.080 -14.267 6.549 1.00 90.50 196 LEU A N 1
ATOM 1579 C CA . LEU A 1 196 ? 14.214 -14.694 5.158 1.00 90.50 196 LEU A CA 1
ATOM 1580 C C . LEU A 1 196 ? 15.696 -14.884 4.786 1.00 90.50 196 LEU A C 1
ATOM 1582 O O . LEU A 1 196 ? 16.546 -14.160 5.313 1.00 90.50 196 LEU A O 1
ATOM 1586 N N . PRO A 1 197 ? 16.029 -15.821 3.879 1.00 88.69 197 PRO A N 1
ATOM 1587 C CA . PRO A 1 197 ? 17.410 -16.052 3.447 1.00 88.69 197 PRO A CA 1
ATOM 1588 C C . PRO A 1 197 ? 18.027 -14.797 2.806 1.00 88.69 197 PRO A C 1
ATOM 1590 O O . PRO A 1 197 ? 17.283 -13.924 2.347 1.00 88.69 197 PRO A O 1
ATOM 1593 N N . PRO A 1 198 ? 19.365 -14.677 2.735 1.00 83.62 198 PRO A N 1
ATOM 1594 C CA . PRO A 1 198 ? 20.027 -13.551 2.073 1.00 83.62 198 PRO A CA 1
ATOM 1595 C C . PRO A 1 198 ? 19.659 -13.460 0.584 1.00 83.62 198 PRO A C 1
ATOM 1597 O O . PRO A 1 198 ? 19.098 -14.390 0.006 1.00 83.62 198 PRO A O 1
ATOM 1600 N N . GLU A 1 199 ? 19.889 -12.295 -0.017 1.00 79.25 199 GLU A N 1
ATOM 1601 C CA . GLU A 1 199 ? 19.645 -12.057 -1.444 1.00 79.25 199 GLU A CA 1
ATOM 1602 C C . GLU A 1 199 ? 20.700 -12.750 -2.323 1.00 79.25 199 GLU A C 1
ATOM 1604 O O . GLU A 1 199 ? 21.856 -12.878 -1.927 1.00 79.25 199 GLU A O 1
ATOM 1609 N N . GLU A 1 200 ? 20.301 -13.162 -3.528 1.00 77.19 200 GLU A N 1
ATOM 1610 C CA . GLU A 1 200 ? 21.214 -13.603 -4.586 1.00 77.19 200 GLU A CA 1
ATOM 1611 C C . GLU A 1 200 ? 21.478 -12.459 -5.578 1.00 77.19 200 GLU A C 1
ATOM 1613 O O . GLU A 1 200 ? 20.559 -11.714 -5.947 1.00 77.19 200 GLU A O 1
ATOM 1618 N N . GLU A 1 201 ? 22.723 -12.328 -6.048 1.00 66.31 201 GLU A N 1
ATOM 1619 C CA . GLU A 1 201 ? 23.075 -11.347 -7.079 1.00 66.31 201 GLU A CA 1
ATOM 1620 C C . GLU A 1 201 ? 22.290 -11.603 -8.373 1.00 66.31 201 GLU A C 1
ATOM 1622 O O . GLU A 1 201 ? 22.254 -12.713 -8.907 1.00 66.31 201 GLU A O 1
ATOM 1627 N N . SER A 1 202 ? 21.629 -10.566 -8.893 1.00 78.75 202 SER A N 1
ATOM 1628 C CA . SER A 1 202 ? 20.781 -10.693 -10.081 1.00 78.75 202 SER A CA 1
ATOM 1629 C C . SER A 1 202 ? 20.593 -9.362 -10.822 1.00 78.75 202 SER A C 1
ATOM 1631 O O . SER A 1 202 ? 20.936 -8.297 -10.316 1.00 78.75 202 SER A O 1
ATOM 1633 N N . SER A 1 203 ? 20.057 -9.403 -12.046 1.00 86.56 203 SER A N 1
ATOM 1634 C CA . SER A 1 203 ? 19.682 -8.208 -12.833 1.00 86.56 203 SER A CA 1
ATOM 1635 C C . SER A 1 203 ? 18.637 -7.338 -12.116 1.00 86.56 203 SER A C 1
ATOM 1637 O O . SER A 1 203 ? 17.846 -7.885 -11.351 1.00 86.56 203 SER A O 1
ATOM 1639 N N . LEU A 1 204 ? 18.516 -6.046 -12.455 1.00 89.75 204 LEU A N 1
ATOM 1640 C CA . LEU A 1 204 ? 17.582 -5.105 -11.802 1.00 89.75 204 LEU A CA 1
ATOM 1641 C C . LEU A 1 204 ? 16.137 -5.629 -11.682 1.00 89.75 204 LEU A C 1
ATOM 1643 O O . LEU A 1 204 ? 15.564 -5.583 -10.599 1.00 89.75 204 LEU A O 1
ATOM 1647 N N . ILE A 1 205 ? 15.551 -6.167 -12.758 1.00 90.06 205 ILE A N 1
ATOM 1648 C CA . ILE A 1 205 ? 14.171 -6.690 -12.723 1.00 90.06 205 ILE A CA 1
ATOM 1649 C C . ILE A 1 205 ? 14.051 -7.930 -11.839 1.00 90.06 205 ILE A C 1
ATOM 1651 O O . ILE A 1 205 ? 13.093 -8.052 -11.082 1.00 90.06 205 ILE A O 1
ATOM 1655 N N . LYS A 1 206 ? 15.038 -8.830 -11.874 1.00 89.25 206 LYS A N 1
ATOM 1656 C CA . LYS A 1 206 ? 15.072 -9.974 -10.952 1.00 89.25 206 LYS A CA 1
ATOM 1657 C C . LYS A 1 206 ? 15.183 -9.512 -9.500 1.00 89.25 206 LYS A C 1
ATOM 1659 O O . LYS A 1 206 ? 14.447 -10.027 -8.667 1.00 89.25 206 LYS A O 1
ATOM 1664 N N . GLN A 1 207 ? 16.013 -8.506 -9.207 1.00 91.44 207 GLN A N 1
ATOM 1665 C CA . GLN A 1 207 ? 16.071 -7.901 -7.874 1.00 91.44 207 GLN A CA 1
ATOM 1666 C C . GLN A 1 207 ? 14.706 -7.332 -7.477 1.00 91.44 207 GLN A C 1
ATOM 1668 O O . GLN A 1 207 ? 14.209 -7.652 -6.404 1.00 91.44 207 GLN A O 1
ATOM 1673 N N . LEU A 1 208 ? 14.053 -6.562 -8.352 1.00 92.44 208 LEU A N 1
ATOM 1674 C CA . LEU A 1 208 ? 12.718 -6.015 -8.097 1.00 92.44 208 LEU A CA 1
ATOM 1675 C C . LEU A 1 208 ? 11.702 -7.109 -7.762 1.00 92.44 208 LEU A C 1
ATOM 1677 O O . LEU A 1 208 ? 11.053 -7.038 -6.721 1.00 92.44 208 LEU A O 1
ATOM 1681 N N . LEU A 1 209 ? 11.584 -8.132 -8.610 1.00 91.62 209 LEU A N 1
ATOM 1682 C CA . LEU A 1 209 ? 10.633 -9.225 -8.409 1.00 91.62 209 LEU A CA 1
ATOM 1683 C C . LEU A 1 209 ? 10.936 -10.008 -7.127 1.00 91.62 209 LEU A C 1
ATOM 1685 O O . LEU A 1 209 ? 10.024 -10.258 -6.340 1.00 91.62 209 LEU A O 1
ATOM 1689 N N . ASN A 1 210 ? 12.209 -10.309 -6.861 1.00 91.62 210 ASN A N 1
ATOM 1690 C CA . ASN A 1 210 ? 12.632 -10.969 -5.627 1.00 91.62 210 ASN A CA 1
ATOM 1691 C C . ASN A 1 210 ? 12.276 -10.131 -4.392 1.00 91.62 210 ASN A C 1
ATOM 1693 O O . ASN A 1 210 ? 11.772 -10.662 -3.403 1.00 91.62 210 ASN A O 1
ATOM 1697 N N . GLN A 1 211 ? 12.508 -8.818 -4.430 1.00 93.12 211 GLN A N 1
ATOM 1698 C CA . GLN A 1 211 ? 12.204 -7.932 -3.309 1.00 93.12 211 GLN A CA 1
ATOM 1699 C C . GLN A 1 211 ? 10.696 -7.724 -3.112 1.00 93.12 211 GLN A C 1
ATOM 1701 O O . GLN A 1 211 ? 10.241 -7.642 -1.970 1.00 93.12 211 GLN A O 1
ATOM 1706 N N . LEU A 1 212 ? 9.901 -7.711 -4.184 1.00 93.62 212 LEU A N 1
ATOM 1707 C CA . LEU A 1 212 ? 8.438 -7.704 -4.100 1.00 93.62 212 LEU A CA 1
ATOM 1708 C C . LEU A 1 212 ? 7.895 -9.017 -3.512 1.00 93.62 212 LEU A C 1
ATOM 1710 O O . LEU A 1 212 ? 7.009 -8.982 -2.659 1.00 93.62 212 LEU A O 1
ATOM 1714 N N . GLN A 1 213 ? 8.459 -10.169 -3.885 1.00 92.19 213 GLN A N 1
ATOM 1715 C CA . GLN A 1 213 ? 8.102 -11.470 -3.303 1.00 92.19 213 GLN A CA 1
ATOM 1716 C C . GLN A 1 213 ? 8.491 -11.571 -1.822 1.00 92.19 213 GLN A C 1
ATOM 1718 O O . GLN A 1 213 ? 7.712 -12.060 -1.005 1.00 92.19 213 GLN A O 1
ATOM 1723 N N . ARG A 1 214 ? 9.669 -11.063 -1.443 1.00 92.31 214 ARG A N 1
ATOM 1724 C CA . ARG A 1 214 ? 10.087 -10.959 -0.033 1.00 92.31 214 ARG A CA 1
ATOM 1725 C C . ARG A 1 214 ? 9.149 -10.060 0.758 1.00 92.31 214 ARG A C 1
ATOM 1727 O O . ARG A 1 214 ? 8.676 -10.457 1.817 1.00 92.31 214 ARG A O 1
ATOM 1734 N N . SER A 1 215 ? 8.844 -8.888 0.210 1.00 94.31 215 SER A N 1
ATOM 1735 C CA . SER A 1 215 ? 7.888 -7.932 0.766 1.00 94.31 215 SER A CA 1
ATOM 1736 C C . SER A 1 215 ? 6.522 -8.595 0.985 1.00 94.31 215 SER A C 1
ATOM 1738 O O . SER A 1 215 ? 5.968 -8.529 2.076 1.00 94.31 215 SER A O 1
ATOM 1740 N N . MET A 1 216 ? 6.018 -9.354 0.011 1.00 92.00 216 MET A N 1
ATOM 1741 C CA . MET A 1 216 ? 4.799 -10.158 0.147 1.00 92.00 216 MET A CA 1
ATOM 1742 C C . MET A 1 216 ? 4.894 -11.207 1.269 1.00 92.00 216 MET A C 1
ATOM 1744 O O . MET A 1 216 ? 3.976 -11.310 2.082 1.00 92.00 216 MET A O 1
ATOM 1748 N N . ALA A 1 217 ? 5.990 -11.965 1.357 1.00 92.25 217 ALA A N 1
ATOM 1749 C CA . ALA A 1 217 ? 6.180 -12.952 2.422 1.00 92.25 217 ALA A CA 1
ATOM 1750 C C . ALA A 1 217 ? 6.213 -12.299 3.819 1.00 92.25 217 ALA A C 1
ATOM 1752 O O . ALA A 1 217 ? 5.590 -12.804 4.756 1.00 92.25 217 ALA A O 1
ATOM 1753 N N . ILE A 1 218 ? 6.879 -11.147 3.944 1.00 93.88 218 ILE A N 1
ATOM 1754 C CA . ILE A 1 218 ? 6.905 -10.321 5.160 1.00 93.88 218 ILE A CA 1
ATOM 1755 C C . ILE A 1 218 ? 5.490 -9.853 5.500 1.00 93.88 218 ILE A C 1
ATOM 1757 O O . ILE A 1 218 ? 5.032 -10.054 6.624 1.00 93.88 218 ILE A O 1
ATOM 1761 N N . ARG A 1 219 ? 4.753 -9.306 4.531 1.00 92.56 219 ARG A N 1
ATOM 1762 C CA . ARG A 1 219 ? 3.374 -8.849 4.733 1.00 92.56 219 ARG A CA 1
ATOM 1763 C C . ARG A 1 219 ? 2.465 -9.978 5.214 1.00 92.56 219 ARG A C 1
ATOM 1765 O O . ARG A 1 219 ? 1.797 -9.845 6.235 1.00 92.56 219 ARG A O 1
ATOM 1772 N N . LYS A 1 220 ? 2.511 -11.145 4.568 1.00 89.12 220 LYS A N 1
ATOM 1773 C CA . LYS A 1 220 ? 1.761 -12.343 4.991 1.00 89.12 220 LYS A CA 1
ATOM 1774 C C . LYS A 1 220 ? 2.073 -12.747 6.434 1.00 89.12 220 LYS A C 1
ATOM 1776 O O . LYS A 1 220 ? 1.224 -13.276 7.151 1.00 89.12 220 LYS A O 1
ATOM 1781 N N . MET A 1 221 ? 3.301 -12.496 6.875 1.00 89.19 221 MET A N 1
ATOM 1782 C CA . MET A 1 221 ? 3.750 -12.836 8.214 1.00 89.19 221 MET A CA 1
ATOM 1783 C C . MET A 1 221 ? 3.354 -11.793 9.272 1.00 89.19 221 MET A C 1
ATOM 1785 O O . MET A 1 221 ? 2.974 -12.182 10.383 1.00 89.19 221 MET A O 1
ATOM 1789 N N . PHE A 1 222 ? 3.436 -10.502 8.951 1.00 91.06 222 PHE A N 1
ATOM 1790 C CA . PHE A 1 222 ? 3.390 -9.415 9.934 1.00 91.06 222 PHE A CA 1
ATOM 1791 C C . PHE A 1 222 ? 2.230 -8.435 9.757 1.00 91.06 222 PHE A C 1
ATOM 1793 O O . PHE A 1 222 ? 1.783 -7.879 10.761 1.00 91.06 222 PHE A O 1
ATOM 1800 N N . SER A 1 223 ? 1.711 -8.251 8.539 1.00 88.75 223 SER A N 1
ATOM 1801 C CA . SER A 1 223 ? 0.719 -7.212 8.234 1.00 88.75 223 SER A CA 1
ATOM 1802 C C . SER A 1 223 ? -0.549 -7.349 9.057 1.00 88.75 223 SER A C 1
ATOM 1804 O O . SER A 1 223 ? -1.066 -6.336 9.500 1.00 88.75 223 SER A O 1
ATOM 1806 N N . ARG A 1 224 ? -0.989 -8.573 9.380 1.00 87.12 224 ARG A N 1
ATOM 1807 C CA . ARG A 1 224 ? -2.162 -8.804 10.245 1.00 87.12 224 ARG A CA 1
ATOM 1808 C C . ARG A 1 224 ? -2.129 -8.058 11.581 1.00 87.12 224 ARG A C 1
ATOM 1810 O O . ARG A 1 224 ? -3.177 -7.764 12.131 1.00 87.12 224 ARG A O 1
ATOM 1817 N N . ASN A 1 225 ? -0.946 -7.723 12.095 1.00 86.81 225 ASN A N 1
ATOM 1818 C CA . ASN A 1 225 ? -0.814 -7.013 13.365 1.00 86.81 225 ASN A CA 1
ATOM 1819 C C . ASN A 1 225 ? -0.961 -5.488 13.217 1.00 86.81 225 ASN A C 1
ATOM 1821 O O . ASN A 1 225 ? -1.184 -4.808 14.211 1.00 86.81 225 ASN A O 1
ATOM 1825 N N . CYS A 1 226 ? -0.755 -4.923 12.020 1.00 86.44 226 CYS A N 1
ATOM 1826 C CA . CYS A 1 226 ? -0.645 -3.476 11.834 1.00 86.44 226 CYS A CA 1
ATOM 1827 C C . CYS A 1 226 ? -0.946 -3.056 10.386 1.00 86.44 226 CYS A C 1
ATOM 1829 O O . CYS A 1 226 ? -0.146 -3.312 9.486 1.00 86.44 226 CYS A O 1
ATOM 1831 N N . ILE A 1 227 ? -2.057 -2.341 10.167 1.00 86.06 227 ILE A N 1
ATOM 1832 C CA . ILE A 1 227 ? -2.404 -1.791 8.843 1.00 86.06 227 ILE A CA 1
ATOM 1833 C C . ILE A 1 227 ? -1.314 -0.823 8.336 1.00 86.06 227 ILE A C 1
ATOM 1835 O O . ILE A 1 227 ? -0.854 -1.012 7.209 1.00 86.06 227 ILE A O 1
ATOM 1839 N N . PRO A 1 228 ? -0.830 0.165 9.129 1.00 85.50 228 PRO A N 1
ATOM 1840 C CA . PRO A 1 228 ? 0.236 1.066 8.683 1.00 85.50 228 PRO A CA 1
ATOM 1841 C C . PRO A 1 228 ? 1.504 0.365 8.194 1.00 85.50 228 PRO A C 1
ATOM 1843 O O . PRO A 1 228 ? 2.098 0.812 7.221 1.00 85.50 228 PRO A O 1
ATOM 1846 N N . PHE A 1 229 ? 1.903 -0.746 8.823 1.00 89.88 229 PHE A N 1
ATOM 1847 C CA . PHE A 1 229 ? 3.061 -1.530 8.383 1.00 89.88 229 PHE A CA 1
ATOM 1848 C C . PHE A 1 229 ? 2.891 -2.024 6.942 1.00 89.88 229 PHE A C 1
ATOM 1850 O O . PHE A 1 229 ? 3.795 -1.897 6.120 1.00 89.88 229 PHE A O 1
ATOM 1857 N N . ASP A 1 230 ? 1.705 -2.533 6.620 1.00 90.25 230 ASP A N 1
ATOM 1858 C CA . ASP A 1 230 ? 1.390 -3.069 5.302 1.00 90.25 230 ASP A CA 1
ATOM 1859 C C . ASP A 1 230 ? 1.333 -1.991 4.209 1.00 90.25 230 ASP A C 1
ATOM 1861 O O . ASP A 1 230 ? 1.749 -2.234 3.074 1.00 90.25 230 ASP A O 1
ATOM 1865 N N . ILE A 1 231 ? 0.868 -0.784 4.561 1.00 87.94 231 ILE A N 1
ATOM 1866 C CA . ILE A 1 231 ? 0.761 0.362 3.645 1.00 87.94 231 ILE A CA 1
ATOM 1867 C C . ILE A 1 231 ? 2.114 0.698 3.012 1.00 87.94 231 ILE A C 1
ATOM 1869 O O . ILE A 1 231 ? 2.165 0.907 1.801 1.00 87.94 231 ILE A O 1
ATOM 1873 N N . PHE A 1 232 ? 3.213 0.711 3.779 1.00 88.25 232 PHE A N 1
ATOM 1874 C CA . PHE A 1 232 ? 4.540 1.028 3.229 1.00 88.25 232 PHE A CA 1
ATOM 1875 C C . PHE A 1 232 ? 4.920 0.076 2.098 1.00 88.25 232 PHE A C 1
ATOM 1877 O O . PHE A 1 232 ? 5.302 0.518 1.018 1.00 88.25 232 PHE A O 1
ATOM 1884 N N . HIS A 1 233 ? 4.752 -1.228 2.306 1.00 92.06 233 HIS A N 1
ATOM 1885 C CA . HIS A 1 233 ? 5.081 -2.219 1.290 1.00 92.06 233 HIS A CA 1
ATOM 1886 C C . HIS A 1 233 ? 4.185 -2.120 0.045 1.00 92.06 233 HIS A C 1
ATOM 1888 O O . HIS A 1 233 ? 4.676 -2.272 -1.076 1.00 92.06 233 HIS A O 1
ATOM 1894 N N . VAL A 1 234 ? 2.886 -1.851 0.229 1.00 90.44 234 VAL A N 1
ATOM 1895 C CA . VAL A 1 234 ? 1.931 -1.646 -0.874 1.00 90.44 234 VAL A CA 1
ATOM 1896 C C . VAL A 1 234 ? 2.300 -0.406 -1.689 1.00 90.44 234 VAL A C 1
ATOM 1898 O O . VAL A 1 234 ? 2.351 -0.482 -2.914 1.00 90.44 234 VAL A O 1
ATOM 1901 N N . LEU A 1 235 ? 2.637 0.710 -1.032 1.00 87.12 235 LEU A N 1
ATOM 1902 C CA . LEU A 1 235 ? 3.022 1.956 -1.700 1.00 87.12 235 LEU A CA 1
ATOM 1903 C C . LEU A 1 235 ? 4.261 1.789 -2.582 1.00 87.12 235 LEU A C 1
ATOM 1905 O O . LEU A 1 235 ? 4.296 2.332 -3.685 1.00 87.12 235 LEU A O 1
ATOM 1909 N N . VAL A 1 236 ? 5.267 1.026 -2.144 1.00 89.94 236 VAL A N 1
ATOM 1910 C CA . VAL A 1 236 ? 6.443 0.780 -2.995 1.00 89.94 236 VAL A CA 1
ATOM 1911 C C . VAL A 1 236 ? 6.099 -0.129 -4.180 1.00 89.94 236 VAL A C 1
ATOM 1913 O O . VAL A 1 236 ? 6.620 0.081 -5.274 1.00 89.94 236 VAL A O 1
ATOM 1916 N N . GLY A 1 237 ? 5.165 -1.074 -4.013 1.00 91.31 237 GLY A N 1
ATOM 1917 C CA . GLY A 1 237 ? 4.582 -1.831 -5.128 1.00 91.31 237 GLY A CA 1
ATOM 1918 C C . GLY A 1 237 ? 3.881 -0.926 -6.149 1.00 91.31 237 GLY A C 1
ATOM 1919 O O . GLY A 1 237 ? 4.144 -1.033 -7.349 1.00 91.31 237 GLY A O 1
ATOM 1920 N N . CYS A 1 238 ? 3.068 0.026 -5.678 1.00 88.88 238 CYS A N 1
ATOM 1921 C CA . CYS A 1 238 ? 2.451 1.055 -6.519 1.00 88.88 238 CYS A CA 1
ATOM 1922 C C . CYS A 1 238 ? 3.503 1.904 -7.244 1.00 88.88 238 CYS A C 1
ATOM 1924 O O . CYS A 1 238 ? 3.381 2.148 -8.441 1.00 88.88 238 CYS A O 1
ATOM 1926 N N . TYR A 1 239 ? 4.559 2.332 -6.551 1.00 88.94 239 TYR A N 1
ATOM 1927 C CA . TYR A 1 239 ? 5.620 3.150 -7.138 1.00 88.94 239 TYR A CA 1
ATOM 1928 C C . TYR A 1 239 ? 6.425 2.417 -8.211 1.00 88.94 239 TYR A C 1
ATOM 1930 O O . TYR A 1 239 ? 6.689 2.990 -9.272 1.00 88.94 239 TYR A O 1
ATOM 1938 N N . ALA A 1 240 ? 6.734 1.136 -7.997 1.00 90.88 240 ALA A N 1
ATOM 1939 C CA . ALA A 1 240 ? 7.393 0.304 -8.999 1.00 90.88 240 ALA A CA 1
ATOM 1940 C C . ALA A 1 240 ? 6.576 0.190 -10.300 1.00 90.88 240 ALA A C 1
ATOM 1942 O O . ALA A 1 240 ? 7.148 -0.064 -11.357 1.00 90.88 240 ALA A O 1
ATOM 1943 N N . CYS A 1 241 ? 5.259 0.417 -10.229 1.00 89.56 241 CYS A N 1
ATOM 1944 C CA . CYS A 1 241 ? 4.316 0.258 -11.337 1.00 89.56 241 CYS A CA 1
ATOM 1945 C C . CYS A 1 241 ? 3.575 1.555 -11.691 1.00 89.56 241 CYS A C 1
ATOM 1947 O O . CYS A 1 241 ? 2.534 1.500 -12.338 1.00 89.56 241 CYS A O 1
ATOM 1949 N N . CYS A 1 242 ? 4.059 2.723 -11.253 1.00 86.19 242 CYS A N 1
ATOM 1950 C CA . CYS A 1 242 ? 3.295 3.976 -11.333 1.00 86.19 242 CYS A CA 1
ATOM 1951 C C . CYS A 1 242 ? 3.062 4.504 -12.759 1.00 86.19 242 CYS A C 1
ATOM 1953 O O . CYS A 1 242 ? 2.280 5.433 -12.935 1.00 86.19 242 CYS A O 1
ATOM 1955 N N . SER A 1 243 ? 3.717 3.925 -13.767 1.00 84.31 243 SER A N 1
ATOM 1956 C CA . SER A 1 243 ? 3.402 4.144 -15.187 1.00 84.31 243 SER A CA 1
ATOM 1957 C C . SER A 1 243 ? 2.082 3.491 -15.629 1.00 84.31 243 SER A C 1
ATOM 1959 O O . SER A 1 243 ? 1.517 3.891 -16.645 1.00 84.31 243 SER A O 1
ATOM 1961 N N . ASP A 1 244 ? 1.559 2.533 -14.859 1.00 84.62 244 ASP A N 1
ATOM 1962 C CA . ASP A 1 244 ? 0.313 1.815 -15.122 1.00 84.62 244 ASP A CA 1
ATOM 1963 C C . ASP A 1 244 ? -0.668 2.009 -13.956 1.00 84.62 244 ASP A C 1
ATOM 1965 O O . ASP A 1 244 ? -0.622 1.319 -12.933 1.00 84.62 244 ASP A O 1
ATOM 1969 N N . ILE A 1 245 ? -1.601 2.952 -14.124 1.00 80.12 245 ILE A N 1
ATOM 1970 C CA . ILE A 1 245 ? -2.636 3.250 -13.121 1.00 80.12 245 ILE A CA 1
ATOM 1971 C C . ILE A 1 245 ? -3.491 2.021 -12.788 1.00 80.12 245 ILE A C 1
ATOM 1973 O O . ILE A 1 245 ? -3.920 1.876 -11.645 1.00 80.12 245 ILE A O 1
ATOM 1977 N N . GLY A 1 246 ? -3.703 1.107 -13.741 1.00 81.31 246 GLY A N 1
ATOM 1978 C CA . GLY A 1 246 ? -4.424 -0.137 -13.481 1.00 81.31 246 GLY A CA 1
ATOM 1979 C C . GLY A 1 246 ? -3.688 -1.027 -12.480 1.00 81.31 246 GLY A C 1
ATOM 1980 O O . GLY A 1 246 ? -4.310 -1.627 -11.607 1.00 81.31 246 GLY A O 1
ATOM 1981 N N . MET A 1 247 ? -2.355 -1.059 -12.533 1.00 86.38 247 MET A N 1
ATOM 1982 C CA . MET A 1 247 ? -1.562 -1.764 -11.527 1.00 86.38 247 MET A CA 1
ATOM 1983 C C . MET A 1 247 ? -1.591 -1.077 -10.170 1.00 86.38 247 MET A C 1
ATOM 1985 O O . MET A 1 247 ? -1.791 -1.753 -9.162 1.00 86.38 247 MET A O 1
ATOM 1989 N N . VAL A 1 248 ? -1.436 0.247 -10.129 1.00 85.56 248 VAL A N 1
ATOM 1990 C CA . VAL A 1 248 ? -1.545 1.024 -8.881 1.00 85.56 248 VAL A CA 1
ATOM 1991 C C . VAL A 1 248 ? -2.898 0.779 -8.202 1.00 85.56 248 VAL A C 1
ATOM 1993 O O . VAL A 1 248 ? -2.968 0.561 -6.989 1.00 85.56 248 VAL A O 1
ATOM 1996 N N . ALA A 1 249 ? -3.970 0.749 -8.993 1.00 82.38 249 ALA A N 1
ATOM 1997 C CA . ALA A 1 249 ? -5.306 0.414 -8.531 1.00 82.38 249 ALA A CA 1
ATOM 1998 C C . ALA A 1 249 ? -5.375 -0.994 -7.933 1.00 82.38 249 ALA A C 1
ATOM 2000 O O . ALA A 1 249 ? -5.868 -1.139 -6.822 1.00 82.38 249 ALA A O 1
ATOM 2001 N N . ASN A 1 250 ? -4.840 -2.013 -8.615 1.00 87.94 250 ASN A N 1
ATOM 2002 C CA . ASN A 1 250 ? -4.851 -3.395 -8.121 1.00 87.94 250 ASN A CA 1
ATOM 2003 C C . ASN A 1 250 ? -4.159 -3.527 -6.754 1.00 87.94 250 ASN A C 1
ATOM 2005 O O . ASN A 1 250 ? -4.710 -4.127 -5.838 1.00 87.94 250 ASN A O 1
ATOM 2009 N N . TRP A 1 251 ? -2.983 -2.915 -6.585 1.00 88.81 251 TRP A N 1
ATOM 2010 C CA . TRP A 1 251 ? -2.275 -2.898 -5.298 1.00 88.81 251 TRP A CA 1
ATOM 2011 C C . TRP A 1 251 ? -3.096 -2.250 -4.179 1.00 88.81 251 TRP A C 1
ATOM 2013 O O . TRP A 1 251 ? -3.130 -2.740 -3.048 1.00 88.81 251 TRP A O 1
ATOM 2023 N N . THR A 1 252 ? -3.772 -1.150 -4.499 1.00 85.62 252 THR A N 1
ATOM 2024 C CA . THR A 1 252 ? -4.553 -0.382 -3.527 1.00 85.62 252 THR A CA 1
ATOM 2025 C C . THR A 1 252 ? -5.864 -1.089 -3.166 1.00 85.62 252 THR A C 1
ATOM 2027 O O . THR A 1 252 ? -6.222 -1.169 -1.991 1.00 85.62 252 THR A O 1
ATOM 2030 N N . LEU A 1 253 ? -6.563 -1.644 -4.160 1.00 87.56 253 LEU A N 1
ATOM 2031 C CA . LEU A 1 253 ? -7.810 -2.389 -3.985 1.00 87.56 253 LEU A CA 1
ATOM 2032 C C . LEU A 1 253 ? -7.587 -3.691 -3.213 1.00 87.56 253 LEU A C 1
ATOM 2034 O O . LEU A 1 253 ? -8.383 -3.994 -2.326 1.00 87.56 253 LEU A O 1
ATOM 2038 N N . ASP A 1 254 ? -6.481 -4.401 -3.456 1.00 89.44 254 ASP A N 1
ATOM 2039 C CA . ASP A 1 254 ? -6.094 -5.562 -2.647 1.00 89.44 254 ASP A CA 1
ATOM 2040 C C . ASP A 1 254 ? -5.949 -5.201 -1.160 1.00 89.44 254 ASP A C 1
ATOM 2042 O O . ASP A 1 254 ? -6.492 -5.890 -0.297 1.00 89.44 254 ASP A O 1
ATOM 2046 N N . LEU A 1 255 ? -5.272 -4.095 -0.829 1.00 88.56 255 LEU A N 1
ATOM 2047 C CA . LEU A 1 255 ? -5.167 -3.635 0.559 1.00 88.56 255 LEU A CA 1
ATOM 2048 C C . LEU A 1 255 ? -6.535 -3.356 1.187 1.00 88.56 255 LEU A C 1
ATOM 2050 O O . LEU A 1 255 ? -6.792 -3.807 2.303 1.00 88.56 255 LEU A O 1
ATOM 2054 N N . ILE A 1 256 ? -7.414 -2.647 0.482 1.00 86.81 256 ILE A N 1
ATOM 2055 C CA . ILE A 1 256 ? -8.753 -2.316 0.986 1.00 86.81 256 ILE A CA 1
ATOM 2056 C C . ILE A 1 256 ? -9.566 -3.578 1.214 1.00 86.81 256 ILE A C 1
ATOM 2058 O O . ILE A 1 256 ? -10.156 -3.736 2.278 1.00 86.81 256 ILE A O 1
ATOM 2062 N N . ALA A 1 257 ? -9.553 -4.504 0.259 1.00 88.94 257 ALA A N 1
ATOM 2063 C CA . ALA A 1 257 ? -10.255 -5.765 0.396 1.00 88.94 257 ALA A CA 1
ATOM 2064 C C . ALA A 1 257 ? -9.760 -6.550 1.612 1.00 88.94 257 ALA A C 1
ATOM 2066 O O . ALA A 1 257 ? -10.563 -7.067 2.379 1.00 88.94 257 ALA A O 1
ATOM 2067 N N . ARG A 1 258 ? -8.447 -6.588 1.861 1.00 88.56 258 ARG A N 1
ATOM 2068 C CA . ARG A 1 258 ? -7.876 -7.226 3.059 1.00 88.56 258 ARG A CA 1
ATOM 2069 C C . ARG A 1 258 ? -8.307 -6.540 4.357 1.00 88.56 258 ARG A C 1
ATOM 2071 O O . ARG A 1 258 ? -8.569 -7.234 5.340 1.00 88.56 258 ARG A O 1
ATOM 2078 N N . ILE A 1 259 ? -8.437 -5.212 4.355 1.00 87.88 259 ILE A N 1
ATOM 2079 C CA . ILE A 1 259 ? -9.017 -4.455 5.473 1.00 87.88 259 ILE A CA 1
ATOM 2080 C C . ILE A 1 259 ? -10.482 -4.859 5.681 1.00 87.88 259 ILE A C 1
ATOM 2082 O O . ILE A 1 259 ? -10.847 -5.245 6.789 1.00 87.88 259 ILE A O 1
ATOM 2086 N N . CYS A 1 260 ? -11.295 -4.851 4.624 1.00 88.44 260 CYS A N 1
ATOM 2087 C CA . CYS A 1 260 ? -12.707 -5.233 4.675 1.00 88.44 260 CYS A CA 1
ATOM 2088 C C . CYS A 1 260 ? -12.917 -6.697 5.086 1.00 88.44 260 CYS A C 1
ATOM 2090 O O . CYS A 1 260 ? -13.846 -6.981 5.822 1.00 88.44 260 CYS A O 1
ATOM 2092 N N . ARG A 1 261 ? -12.032 -7.619 4.696 1.00 86.94 261 ARG A N 1
ATOM 2093 C CA . ARG A 1 261 ? -12.046 -9.028 5.134 1.00 86.94 261 ARG A CA 1
ATOM 2094 C C . ARG A 1 261 ? -11.685 -9.214 6.613 1.00 86.94 261 ARG A C 1
ATOM 2096 O O . ARG A 1 261 ? -11.715 -10.336 7.103 1.00 86.94 261 ARG A O 1
ATOM 2103 N N . GLY A 1 262 ? -11.249 -8.162 7.306 1.00 86.50 262 GLY A N 1
ATOM 2104 C CA . GLY A 1 262 ? -10.843 -8.257 8.706 1.00 86.50 262 GLY A CA 1
ATOM 2105 C C . GLY A 1 262 ? -9.470 -8.895 8.921 1.00 86.50 262 GLY A C 1
ATOM 2106 O O . GLY A 1 262 ? -9.167 -9.298 10.037 1.00 86.50 262 GLY A O 1
ATOM 2107 N N . GLN A 1 263 ? -8.584 -8.933 7.915 1.00 87.25 263 GLN A N 1
ATOM 2108 C CA . GLN A 1 263 ? -7.248 -9.551 8.058 1.00 87.25 263 GLN A CA 1
ATOM 2109 C C . GLN A 1 263 ? -6.350 -8.879 9.111 1.00 87.25 263 GLN A C 1
ATOM 2111 O O . GLN A 1 263 ? -5.320 -9.429 9.496 1.00 87.25 263 GLN A O 1
ATOM 2116 N N . PHE A 1 264 ? -6.730 -7.684 9.559 1.00 85.06 264 PHE A N 1
ATOM 2117 C CA . PHE A 1 264 ? -6.039 -6.890 10.574 1.00 85.06 264 PHE A CA 1
ATOM 2118 C C . PHE A 1 264 ? -6.781 -6.868 11.915 1.00 85.06 264 PHE A C 1
ATOM 2120 O O . PHE A 1 264 ? -6.437 -6.101 12.820 1.00 85.06 264 PHE A O 1
ATOM 2127 N N . PHE A 1 265 ? -7.842 -7.664 12.037 1.00 84.94 265 PHE A N 1
ATOM 2128 C CA . PHE A 1 265 ? -8.670 -7.711 13.225 1.00 84.94 265 PHE A CA 1
ATOM 2129 C C . PHE A 1 265 ? -7.998 -8.518 14.330 1.00 84.94 265 PHE A C 1
ATOM 2131 O O . PHE A 1 265 ? -7.384 -9.548 14.074 1.00 84.94 265 PHE A O 1
ATOM 2138 N N . TRP A 1 266 ? -8.134 -8.079 15.582 1.00 80.25 266 TRP A N 1
ATOM 2139 C CA . TRP A 1 266 ? -7.441 -8.700 16.714 1.00 80.25 266 TRP A CA 1
ATOM 2140 C C . TRP A 1 266 ? -7.791 -10.183 16.906 1.00 80.25 266 TRP A C 1
ATOM 2142 O O . TRP A 1 266 ? -6.927 -10.942 17.350 1.00 80.25 266 TRP A O 1
ATOM 2152 N N . LYS A 1 267 ? -9.012 -10.609 16.535 1.00 77.00 267 LYS A N 1
ATOM 2153 C CA . LYS A 1 267 ? -9.432 -12.023 16.586 1.00 77.00 267 LYS A CA 1
ATOM 2154 C C . LYS A 1 267 ? -8.577 -12.926 15.686 1.00 77.00 267 LYS A C 1
ATOM 2156 O O . LYS A 1 267 ? -8.393 -14.101 15.983 1.00 77.00 267 LYS A O 1
ATOM 2161 N N . GLU A 1 268 ? -7.959 -12.369 14.646 1.00 76.88 268 GLU A N 1
ATOM 2162 C CA . GLU A 1 268 ? -7.048 -13.095 13.748 1.00 76.88 268 GLU A CA 1
ATOM 2163 C C . GLU A 1 268 ? -5.634 -13.282 14.334 1.00 76.88 268 GLU A C 1
ATOM 2165 O O . GLU A 1 268 ? -4.798 -14.004 13.778 1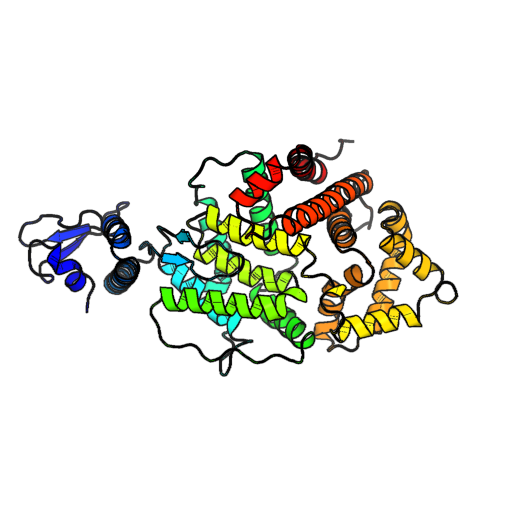.00 76.88 268 GLU A O 1
ATOM 2170 N N . TYR A 1 269 ? -5.322 -12.631 15.458 1.00 81.12 269 TYR A N 1
ATOM 2171 C CA . TYR A 1 269 ? -4.026 -12.747 16.129 1.00 81.12 269 TYR A CA 1
ATOM 2172 C C . TYR A 1 269 ? -4.134 -12.699 17.660 1.00 81.12 269 TYR A C 1
ATOM 2174 O O . TYR A 1 269 ? -3.248 -12.181 18.338 1.00 81.12 269 TYR A O 1
ATOM 2182 N N . GLU A 1 270 ? -5.165 -13.326 18.237 1.00 75.00 270 GLU A N 1
ATOM 2183 C CA . GLU A 1 270 ? -5.377 -13.435 19.696 1.00 75.00 270 GLU A CA 1
ATOM 2184 C C . GLU A 1 270 ? -4.194 -14.056 20.459 1.00 75.00 270 GLU A C 1
ATOM 2186 O O . GLU A 1 270 ? -4.049 -13.885 21.673 1.00 75.00 270 GLU A O 1
ATOM 2191 N N . SER A 1 271 ? -3.315 -14.777 19.758 1.00 78.19 271 SER A N 1
ATOM 2192 C CA . SER A 1 271 ? -2.061 -15.296 20.305 1.00 78.19 271 SER A CA 1
ATOM 2193 C C . SER A 1 271 ? -1.027 -14.204 20.614 1.00 78.19 271 SER A C 1
ATOM 2195 O O . SER A 1 271 ? -0.043 -14.477 21.298 1.00 78.19 271 SER A O 1
ATOM 2197 N N . CYS A 1 272 ? -1.212 -12.978 20.115 1.00 85.44 272 CYS A N 1
ATOM 2198 C CA . CYS A 1 272 ? -0.340 -11.845 20.400 1.00 85.44 272 CYS A CA 1
ATOM 2199 C C . CYS A 1 272 ? -0.368 -11.508 21.896 1.00 85.44 272 CYS A C 1
ATOM 2201 O O . CYS A 1 272 ? -1.424 -11.316 22.505 1.00 85.44 272 CYS A O 1
ATOM 2203 N N . THR A 1 273 ? 0.814 -11.379 22.499 1.00 83.94 273 THR A N 1
ATOM 2204 C CA . THR A 1 273 ? 0.952 -11.161 23.944 1.00 83.94 273 THR A CA 1
ATOM 2205 C C . THR A 1 273 ? 0.280 -9.875 24.417 1.00 83.94 273 THR A C 1
ATOM 2207 O O . THR A 1 273 ? -0.295 -9.860 25.503 1.00 83.94 273 THR A O 1
ATOM 2210 N N . PHE A 1 274 ? 0.307 -8.810 23.611 1.00 86.50 274 PHE A N 1
ATOM 2211 C CA . PHE A 1 274 ? -0.330 -7.538 23.962 1.00 86.50 274 PHE A CA 1
ATOM 2212 C C . PHE A 1 274 ? -1.856 -7.642 23.975 1.00 86.50 274 PHE A C 1
ATOM 2214 O O . PHE A 1 274 ? -2.488 -7.177 24.923 1.00 86.50 274 PHE A O 1
ATOM 2221 N N . VAL A 1 275 ? -2.440 -8.334 22.990 1.00 86.44 275 VAL A N 1
ATOM 2222 C CA . VAL A 1 275 ? -3.887 -8.602 22.938 1.00 86.44 275 VAL A CA 1
ATOM 2223 C C . VAL A 1 275 ? -4.316 -9.366 24.192 1.00 86.44 275 VAL A C 1
ATOM 2225 O O . VAL A 1 275 ? -5.249 -8.963 24.884 1.00 86.44 275 VAL A O 1
ATOM 2228 N N . GLN A 1 276 ? -3.581 -10.415 24.570 1.00 85.44 276 GLN A N 1
ATOM 2229 C CA . GLN A 1 276 ? -3.884 -11.187 25.779 1.00 85.44 276 GLN A CA 1
ATOM 2230 C C . GLN A 1 276 ? -3.781 -10.358 27.064 1.00 85.44 276 GLN A C 1
ATOM 2232 O O . GLN A 1 276 ? -4.623 -10.504 27.952 1.00 85.44 276 GLN A O 1
ATOM 2237 N N . GLN A 1 277 ? -2.767 -9.496 27.183 1.00 86.31 277 GLN A N 1
ATOM 2238 C CA . GLN A 1 277 ? -2.613 -8.605 28.337 1.00 86.31 277 GLN A CA 1
ATOM 2239 C C . GLN A 1 277 ? -3.793 -7.635 28.452 1.00 86.31 277 GLN A C 1
ATOM 2241 O O . GLN A 1 277 ? -4.390 -7.527 29.525 1.00 86.31 277 GLN A O 1
ATOM 2246 N N . MET A 1 278 ? -4.174 -6.988 27.348 1.00 85.62 278 MET A N 1
ATOM 2247 C CA . MET A 1 278 ? -5.298 -6.051 27.318 1.00 85.62 278 MET A CA 1
ATOM 2248 C C . MET A 1 278 ? -6.624 -6.758 27.630 1.00 85.62 278 MET A C 1
ATOM 2250 O O . MET A 1 278 ? -7.366 -6.288 28.490 1.00 85.62 278 MET A O 1
ATOM 2254 N N . LEU A 1 279 ? -6.891 -7.933 27.045 1.00 84.31 279 LEU A N 1
ATOM 2255 C CA . LEU A 1 279 ? -8.095 -8.720 27.349 1.00 84.31 279 LEU A CA 1
ATOM 2256 C C . LEU A 1 279 ? -8.173 -9.129 28.821 1.00 84.31 279 LEU A C 1
ATOM 2258 O O . LEU A 1 279 ? -9.245 -9.059 29.425 1.00 84.31 279 LEU A O 1
ATOM 2262 N N . ARG A 1 280 ? -7.054 -9.561 29.416 1.00 85.25 280 ARG A N 1
ATOM 2263 C CA . ARG A 1 280 ? -6.999 -9.886 30.850 1.00 85.25 280 ARG A CA 1
ATOM 2264 C C . ARG A 1 280 ? -7.297 -8.654 31.699 1.00 85.25 280 ARG A C 1
ATOM 2266 O O . ARG A 1 280 ? -8.103 -8.761 32.617 1.00 85.25 280 ARG A O 1
ATOM 2273 N N . GLY A 1 281 ? -6.705 -7.506 31.361 1.00 81.56 281 GLY A N 1
ATOM 2274 C CA . GLY A 1 281 ? -6.943 -6.236 32.050 1.00 81.56 281 GLY A CA 1
ATOM 2275 C C . GLY A 1 281 ? -8.402 -5.782 31.979 1.00 81.56 281 GLY A C 1
ATOM 2276 O O . GLY A 1 281 ? -8.980 -5.425 33.004 1.00 81.56 281 GLY A O 1
ATOM 2277 N N . ILE A 1 282 ? -9.026 -5.870 30.798 1.00 84.00 282 ILE A N 1
ATOM 2278 C CA . ILE A 1 282 ? -10.454 -5.566 30.612 1.00 84.00 282 ILE A CA 1
ATOM 2279 C C . ILE A 1 282 ? -11.298 -6.468 31.511 1.00 84.00 282 ILE A C 1
ATOM 2281 O O . ILE A 1 282 ? -12.082 -5.979 32.321 1.00 84.00 282 ILE A O 1
ATOM 2285 N N . LYS A 1 283 ? -11.108 -7.789 31.411 1.00 83.44 283 LYS A N 1
ATOM 2286 C CA . LYS A 1 283 ? -11.933 -8.772 32.126 1.00 83.44 283 LYS A CA 1
ATOM 2287 C C . LYS A 1 283 ? -11.756 -8.716 33.646 1.00 83.44 283 LYS A C 1
ATOM 2289 O O . LYS A 1 283 ? -12.708 -9.001 34.367 1.00 83.44 283 LYS A O 1
ATOM 2294 N N . SER A 1 284 ? -10.566 -8.377 34.148 1.00 83.31 284 SER A N 1
ATOM 2295 C CA . SER A 1 284 ? -10.310 -8.320 35.592 1.00 83.31 284 SER A CA 1
ATOM 2296 C C . SER A 1 284 ? -10.863 -7.053 36.243 1.00 83.31 284 SER A C 1
ATOM 2298 O O . SER A 1 284 ? -11.304 -7.087 37.396 1.00 83.31 284 SER A O 1
ATOM 2300 N N . ASP A 1 285 ? -10.820 -5.926 35.529 1.00 80.44 285 ASP A N 1
ATOM 2301 C CA . ASP A 1 285 ? -11.072 -4.611 36.116 1.00 80.44 285 ASP A CA 1
ATOM 2302 C C . ASP A 1 285 ? -12.422 -4.014 35.715 1.00 80.44 285 ASP A C 1
ATOM 2304 O O . ASP A 1 285 ? -12.900 -3.123 36.418 1.00 80.44 285 ASP A O 1
ATOM 2308 N N . ILE A 1 286 ? -13.064 -4.507 34.654 1.00 83.94 286 ILE A N 1
ATOM 2309 C CA . ILE A 1 286 ? -14.302 -3.939 34.115 1.00 83.94 286 ILE A CA 1
ATOM 2310 C C . ILE A 1 286 ? -15.387 -5.013 34.071 1.00 83.94 286 ILE A C 1
ATOM 2312 O O . ILE A 1 286 ? -15.321 -5.984 33.323 1.00 83.94 286 ILE A O 1
ATOM 2316 N N . SER A 1 287 ? -16.421 -4.830 34.886 1.00 84.88 287 SER A N 1
ATOM 2317 C CA . SER A 1 287 ? -17.611 -5.680 34.916 1.00 84.88 287 SER A CA 1
ATOM 2318 C C . SER A 1 287 ? -18.822 -4.891 35.407 1.00 84.88 287 SER A C 1
ATOM 2320 O O . SER A 1 287 ? -18.690 -3.801 35.961 1.00 84.88 287 SER A O 1
ATOM 2322 N N . CYS A 1 288 ? -20.018 -5.471 35.311 1.00 83.31 288 CYS A N 1
ATOM 2323 C CA . CYS A 1 288 ? -21.219 -4.871 35.897 1.00 83.31 288 CYS A CA 1
ATOM 2324 C C . CYS A 1 288 ? -21.108 -4.628 37.419 1.00 83.31 288 CYS A C 1
ATOM 2326 O O . CYS A 1 288 ? -21.827 -3.785 37.949 1.00 83.31 288 CYS A O 1
ATOM 2328 N N . LYS A 1 289 ? -20.193 -5.328 38.112 1.00 85.56 289 LYS A N 1
ATOM 2329 C CA . LYS A 1 289 ? -19.927 -5.187 39.554 1.00 85.56 289 LYS A CA 1
ATOM 2330 C C . LYS A 1 289 ? -18.727 -4.291 39.881 1.00 85.56 289 LYS A C 1
ATOM 2332 O O . LYS A 1 289 ? -18.596 -3.852 41.018 1.00 85.56 289 LYS A O 1
ATOM 2337 N N . ARG A 1 290 ? -17.821 -4.059 38.926 1.00 83.25 290 ARG A N 1
ATOM 2338 C CA . ARG A 1 290 ? -16.545 -3.355 39.132 1.00 83.25 290 ARG A CA 1
ATOM 2339 C C . ARG A 1 290 ? -16.325 -2.372 37.989 1.00 83.25 290 ARG A C 1
ATOM 2341 O O . ARG A 1 290 ? -16.182 -2.801 36.852 1.00 83.25 290 ARG A O 1
ATOM 2348 N N . ASN A 1 291 ? -16.277 -1.075 38.296 1.00 83.69 291 ASN A N 1
ATOM 2349 C CA . ASN A 1 291 ? -16.271 0.005 37.298 1.00 83.69 291 ASN A CA 1
ATOM 2350 C C . ASN A 1 291 ? -17.477 -0.072 36.340 1.00 83.69 291 ASN A C 1
ATOM 2352 O O . ASN A 1 291 ? -17.324 -0.068 35.119 1.00 83.69 291 ASN A O 1
ATOM 2356 N N . THR A 1 292 ? -18.681 -0.143 36.912 1.00 84.62 292 THR A N 1
ATOM 2357 C CA . THR A 1 292 ? -19.956 -0.318 36.200 1.00 84.62 292 THR A CA 1
ATOM 2358 C C . THR A 1 292 ? -20.183 0.719 35.093 1.00 84.62 292 THR A C 1
ATOM 2360 O O . THR A 1 292 ? -20.644 0.359 34.013 1.00 84.62 292 THR A O 1
ATOM 2363 N N . ASP A 1 293 ? -19.784 1.976 35.304 1.00 82.38 293 ASP A N 1
ATOM 2364 C CA . ASP A 1 293 ? -19.887 3.021 34.277 1.00 82.38 293 ASP A CA 1
ATOM 2365 C C . ASP A 1 293 ? -19.034 2.706 33.040 1.00 82.38 293 ASP A C 1
ATOM 2367 O O . ASP A 1 293 ? -19.503 2.842 31.913 1.00 82.38 293 ASP A O 1
ATOM 2371 N N . LEU A 1 294 ? -17.800 2.224 33.234 1.00 84.50 294 LEU A N 1
ATOM 2372 C CA . LEU A 1 294 ? -16.917 1.827 32.130 1.00 84.50 294 LEU A CA 1
ATOM 2373 C C . LEU A 1 294 ? -17.410 0.554 31.440 1.00 84.50 294 LEU A C 1
ATOM 2375 O O . LEU A 1 294 ? -17.249 0.416 30.230 1.00 84.50 294 LEU A O 1
ATOM 2379 N N . TYR A 1 295 ? -18.042 -0.355 32.188 1.00 85.81 295 TYR A N 1
ATOM 2380 C CA . TYR A 1 295 ? -18.692 -1.532 31.617 1.00 85.81 295 TYR A CA 1
ATOM 2381 C C . TYR A 1 295 ? -19.811 -1.138 30.645 1.00 85.81 295 TYR A C 1
ATOM 2383 O O . TYR A 1 295 ? -19.885 -1.695 29.551 1.00 85.81 295 TYR A O 1
ATOM 2391 N N . TYR A 1 296 ? -20.646 -0.155 31.001 1.00 83.50 296 TYR A N 1
ATOM 2392 C CA . TYR A 1 296 ? -21.693 0.328 30.099 1.00 83.50 296 TYR A CA 1
ATOM 2393 C C . TYR A 1 296 ? -21.129 1.073 28.889 1.00 83.50 296 TYR A C 1
ATOM 2395 O O . TYR A 1 296 ? -21.604 0.833 27.787 1.00 83.50 296 TYR A O 1
ATOM 2403 N N . VAL A 1 297 ? -20.068 1.870 29.053 1.00 82.38 297 VAL A N 1
ATOM 2404 C CA . VAL A 1 297 ? -19.378 2.502 27.912 1.00 82.38 297 VAL A CA 1
ATOM 2405 C C . VAL A 1 297 ? -18.823 1.453 26.951 1.00 82.38 297 VAL A C 1
ATOM 2407 O O . VAL A 1 297 ? -19.096 1.515 25.757 1.00 82.38 297 VAL A O 1
ATOM 2410 N N . MET A 1 298 ? -18.103 0.450 27.459 1.00 83.12 298 MET A N 1
ATOM 2411 C CA . MET A 1 298 ? -17.579 -0.648 26.642 1.00 83.12 298 MET A CA 1
ATOM 2412 C C . MET A 1 298 ? -18.702 -1.391 25.909 1.00 83.12 298 MET A C 1
ATOM 2414 O O . MET A 1 298 ? -18.581 -1.659 24.717 1.00 83.12 298 MET A O 1
ATOM 2418 N N . ARG A 1 299 ? -19.811 -1.683 26.599 1.00 82.00 299 ARG A N 1
ATOM 2419 C CA . ARG A 1 299 ? -20.984 -2.340 26.008 1.00 82.00 299 ARG A CA 1
ATOM 2420 C C . ARG A 1 299 ? -21.610 -1.500 24.893 1.00 82.00 299 ARG A C 1
ATOM 2422 O O . ARG A 1 299 ? -21.986 -2.064 23.870 1.00 82.00 299 ARG A O 1
ATOM 2429 N N . SER A 1 300 ? -21.719 -0.186 25.078 1.00 79.25 300 SER A N 1
ATOM 2430 C CA . SER A 1 300 ? -22.258 0.711 24.055 1.00 79.25 300 SER A CA 1
ATOM 2431 C C . SER A 1 300 ? -21.351 0.779 22.827 1.00 79.25 300 SER A C 1
ATOM 2433 O O . SER A 1 300 ? -21.850 0.683 21.709 1.00 79.25 300 SER A O 1
ATOM 2435 N N . ILE A 1 301 ? -20.026 0.815 23.014 1.00 77.50 301 ILE A N 1
ATOM 2436 C CA . ILE A 1 301 ? -19.045 0.720 21.916 1.00 77.50 301 ILE A CA 1
ATOM 2437 C C . ILE A 1 301 ? -19.210 -0.607 21.166 1.00 77.50 301 ILE A C 1
ATOM 2439 O O . ILE A 1 301 ? -19.393 -0.614 19.952 1.00 77.50 301 ILE A O 1
ATOM 2443 N N . GLN A 1 302 ? -19.220 -1.724 21.897 1.00 77.00 302 GLN A N 1
ATOM 2444 C CA . GLN A 1 302 ? -19.358 -3.083 21.357 1.00 77.00 302 GLN A CA 1
ATOM 2445 C C . GLN A 1 302 ? -20.601 -3.283 20.506 1.00 77.00 302 GLN A C 1
ATOM 2447 O O . GLN A 1 302 ? -20.568 -3.999 19.510 1.00 77.00 302 GLN A O 1
ATOM 2452 N N . LYS A 1 303 ? -21.705 -2.670 20.920 1.00 72.44 303 LYS A N 1
ATOM 2453 C CA . LYS A 1 303 ? -22.994 -2.793 20.249 1.00 72.44 303 LYS A CA 1
ATOM 2454 C C . LYS A 1 303 ? -23.221 -1.744 19.166 1.00 72.44 303 LYS A C 1
ATOM 2456 O O . LYS A 1 303 ? -24.303 -1.727 18.585 1.00 72.44 303 LYS A O 1
ATOM 2461 N N . GLY A 1 304 ? -22.257 -0.849 18.937 1.00 62.91 304 GLY A N 1
ATOM 2462 C CA . GLY A 1 304 ? -22.441 0.290 18.039 1.00 62.91 304 GLY A CA 1
ATOM 2463 C C . GLY A 1 304 ? -23.590 1.206 18.476 1.00 62.91 304 GLY A C 1
ATOM 2464 O O . GLY A 1 304 ? -24.232 1.835 17.636 1.00 62.91 304 GLY A O 1
ATOM 2465 N N . GLU A 1 305 ? -23.893 1.262 19.779 1.00 68.81 305 GLU A N 1
ATOM 2466 C CA . GLU A 1 305 ? -24.940 2.125 20.328 1.00 68.81 305 GLU A CA 1
ATOM 2467 C C . GLU A 1 305 ? -24.503 3.589 20.160 1.00 68.81 305 GLU A C 1
ATOM 2469 O O . GLU A 1 305 ? -23.718 4.092 20.955 1.00 68.81 305 GLU A O 1
ATOM 2474 N N . GLY A 1 306 ? -24.997 4.234 19.094 1.00 62.69 306 GLY A N 1
ATOM 2475 C CA . GLY A 1 306 ? -24.995 5.678 18.828 1.00 62.69 306 GLY A CA 1
ATOM 2476 C C . GLY A 1 306 ? -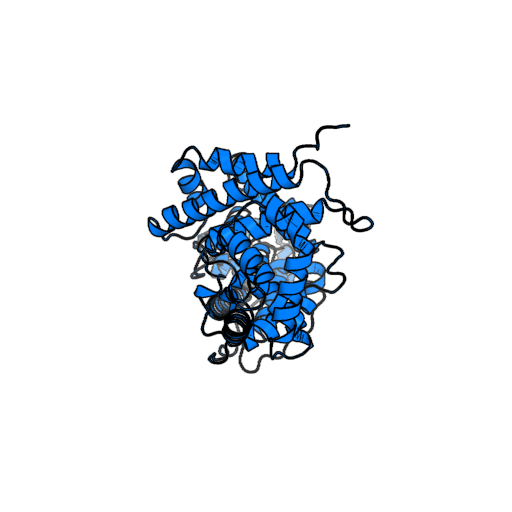23.681 6.430 19.083 1.00 62.69 306 GLY A C 1
ATOM 2477 O O . GLY A 1 306 ? -23.312 6.687 20.222 1.00 62.69 306 GLY A O 1
ATOM 2478 N N . ILE A 1 307 ? -23.047 6.956 18.028 1.00 65.06 307 ILE A N 1
ATOM 2479 C CA . ILE A 1 307 ? -21.867 7.844 18.151 1.00 65.06 307 ILE A CA 1
ATOM 2480 C C . ILE A 1 307 ? -22.124 9.019 19.121 1.00 65.06 307 ILE A C 1
ATOM 2482 O O . ILE A 1 307 ? -21.231 9.411 19.863 1.00 65.06 307 ILE A O 1
ATOM 2486 N N . GLU A 1 308 ? -23.361 9.521 19.189 1.00 59.56 308 GLU A N 1
ATOM 2487 C CA . GLU A 1 308 ? -23.804 10.543 20.153 1.00 59.56 308 GLU A CA 1
ATOM 2488 C C . GLU A 1 308 ? -23.734 10.060 21.614 1.00 59.56 308 GLU A C 1
ATOM 2490 O O . GLU A 1 308 ? -23.167 10.753 22.456 1.00 59.56 308 GLU A O 1
ATOM 2495 N N . CYS A 1 309 ? -24.190 8.840 21.916 1.00 62.94 309 CYS A N 1
ATOM 2496 C CA . CYS A 1 309 ? -24.063 8.247 23.253 1.00 62.94 309 CYS A CA 1
ATOM 2497 C C . CYS A 1 309 ? -22.591 8.082 23.662 1.00 62.94 309 CYS A C 1
ATOM 2499 O O . CYS A 1 309 ? -22.249 8.173 24.839 1.00 62.94 309 CYS A O 1
ATOM 2501 N N . LEU A 1 310 ? -21.693 7.860 22.701 1.00 60.34 310 LEU A N 1
ATOM 2502 C CA . LEU A 1 310 ? -20.253 7.784 22.945 1.00 60.34 310 LEU A CA 1
ATOM 2503 C C . LEU A 1 310 ? -19.609 9.164 23.078 1.00 60.34 310 LEU A C 1
ATOM 2505 O O . LEU A 1 310 ? -18.680 9.315 23.868 1.00 60.34 310 LEU A O 1
ATOM 2509 N N . SER A 1 311 ? -20.138 10.177 22.391 1.00 57.97 311 SER A N 1
ATOM 2510 C CA . SER A 1 311 ? -19.722 11.572 22.555 1.00 57.97 311 SER A CA 1
ATOM 2511 C C . SER A 1 311 ? -19.993 12.084 23.974 1.00 57.97 311 SER A C 1
ATOM 2513 O O . SER A 1 311 ? -19.099 12.632 24.617 1.00 57.97 311 SER A O 1
ATOM 2515 N N . GLU A 1 312 ? -21.166 11.767 24.529 1.00 63.69 312 GLU A N 1
ATOM 2516 C CA . GLU A 1 312 ? -21.533 12.074 25.918 1.00 63.69 312 GLU A CA 1
ATOM 2517 C C . GLU A 1 312 ? -20.652 11.326 26.934 1.00 63.69 312 GLU A C 1
ATOM 2519 O O . GLU A 1 312 ? -20.503 11.740 28.084 1.00 63.69 312 GLU A O 1
ATOM 2524 N N . ASN A 1 313 ? -20.029 10.225 26.506 1.00 67.25 313 ASN A N 1
ATOM 2525 C CA . ASN A 1 313 ? -19.153 9.391 27.317 1.00 67.25 313 ASN A CA 1
ATOM 2526 C C . ASN A 1 313 ? -17.669 9.499 26.919 1.00 67.25 313 ASN A C 1
ATOM 2528 O O . ASN A 1 313 ? -16.866 8.692 27.391 1.00 67.25 313 ASN A O 1
ATOM 2532 N N . PHE A 1 314 ? -17.261 10.496 26.122 1.00 66.81 314 PHE A N 1
ATOM 2533 C CA . PHE A 1 314 ? -15.886 10.606 25.610 1.00 66.81 314 PHE A CA 1
ATOM 2534 C C . PHE A 1 314 ? -14.845 10.685 26.738 1.00 66.81 314 PHE A C 1
ATOM 2536 O O . PHE A 1 314 ? -13.813 10.016 26.705 1.00 66.81 314 PHE A O 1
ATOM 2543 N N . ALA A 1 315 ? -15.162 11.406 27.819 1.00 68.94 315 ALA A N 1
ATOM 2544 C CA . ALA A 1 315 ? -14.322 11.447 29.016 1.00 68.94 315 ALA A CA 1
ATOM 2545 C C . ALA A 1 315 ? -14.156 10.061 29.671 1.00 68.94 315 ALA A C 1
ATOM 2547 O O . ALA A 1 315 ? -13.070 9.711 30.134 1.00 68.94 315 ALA A O 1
ATOM 2548 N N . LYS A 1 316 ? -15.214 9.241 29.687 1.00 75.06 316 LYS A N 1
ATOM 2549 C CA . LYS A 1 316 ? -15.169 7.868 30.212 1.00 75.06 316 LYS A CA 1
ATOM 2550 C C . LYS A 1 316 ? -14.437 6.921 29.259 1.00 75.06 316 LYS A C 1
ATOM 2552 O O . LYS A 1 316 ? -13.751 6.018 29.726 1.00 75.06 316 LYS A O 1
ATOM 2557 N N . TYR A 1 317 ? -14.517 7.152 27.949 1.00 74.88 317 TYR A N 1
ATOM 2558 C CA . TYR A 1 317 ? -13.695 6.453 26.963 1.00 74.88 317 TYR A CA 1
ATOM 2559 C C . TYR A 1 317 ? -12.201 6.741 27.172 1.00 74.88 317 TYR A C 1
ATOM 2561 O O . TYR A 1 317 ? -11.407 5.809 27.247 1.00 74.88 317 TYR A O 1
ATOM 2569 N N . GLY A 1 318 ? -11.818 8.000 27.410 1.00 74.88 318 GLY A N 1
ATOM 2570 C CA . GLY A 1 318 ? -10.437 8.345 27.771 1.00 74.88 318 GLY A CA 1
ATOM 2571 C C . GLY A 1 318 ? -9.973 7.694 29.085 1.00 74.88 318 GLY A C 1
ATOM 2572 O O . GLY A 1 318 ? -8.825 7.264 29.204 1.00 74.88 318 GLY A O 1
ATOM 2573 N N . GLN A 1 319 ? -10.865 7.544 30.073 1.00 79.38 319 GLN A N 1
ATOM 2574 C CA . GLN A 1 319 ? -10.565 6.787 31.298 1.00 79.38 319 GLN A CA 1
ATOM 2575 C C . GLN A 1 319 ? -10.389 5.287 31.036 1.00 79.38 319 GLN A C 1
ATOM 2577 O O . GLN A 1 319 ? -9.518 4.663 31.645 1.00 79.38 319 GLN A O 1
ATOM 2582 N N . LEU A 1 320 ? -11.202 4.710 30.146 1.00 79.94 320 LEU A N 1
ATOM 2583 C CA . LEU A 1 320 ? -11.058 3.331 29.690 1.00 79.94 320 LEU A CA 1
ATOM 2584 C C . LEU A 1 320 ? -9.693 3.139 29.015 1.00 79.94 320 LEU A C 1
ATOM 2586 O O . LEU A 1 320 ? -8.958 2.229 29.389 1.00 79.94 320 LEU A O 1
ATOM 2590 N N . GLU A 1 321 ? -9.313 4.042 28.110 1.00 79.94 321 GLU A N 1
ATOM 2591 C CA . GLU A 1 321 ? -8.017 4.032 27.426 1.00 79.94 321 GLU A CA 1
ATOM 2592 C C . GLU A 1 321 ? -6.855 4.099 28.405 1.00 79.94 321 GLU A C 1
ATOM 2594 O O . GLU A 1 321 ? -5.989 3.224 28.399 1.00 79.94 321 GLU A O 1
ATOM 2599 N N . LYS A 1 322 ? -6.868 5.085 29.307 1.00 81.19 322 LYS A N 1
ATOM 2600 C CA . LYS A 1 322 ? -5.830 5.243 30.327 1.00 81.19 322 LYS A CA 1
ATOM 2601 C C . LYS A 1 322 ? -5.684 3.987 31.187 1.00 81.19 322 LYS A C 1
ATOM 2603 O O . LYS A 1 322 ? -4.569 3.522 31.411 1.00 81.19 322 LYS A O 1
ATOM 2608 N N . ARG A 1 323 ? -6.801 3.403 31.631 1.00 80.50 323 ARG A N 1
ATOM 2609 C CA . ARG A 1 323 ? -6.773 2.179 32.441 1.00 80.50 323 ARG A CA 1
ATOM 2610 C C . ARG A 1 323 ? -6.183 0.999 31.686 1.00 80.50 323 ARG A C 1
ATOM 2612 O O . ARG A 1 323 ? -5.469 0.220 32.301 1.00 80.50 323 ARG A O 1
ATOM 2619 N N . ILE A 1 324 ? -6.465 0.846 30.392 1.00 78.75 324 ILE A N 1
ATOM 2620 C CA . ILE A 1 324 ? -5.880 -0.245 29.604 1.00 78.75 324 ILE A CA 1
ATOM 2621 C C . ILE A 1 324 ? -4.392 0.014 29.325 1.00 78.75 324 ILE A C 1
ATOM 2623 O O . ILE A 1 324 ? -3.599 -0.922 29.449 1.00 78.75 324 ILE A O 1
ATOM 2627 N N . LYS A 1 325 ? -3.993 1.266 29.047 1.00 78.69 325 LYS A N 1
ATOM 2628 C CA . LYS A 1 325 ? -2.578 1.673 28.918 1.00 78.69 325 LYS A CA 1
ATOM 2629 C C . LYS A 1 325 ? -1.753 1.237 30.126 1.00 78.69 325 LYS A C 1
ATOM 2631 O O . LYS A 1 325 ? -0.705 0.624 29.963 1.00 78.69 325 LYS A O 1
ATOM 2636 N N . GLU A 1 326 ? -2.265 1.471 31.334 1.00 79.50 326 GLU A N 1
ATOM 2637 C CA . GLU A 1 326 ? -1.606 1.107 32.599 1.00 79.50 326 GLU A CA 1
ATOM 2638 C C . GLU A 1 326 ? -1.433 -0.414 32.808 1.00 79.50 326 GLU A C 1
ATOM 2640 O O . GLU A 1 326 ? -0.703 -0.829 33.708 1.00 79.50 326 GLU A O 1
ATOM 2645 N N . LYS A 1 327 ? -2.090 -1.268 32.007 1.00 77.06 327 LYS A N 1
ATOM 2646 C CA . LYS A 1 327 ? -1.988 -2.738 32.103 1.00 77.06 327 LYS A CA 1
ATOM 2647 C C . LYS A 1 327 ? -1.059 -3.367 31.075 1.00 77.06 327 LYS A C 1
ATOM 2649 O O . LYS A 1 327 ? -0.731 -4.546 31.219 1.00 77.06 327 LYS A O 1
ATOM 2654 N N . ILE A 1 328 ? -0.657 -2.625 30.046 1.00 78.44 328 ILE A N 1
ATOM 2655 C CA . ILE A 1 328 ? 0.238 -3.140 29.012 1.00 78.44 328 ILE A CA 1
ATOM 2656 C C . ILE A 1 328 ? 1.657 -3.219 29.580 1.00 78.44 328 ILE A C 1
ATOM 2658 O O . ILE A 1 328 ? 2.231 -2.227 30.018 1.00 78.44 328 ILE A O 1
ATOM 2662 N N . GLN A 1 329 ? 2.247 -4.409 29.525 1.00 75.50 329 GLN A N 1
ATOM 2663 C CA . GLN A 1 329 ? 3.659 -4.638 29.817 1.00 75.50 329 GLN A CA 1
ATOM 2664 C C . GLN A 1 329 ? 4.429 -4.661 28.493 1.00 75.50 329 GLN A C 1
ATOM 2666 O O . GLN A 1 329 ? 4.750 -5.724 27.956 1.00 75.50 329 GLN A O 1
ATOM 2671 N N . ALA A 1 330 ? 4.677 -3.469 27.951 1.00 76.56 330 ALA A N 1
ATOM 2672 C CA . ALA A 1 330 ? 5.516 -3.233 26.780 1.00 76.56 330 ALA A CA 1
ATOM 2673 C C . ALA A 1 330 ? 6.668 -2.289 27.151 1.00 76.56 330 ALA A C 1
ATOM 2675 O O . ALA A 1 330 ? 6.604 -1.590 28.162 1.00 76.56 330 ALA A O 1
ATOM 2676 N N . LEU A 1 331 ? 7.719 -2.261 26.327 1.00 75.38 331 LEU A N 1
ATOM 2677 C CA . LEU A 1 331 ? 8.731 -1.204 26.409 1.00 75.38 331 LEU A CA 1
ATOM 2678 C C . LEU A 1 331 ? 8.039 0.156 26.267 1.00 75.38 331 LEU A C 1
ATOM 2680 O O . LEU A 1 331 ? 7.106 0.263 25.468 1.00 75.38 331 LEU A O 1
ATOM 2684 N N . SER A 1 332 ? 8.497 1.169 27.011 1.00 76.12 332 SER A N 1
ATOM 2685 C CA . SER A 1 332 ? 7.914 2.524 27.015 1.00 76.12 332 SER A CA 1
ATOM 2686 C C . SER A 1 332 ? 7.628 3.030 25.604 1.00 76.12 332 SER A C 1
ATOM 2688 O O . SER A 1 332 ? 6.538 3.519 25.323 1.00 76.12 332 SER A O 1
ATOM 2690 N N . ASP A 1 333 ? 8.572 2.789 24.700 1.00 75.62 333 ASP A N 1
ATOM 2691 C CA . ASP A 1 333 ? 8.569 3.321 23.340 1.00 75.62 333 ASP A CA 1
ATOM 2692 C C . ASP A 1 333 ? 7.577 2.595 22.413 1.00 75.62 333 ASP A C 1
ATOM 2694 O O . ASP A 1 333 ? 7.298 3.067 21.311 1.00 75.62 333 ASP A O 1
ATOM 2698 N N . LEU A 1 334 ? 7.027 1.459 22.863 1.00 81.56 334 LEU A N 1
ATOM 2699 C CA . LEU A 1 334 ? 6.002 0.671 22.175 1.00 81.56 334 LEU A CA 1
ATOM 2700 C C . LEU A 1 334 ? 4.604 0.842 22.770 1.00 81.56 334 LEU A C 1
ATOM 2702 O O . LEU A 1 334 ? 3.636 0.511 22.091 1.00 81.56 334 LEU A O 1
ATOM 2706 N N . VAL A 1 335 ? 4.470 1.329 24.010 1.00 81.69 335 VAL A N 1
ATOM 2707 C CA . VAL A 1 335 ? 3.165 1.437 24.696 1.00 81.69 335 VAL A CA 1
ATOM 2708 C C . VAL A 1 335 ? 2.178 2.259 23.871 1.00 81.69 335 VAL A C 1
ATOM 2710 O O . VAL A 1 335 ? 1.015 1.874 23.733 1.00 81.69 335 VAL A O 1
ATOM 2713 N N . GLU A 1 336 ? 2.646 3.359 23.289 1.00 78.94 336 GLU A N 1
ATOM 2714 C CA . GLU A 1 336 ? 1.846 4.221 22.425 1.00 78.94 336 GLU A CA 1
ATOM 2715 C C . GLU A 1 336 ? 1.343 3.457 21.192 1.00 78.94 336 GLU A C 1
ATOM 2717 O O . GLU A 1 336 ? 0.135 3.338 21.000 1.00 78.94 336 GLU A O 1
ATOM 2722 N N . MET A 1 337 ? 2.246 2.834 20.429 1.00 81.00 337 MET A N 1
ATOM 2723 C CA . MET A 1 337 ? 1.901 2.023 19.255 1.00 81.00 337 MET A CA 1
ATOM 2724 C C . MET A 1 337 ? 0.927 0.893 19.585 1.00 81.00 337 MET A C 1
ATOM 2726 O O . MET A 1 337 ? -0.083 0.728 18.904 1.00 81.00 337 MET A O 1
ATOM 2730 N N . VAL A 1 338 ? 1.200 0.136 20.650 1.00 82.06 338 VAL A N 1
ATOM 2731 C CA . VAL A 1 338 ? 0.327 -0.945 21.121 1.00 82.06 338 VAL A CA 1
ATOM 2732 C C . VAL A 1 338 ? -1.061 -0.400 21.420 1.00 82.06 338 VAL A C 1
ATOM 2734 O O . VAL A 1 338 ? -2.057 -0.992 21.015 1.00 82.06 338 VAL A O 1
ATOM 2737 N N . THR A 1 339 ? -1.139 0.747 22.087 1.00 77.31 339 THR A N 1
ATOM 2738 C CA . THR A 1 339 ? -2.426 1.330 22.441 1.00 77.31 339 THR A CA 1
ATOM 2739 C C . THR A 1 339 ? -3.171 1.836 21.214 1.00 77.31 339 THR A C 1
ATOM 2741 O O . THR A 1 339 ? -4.309 1.432 21.004 1.00 77.31 339 THR A O 1
ATOM 2744 N N . HIS A 1 340 ? -2.548 2.657 20.372 1.00 75.50 340 HIS A N 1
ATOM 2745 C CA . HIS A 1 340 ? -3.213 3.207 19.190 1.00 75.50 340 HIS A CA 1
ATOM 2746 C C . HIS A 1 340 ? -3.665 2.116 18.214 1.00 75.50 340 HIS A C 1
ATOM 2748 O O . HIS A 1 340 ? -4.741 2.230 17.632 1.00 75.50 340 HIS A O 1
ATOM 2754 N N . GLN A 1 341 ? -2.879 1.045 18.057 1.00 77.50 341 GLN A N 1
ATOM 2755 C CA . GLN A 1 341 ? -3.211 -0.044 17.137 1.00 77.50 341 GLN A CA 1
ATOM 2756 C C . GLN A 1 341 ? -4.181 -1.074 17.726 1.00 77.50 341 GLN A C 1
ATOM 2758 O O . GLN A 1 341 ? -4.933 -1.672 16.966 1.00 77.50 341 GLN A O 1
ATOM 2763 N N . LEU A 1 342 ? -4.189 -1.323 19.041 1.00 77.75 342 LEU A N 1
ATOM 2764 C CA . LEU A 1 342 ? -5.009 -2.396 19.624 1.00 77.75 342 LEU A CA 1
ATOM 2765 C C . LEU A 1 342 ? -6.211 -1.901 20.424 1.00 77.75 342 LEU A C 1
ATOM 2767 O O . LEU A 1 342 ? -7.219 -2.597 20.461 1.00 77.75 342 LEU A O 1
ATOM 2771 N N . PHE A 1 343 ? -6.141 -0.743 21.080 1.00 74.94 343 PHE A N 1
ATOM 2772 C CA . PHE A 1 343 ? -7.134 -0.357 22.086 1.00 74.94 343 PHE A CA 1
ATOM 2773 C C . PHE A 1 343 ? -8.552 -0.143 21.549 1.00 74.94 343 PHE A C 1
ATOM 2775 O O . PHE A 1 343 ? -9.450 -0.770 22.101 1.00 74.94 343 PHE A O 1
ATOM 2782 N N . PRO A 1 344 ? -8.814 0.665 20.504 1.00 71.25 344 PRO A N 1
ATOM 2783 C CA . PRO A 1 344 ? -10.175 0.734 19.976 1.00 71.25 344 PRO A CA 1
ATOM 2784 C C . PRO A 1 344 ? -10.599 -0.635 19.435 1.00 71.25 344 PRO A C 1
ATOM 2786 O O . PRO A 1 344 ? -11.720 -1.077 19.654 1.00 71.25 344 PRO A O 1
ATOM 2789 N N . ASN A 1 345 ? -9.666 -1.354 18.812 1.00 78.69 345 ASN A N 1
ATOM 2790 C CA . ASN A 1 345 ? -9.929 -2.588 18.084 1.00 78.69 345 ASN A CA 1
ATOM 2791 C C . ASN A 1 345 ? -10.367 -3.736 19.000 1.00 78.69 345 ASN A C 1
ATOM 2793 O O . ASN A 1 345 ? -11.316 -4.444 18.676 1.00 78.69 345 ASN A O 1
ATOM 2797 N N . ILE A 1 346 ? -9.724 -3.885 20.161 1.00 81.06 346 ILE A N 1
ATOM 2798 C CA . ILE A 1 346 ? -9.971 -4.975 21.114 1.00 81.06 346 ILE A CA 1
ATOM 2799 C C . ILE A 1 346 ? -11.344 -4.896 21.785 1.00 81.06 346 ILE A C 1
ATOM 2801 O O . ILE A 1 346 ? -11.784 -5.858 22.413 1.00 81.06 346 ILE A O 1
ATOM 2805 N N . LEU A 1 347 ? -12.007 -3.741 21.691 1.00 80.56 347 LEU A N 1
ATOM 2806 C CA . LEU A 1 347 ? -13.339 -3.568 22.245 1.00 80.56 347 LEU A CA 1
ATOM 2807 C C . LEU A 1 347 ? -14.393 -4.221 21.354 1.00 80.56 347 LEU A C 1
ATOM 2809 O O . LEU A 1 347 ? -15.381 -4.682 21.901 1.00 80.56 347 LEU A O 1
ATOM 2813 N N . PHE A 1 348 ? -14.203 -4.306 20.035 1.00 81.81 348 PHE A N 1
ATOM 2814 C CA . PHE A 1 348 ? -15.238 -4.767 19.105 1.00 81.81 348 PHE A CA 1
ATOM 2815 C C . PHE A 1 348 ? -15.239 -6.280 18.896 1.00 81.81 348 PHE A C 1
ATOM 2817 O O . PHE A 1 348 ? -14.189 -6.919 18.822 1.00 81.81 348 PHE A O 1
ATOM 2824 N N . ASP A 1 349 ? -16.440 -6.833 18.711 1.00 79.00 349 ASP A N 1
ATOM 2825 C CA . ASP A 1 349 ? -16.638 -8.238 18.357 1.00 79.00 349 ASP A CA 1
ATOM 2826 C C . ASP A 1 349 ? -16.643 -8.505 16.848 1.00 79.00 349 ASP A C 1
ATOM 2828 O O . ASP A 1 349 ? -16.270 -9.604 16.430 1.00 79.00 349 ASP A O 1
ATOM 2832 N N . HIS A 1 350 ? -17.019 -7.508 16.046 1.00 83.25 350 HIS A N 1
ATOM 2833 C CA . HIS A 1 350 ? -17.060 -7.569 14.588 1.00 83.25 350 HIS A CA 1
ATOM 2834 C C . HIS A 1 350 ? -16.199 -6.447 14.000 1.00 83.25 350 HIS A C 1
ATOM 2836 O O . HIS A 1 350 ? -16.348 -5.281 14.374 1.00 83.25 350 HIS A O 1
ATOM 2842 N N . HIS A 1 351 ? -15.308 -6.772 13.060 1.00 85.88 351 HIS A N 1
ATOM 2843 C CA . HIS A 1 351 ? -14.400 -5.780 12.472 1.00 85.88 351 HIS A CA 1
ATOM 2844 C C . HIS A 1 351 ? -15.119 -4.791 11.549 1.00 85.88 351 HIS A C 1
ATOM 2846 O O . HIS A 1 351 ? -14.670 -3.656 11.427 1.00 85.88 351 HIS A O 1
ATOM 2852 N N . ALA A 1 352 ? -16.251 -5.169 10.944 1.00 87.44 352 ALA A N 1
ATOM 2853 C CA . ALA A 1 352 ? -17.092 -4.237 10.188 1.00 87.44 352 ALA A CA 1
ATOM 2854 C C . ALA A 1 352 ? -17.519 -3.041 11.053 1.00 87.44 352 ALA A C 1
ATOM 2856 O O . ALA A 1 352 ? -17.396 -1.886 10.643 1.00 87.44 352 ALA A O 1
ATOM 2857 N N . ASP A 1 353 ? -17.946 -3.321 12.284 1.00 84.81 353 ASP A N 1
ATOM 2858 C CA . ASP A 1 353 ? -18.402 -2.307 13.231 1.00 84.81 353 ASP A CA 1
ATOM 2859 C C . ASP A 1 353 ? -17.224 -1.487 13.774 1.00 84.81 353 ASP A C 1
ATOM 2861 O O . ASP A 1 353 ? -17.339 -0.275 13.935 1.00 84.81 353 ASP A O 1
ATOM 2865 N N . GLN A 1 354 ? -16.063 -2.116 13.969 1.00 83.62 354 GLN A N 1
ATOM 2866 C CA . GLN A 1 354 ? -14.817 -1.435 14.324 1.00 83.62 354 GLN A CA 1
ATOM 2867 C C . GLN A 1 354 ? -14.349 -0.460 13.234 1.00 83.62 354 GLN A C 1
ATOM 2869 O O . GLN A 1 354 ? -14.000 0.681 13.534 1.00 83.62 354 GLN A O 1
ATOM 2874 N N . LEU A 1 355 ? -14.303 -0.892 11.969 1.00 85.06 355 LEU A N 1
ATOM 2875 C CA . LEU A 1 355 ? -13.866 -0.051 10.852 1.00 85.06 355 LEU A CA 1
ATOM 2876 C C . LEU A 1 355 ? -14.821 1.122 10.652 1.00 85.06 355 LEU A C 1
ATOM 2878 O O . LEU A 1 355 ? -14.378 2.267 10.553 1.00 85.06 355 LEU A O 1
ATOM 2882 N N . ALA A 1 356 ? -16.125 0.842 10.665 1.00 85.62 356 ALA A N 1
ATOM 2883 C CA . ALA A 1 356 ? -17.161 1.862 10.616 1.00 85.62 356 ALA A CA 1
ATOM 2884 C C . ALA A 1 356 ? -17.012 2.871 11.760 1.00 85.62 356 ALA A C 1
ATOM 2886 O O . ALA A 1 356 ? -17.072 4.080 11.531 1.00 85.62 356 ALA A O 1
ATOM 2887 N N . PHE A 1 357 ? -16.756 2.388 12.978 1.00 82.69 357 PHE A N 1
ATOM 2888 C CA . PHE A 1 357 ? -16.541 3.235 14.145 1.00 82.69 357 PHE A CA 1
ATOM 2889 C C . PHE A 1 357 ? -15.305 4.124 14.002 1.00 82.69 357 PHE A C 1
ATOM 2891 O O . PHE A 1 357 ? -15.402 5.336 14.189 1.00 82.69 357 PHE A O 1
ATOM 2898 N N . ASN A 1 358 ? -14.159 3.551 13.631 1.00 80.75 358 ASN A N 1
ATOM 2899 C CA . ASN A 1 358 ? -12.905 4.289 13.487 1.00 80.75 358 ASN A CA 1
ATOM 2900 C C . ASN A 1 358 ? -13.017 5.396 12.428 1.00 80.75 358 ASN A C 1
ATOM 2902 O O . ASN A 1 358 ? -12.572 6.519 12.664 1.00 80.75 358 ASN A O 1
ATOM 2906 N N . ILE A 1 359 ? -13.657 5.113 11.289 1.00 81.62 359 ILE A N 1
ATOM 2907 C CA . ILE A 1 359 ? -13.885 6.112 10.233 1.00 81.62 359 ILE A CA 1
ATOM 2908 C C . ILE A 1 359 ? -14.822 7.219 10.724 1.00 81.62 359 ILE A C 1
ATOM 2910 O O . ILE A 1 359 ? -14.542 8.404 10.532 1.00 81.62 359 ILE A O 1
ATOM 2914 N N . ALA A 1 360 ? -15.914 6.853 11.392 1.00 82.19 360 ALA A N 1
ATOM 2915 C CA . ALA A 1 360 ? -16.888 7.819 11.875 1.00 82.19 360 ALA A CA 1
ATOM 2916 C C . ALA A 1 360 ? -16.319 8.725 12.984 1.00 82.19 360 ALA A C 1
ATOM 2918 O O . ALA A 1 360 ? -16.527 9.937 12.960 1.00 82.19 360 ALA A O 1
ATOM 2919 N N . MET A 1 361 ? -15.534 8.171 13.912 1.00 78.88 361 MET A N 1
ATOM 2920 C CA . MET A 1 361 ? -14.833 8.954 14.935 1.00 78.88 361 MET A CA 1
ATOM 2921 C C . MET A 1 361 ? -13.716 9.817 14.347 1.00 78.88 361 MET A C 1
ATOM 2923 O O . MET A 1 361 ? -13.520 10.937 14.814 1.00 78.88 361 MET A O 1
ATOM 2927 N N . GLY A 1 362 ? -13.030 9.350 13.299 1.00 77.94 362 GLY A N 1
ATOM 2928 C CA . GLY A 1 362 ? -12.087 10.169 12.539 1.00 77.94 362 GLY A CA 1
ATOM 2929 C C . GLY A 1 362 ? -12.758 11.413 11.950 1.00 77.94 362 GLY A C 1
ATOM 2930 O O . GLY A 1 362 ? -12.234 12.516 12.080 1.00 77.94 362 GLY A O 1
ATOM 2931 N N . HIS A 1 363 ? -13.966 11.267 11.393 1.00 80.56 363 HIS A N 1
ATOM 2932 C CA . HIS A 1 363 ? -14.752 12.407 10.915 1.00 80.56 363 HIS A CA 1
ATOM 2933 C C . HIS A 1 363 ? -15.105 13.393 12.042 1.00 80.56 363 HIS A C 1
ATOM 2935 O O . HIS A 1 363 ? -14.965 14.602 11.855 1.00 80.56 363 HIS A O 1
ATOM 2941 N N . VAL A 1 364 ? -15.524 12.899 13.213 1.00 78.38 364 VAL A N 1
ATOM 2942 C CA . VAL A 1 364 ? -15.798 13.749 14.387 1.00 78.38 364 VAL A CA 1
ATOM 2943 C C . VAL A 1 364 ? -14.537 14.496 14.825 1.00 78.38 364 VAL A C 1
ATOM 2945 O O . VAL A 1 364 ? -14.592 15.705 15.032 1.00 78.38 364 VAL A O 1
ATOM 2948 N N . ALA A 1 365 ? -13.399 13.803 14.916 1.00 75.81 365 ALA A N 1
ATOM 2949 C CA . ALA A 1 365 ? -12.129 14.387 15.339 1.00 75.81 365 ALA A CA 1
ATOM 2950 C C . ALA A 1 365 ? -11.657 15.503 14.393 1.00 75.81 365 ALA A C 1
ATOM 2952 O O . ALA A 1 365 ? -11.273 16.573 14.858 1.00 75.81 365 ALA A O 1
ATOM 2953 N N . CYS A 1 366 ? -11.762 15.307 13.074 1.00 75.44 366 CYS A N 1
ATOM 2954 C CA . CYS A 1 366 ? -11.436 16.343 12.087 1.00 75.44 366 CYS A CA 1
ATOM 2955 C C . CYS A 1 366 ? -12.361 17.572 12.151 1.00 75.44 366 CYS A C 1
ATOM 2957 O O . CYS A 1 366 ? -12.006 18.627 11.632 1.00 75.44 366 CYS A O 1
ATOM 2959 N N . ASN A 1 367 ? -13.540 17.441 12.764 1.00 76.88 367 ASN A N 1
ATOM 2960 C CA . ASN A 1 367 ? -14.533 18.506 12.918 1.00 76.88 367 ASN A CA 1
ATOM 2961 C C . ASN A 1 367 ? -14.659 19.007 14.366 1.00 76.88 367 ASN A C 1
ATOM 2963 O O . ASN A 1 367 ? -15.612 19.717 14.698 1.00 76.88 367 ASN A O 1
ATOM 2967 N N . MET A 1 368 ? -13.705 18.651 15.225 1.00 77.38 368 MET A N 1
ATOM 2968 C CA . MET A 1 368 ? -13.598 19.163 16.584 1.00 77.38 368 MET A CA 1
ATOM 2969 C C . MET A 1 368 ? -12.669 20.377 16.610 1.00 77.38 368 MET A C 1
ATOM 2971 O O . MET A 1 368 ? -11.548 20.331 16.103 1.00 77.38 368 MET A O 1
ATOM 2975 N N . ASP A 1 369 ? -13.107 21.462 17.242 1.00 76.88 369 ASP A N 1
ATOM 2976 C CA . ASP A 1 369 ? -12.220 22.569 17.578 1.00 76.88 369 ASP A CA 1
ATOM 2977 C C . ASP A 1 369 ? -11.296 22.134 18.720 1.00 76.88 369 ASP A C 1
ATOM 2979 O O . ASP A 1 369 ? -11.720 21.936 19.858 1.00 76.88 369 ASP A O 1
ATOM 2983 N N . LEU A 1 370 ? -10.007 22.002 18.414 1.00 72.62 370 LEU A N 1
ATOM 2984 C CA . LEU A 1 370 ? -8.986 21.566 19.365 1.00 72.62 370 LEU A CA 1
ATOM 2985 C C . LEU A 1 370 ? -8.817 22.515 20.563 1.00 72.62 370 LEU A C 1
ATOM 2987 O O . LEU A 1 370 ? -8.326 22.084 21.604 1.00 72.62 370 LEU A O 1
ATOM 2991 N N . LYS A 1 371 ? -9.196 23.795 20.446 1.00 77.44 371 LYS A N 1
ATOM 2992 C CA . LYS A 1 371 ? -9.077 24.774 21.539 1.00 77.44 371 LYS A CA 1
ATOM 2993 C C . LYS A 1 371 ? -10.245 24.700 22.511 1.00 77.44 371 LYS A C 1
ATOM 2995 O O . LYS A 1 371 ? -10.048 24.881 23.709 1.00 77.44 371 LYS A O 1
ATOM 3000 N N . THR A 1 372 ? -11.451 24.477 21.999 1.00 75.69 372 THR A N 1
ATOM 3001 C CA . THR A 1 372 ? -12.685 24.487 22.800 1.00 75.69 372 THR A CA 1
ATOM 3002 C C . THR A 1 372 ? -13.203 23.085 23.114 1.00 75.69 372 THR A C 1
ATOM 3004 O O . THR A 1 372 ? -14.101 22.943 23.943 1.00 75.69 372 THR A O 1
ATOM 3007 N N . ALA A 1 373 ? -12.646 22.056 22.465 1.00 69.06 373 ALA A N 1
ATOM 3008 C CA . ALA A 1 373 ? -13.148 20.683 22.433 1.00 69.06 373 ALA A CA 1
ATOM 3009 C C . ALA A 1 373 ? -14.613 20.573 21.963 1.00 69.06 373 ALA A C 1
ATOM 3011 O O . ALA A 1 373 ? -15.263 19.549 22.177 1.00 69.06 373 ALA A O 1
ATOM 3012 N N . GLN A 1 374 ? -15.149 21.619 21.325 1.00 77.31 374 GLN A N 1
ATOM 3013 C CA . GLN A 1 374 ? -16.498 21.608 20.777 1.00 77.31 374 GLN A CA 1
ATOM 3014 C C . GLN A 1 374 ? -16.488 20.984 19.384 1.00 77.31 374 GLN A C 1
ATOM 3016 O O . GLN A 1 374 ? -15.624 21.267 18.556 1.00 77.31 374 GLN A O 1
ATOM 3021 N N . VAL A 1 375 ? -17.467 20.123 19.124 1.00 74.88 375 VAL A N 1
ATOM 3022 C CA . VAL A 1 375 ? -17.659 19.484 17.821 1.00 74.88 375 VAL A CA 1
ATOM 3023 C C . VAL A 1 375 ? -18.665 20.301 17.020 1.00 74.88 375 VAL A C 1
ATOM 3025 O O . VAL A 1 375 ? -19.703 20.697 17.554 1.00 74.88 375 VAL A O 1
ATOM 3028 N N . LYS A 1 376 ? -18.375 20.540 15.737 1.00 78.06 376 LYS A N 1
ATOM 3029 C CA . LYS A 1 376 ? -19.298 21.238 14.833 1.00 78.06 376 LYS A CA 1
ATOM 3030 C C . LYS A 1 376 ? -20.686 20.582 14.808 1.00 78.06 376 LYS A C 1
ATOM 3032 O O . LYS A 1 376 ? -20.821 19.354 14.811 1.00 78.06 376 LYS A O 1
ATOM 3037 N N . LYS A 1 377 ? -21.728 21.415 14.727 1.00 79.31 377 LYS A N 1
ATOM 3038 C CA . LYS A 1 377 ? -23.127 20.984 14.576 1.00 79.31 377 LYS A CA 1
ATOM 3039 C C . LYS A 1 377 ? -23.262 20.075 13.345 1.00 79.31 377 LYS A C 1
ATOM 3041 O O . LYS A 1 377 ? -22.656 20.325 12.313 1.00 79.31 377 LYS A O 1
ATOM 3046 N N . GLY A 1 378 ? -24.017 18.983 13.470 1.00 78.62 378 GLY A N 1
ATOM 3047 C CA . GLY A 1 378 ? -24.238 18.023 12.377 1.00 78.62 378 GLY A CA 1
ATOM 3048 C C . GLY A 1 378 ? -23.127 16.982 12.157 1.00 78.62 378 GLY A C 1
ATOM 3049 O O . GLY A 1 378 ? -23.406 15.942 11.559 1.00 78.62 378 GLY A O 1
ATOM 3050 N N . ALA A 1 379 ? -21.918 17.164 12.705 1.00 81.56 379 ALA A N 1
ATOM 3051 C CA . ALA A 1 379 ? -20.814 16.209 12.527 1.00 81.56 379 ALA A CA 1
ATOM 3052 C C . ALA A 1 379 ? -21.148 14.804 13.065 1.00 81.56 379 ALA A C 1
ATOM 3054 O O . ALA A 1 379 ? -20.808 13.799 12.444 1.00 81.56 379 ALA A O 1
ATOM 3055 N N . PHE A 1 380 ? -21.878 14.709 14.181 1.00 80.44 380 PHE A N 1
ATOM 3056 C CA . PHE A 1 380 ? -22.331 13.422 14.724 1.00 80.44 380 PHE A CA 1
ATOM 3057 C C . PHE A 1 380 ? -23.377 12.725 13.844 1.00 80.44 380 PHE A C 1
ATOM 3059 O O . PHE A 1 380 ? -23.334 11.502 13.690 1.00 80.44 380 PHE A O 1
ATOM 3066 N N . ALA A 1 381 ? -24.279 13.488 13.220 1.00 81.12 381 ALA A N 1
ATOM 3067 C CA . ALA A 1 381 ? -25.270 12.944 12.295 1.00 81.12 381 ALA A CA 1
ATOM 3068 C C . ALA A 1 381 ? -24.595 12.402 11.023 1.00 81.12 381 ALA A C 1
ATOM 3070 O O . ALA A 1 381 ? -24.867 11.269 10.616 1.00 81.12 381 ALA A O 1
ATOM 3071 N N . LYS A 1 382 ? -23.644 13.160 10.454 1.00 85.25 382 LYS A N 1
ATOM 3072 C CA . LYS A 1 382 ? -22.797 12.717 9.333 1.00 85.25 382 LYS A CA 1
ATOM 3073 C C . LYS A 1 382 ? -21.984 11.474 9.711 1.00 85.25 382 LYS A C 1
ATOM 3075 O O . LYS A 1 382 ? -22.007 10.484 8.985 1.00 85.25 382 LYS A O 1
ATOM 3080 N N . ALA A 1 383 ? -21.361 11.461 10.890 1.00 83.75 383 ALA A N 1
ATOM 3081 C CA . ALA A 1 383 ? -20.624 10.306 11.398 1.00 83.75 383 ALA A CA 1
ATOM 3082 C C . ALA A 1 383 ? -21.510 9.051 11.516 1.00 83.75 383 ALA A C 1
ATOM 3084 O O . ALA A 1 383 ? -21.087 7.962 11.132 1.00 83.75 383 ALA A O 1
ATOM 3085 N N . ARG A 1 384 ? -22.759 9.179 11.988 1.00 82.25 384 ARG A N 1
ATOM 3086 C CA . ARG A 1 384 ? -23.702 8.047 12.075 1.00 82.25 384 ARG A CA 1
ATOM 3087 C C . ARG A 1 384 ? -24.038 7.494 10.694 1.00 82.25 384 ARG A C 1
ATOM 3089 O O . ARG A 1 384 ? -24.075 6.278 10.510 1.00 82.25 384 ARG A O 1
ATOM 3096 N N . ARG A 1 385 ? -24.276 8.383 9.729 1.00 86.19 385 ARG A N 1
ATOM 3097 C CA . ARG A 1 385 ? -24.543 7.998 8.341 1.00 86.19 385 ARG A CA 1
ATOM 3098 C C . ARG A 1 385 ? -23.336 7.274 7.739 1.00 86.19 385 ARG A C 1
ATOM 3100 O O . ARG A 1 385 ? -23.510 6.191 7.187 1.00 86.19 385 ARG A O 1
ATOM 3107 N N . LEU A 1 386 ? -22.119 7.791 7.947 1.00 86.94 386 LEU A N 1
ATOM 3108 C CA . LEU A 1 386 ? -20.874 7.119 7.547 1.00 86.94 386 LEU A CA 1
ATOM 3109 C C . LEU A 1 386 ? -20.745 5.734 8.174 1.00 86.94 386 LEU A C 1
ATOM 3111 O O . LEU A 1 386 ? -20.463 4.777 7.463 1.00 86.94 386 LEU A O 1
ATOM 3115 N N . TYR A 1 387 ? -20.992 5.609 9.478 1.00 87.31 387 TYR A N 1
ATOM 3116 C CA . TYR A 1 387 ? -20.936 4.323 10.167 1.00 87.31 387 TYR A CA 1
ATOM 3117 C C . TYR A 1 387 ? -21.847 3.279 9.502 1.00 87.31 387 TYR A C 1
ATOM 3119 O O . TYR A 1 387 ? -21.403 2.171 9.206 1.00 87.31 387 TYR A O 1
ATOM 3127 N N . GLY A 1 388 ? -23.104 3.642 9.219 1.00 86.50 388 GLY A N 1
ATOM 3128 C CA . GLY A 1 388 ? -24.063 2.746 8.568 1.00 86.50 388 GLY A CA 1
ATOM 3129 C C . GLY A 1 388 ? -23.606 2.306 7.176 1.00 86.50 388 GLY A C 1
ATOM 3130 O O . GLY A 1 388 ? -23.578 1.108 6.891 1.00 86.50 388 GLY A O 1
ATOM 3131 N N . ILE A 1 389 ? -23.183 3.264 6.343 1.00 89.06 389 ILE A N 1
ATOM 3132 C CA . ILE A 1 389 ? -22.714 2.995 4.976 1.00 89.06 389 ILE A CA 1
ATOM 3133 C C . ILE A 1 389 ? -21.471 2.094 4.995 1.00 89.06 389 ILE A C 1
ATOM 3135 O O . ILE A 1 389 ? -21.420 1.098 4.274 1.00 89.06 389 ILE A O 1
ATOM 3139 N N . ILE A 1 390 ? -20.483 2.398 5.844 1.00 89.62 390 ILE A N 1
ATOM 3140 C CA . ILE A 1 390 ? -19.237 1.627 5.933 1.00 89.62 390 ILE A CA 1
ATOM 3141 C C . ILE A 1 390 ? -19.487 0.215 6.472 1.00 89.62 390 ILE A C 1
ATOM 3143 O O . ILE A 1 390 ? -18.989 -0.739 5.879 1.00 89.62 390 ILE A O 1
ATOM 3147 N N . SER A 1 391 ? -20.264 0.050 7.552 1.00 89.50 391 SER A N 1
ATOM 3148 C CA . SER A 1 391 ? -20.557 -1.285 8.109 1.00 89.50 391 SER A CA 1
ATOM 3149 C C . SER A 1 391 ? -21.259 -2.167 7.070 1.00 89.50 391 SER A C 1
ATOM 3151 O O . SER A 1 391 ? -20.924 -3.345 6.931 1.00 89.50 391 SER A O 1
ATOM 3153 N N . GLN A 1 392 ? -22.180 -1.597 6.281 1.00 89.94 392 GLN A N 1
ATOM 3154 C CA . GLN A 1 392 ? -22.847 -2.317 5.196 1.00 89.94 392 GLN A CA 1
ATOM 3155 C C . GLN A 1 392 ? -21.885 -2.684 4.059 1.00 89.94 392 GLN A C 1
ATOM 3157 O O . GLN A 1 392 ? -21.871 -3.840 3.638 1.00 89.94 392 GLN A O 1
ATOM 3162 N N . LEU A 1 393 ? -21.064 -1.739 3.590 1.00 90.44 393 LEU A N 1
ATOM 3163 C CA . LEU A 1 393 ? -20.096 -1.989 2.518 1.00 90.44 393 LEU A CA 1
ATOM 3164 C C . LEU A 1 393 ? -19.079 -3.063 2.901 1.00 90.44 393 LEU A C 1
ATOM 3166 O O . LEU A 1 393 ? -18.794 -3.940 2.093 1.00 90.44 393 LEU A O 1
ATOM 3170 N N . VAL A 1 394 ? -18.560 -3.033 4.131 1.00 91.44 394 VAL A N 1
ATOM 3171 C CA . VAL A 1 394 ? -17.604 -4.039 4.616 1.00 91.44 394 VAL A CA 1
ATOM 3172 C C . VAL A 1 394 ? -18.233 -5.438 4.587 1.00 91.44 394 VAL A C 1
ATOM 3174 O O . VAL A 1 394 ? -17.655 -6.350 3.999 1.00 91.44 394 VAL A O 1
ATOM 3177 N N . LYS A 1 395 ? -19.468 -5.583 5.087 1.00 90.31 395 LYS A N 1
ATOM 3178 C CA . LYS A 1 395 ? -20.219 -6.852 5.037 1.00 90.31 395 LYS A CA 1
ATOM 3179 C C . LYS A 1 395 ? -20.502 -7.319 3.604 1.00 90.31 395 LYS A C 1
ATOM 3181 O O . LYS A 1 395 ? -20.455 -8.516 3.331 1.00 90.31 395 LYS A O 1
ATOM 3186 N N . GLN A 1 396 ? -20.792 -6.398 2.683 1.00 90.94 396 GLN A N 1
ATOM 3187 C CA . GLN A 1 396 ? -20.998 -6.720 1.266 1.00 90.94 396 GLN A CA 1
ATOM 3188 C C . GLN A 1 396 ? -19.703 -7.200 0.600 1.00 90.94 396 GLN A C 1
ATOM 3190 O O . GLN A 1 396 ? -19.732 -8.182 -0.138 1.00 90.94 396 GLN A O 1
ATOM 3195 N N . VAL A 1 397 ? -18.572 -6.544 0.881 1.00 90.69 397 VAL A N 1
ATOM 3196 C CA . VAL A 1 397 ? -17.253 -6.963 0.387 1.00 90.69 397 VAL A CA 1
ATOM 3197 C C . VAL A 1 397 ? -16.908 -8.359 0.902 1.00 90.69 397 VAL A C 1
ATOM 3199 O O . VAL A 1 397 ? -16.524 -9.209 0.106 1.00 90.69 397 VAL A O 1
ATOM 3202 N N . GLU A 1 398 ? -17.099 -8.629 2.195 1.00 90.19 398 GLU A N 1
ATOM 3203 C CA . GLU A 1 398 ? -16.888 -9.963 2.776 1.00 90.19 398 GLU A CA 1
ATOM 3204 C C . GLU A 1 398 ? -17.739 -11.039 2.099 1.00 90.19 398 GLU A C 1
ATOM 3206 O O . GLU A 1 398 ? -17.228 -12.102 1.748 1.00 90.19 398 GLU A O 1
ATOM 3211 N N . ALA A 1 399 ? -19.031 -10.768 1.900 1.00 90.00 399 ALA A N 1
ATOM 3212 C CA . ALA A 1 399 ? -19.948 -11.718 1.280 1.00 90.00 399 ALA A CA 1
ATOM 3213 C C . ALA A 1 399 ? -19.578 -12.002 -0.184 1.00 90.00 399 ALA A C 1
ATOM 3215 O O . ALA A 1 399 ? -19.563 -13.161 -0.602 1.00 90.00 399 ALA A O 1
ATOM 3216 N N . PHE A 1 400 ? -19.252 -10.957 -0.951 1.00 90.62 400 PHE A N 1
ATOM 3217 C CA . PHE A 1 400 ? -18.818 -11.091 -2.340 1.00 90.62 400 PHE A CA 1
ATOM 3218 C C . PHE A 1 400 ? -17.518 -11.894 -2.441 1.00 90.62 400 PHE A C 1
ATOM 3220 O O . PHE A 1 400 ? -17.399 -12.806 -3.257 1.00 90.62 400 PHE A O 1
ATOM 3227 N N . ASP A 1 401 ? -16.556 -11.589 -1.576 1.00 88.06 401 ASP A N 1
ATOM 3228 C CA . ASP A 1 401 ? -15.251 -12.234 -1.571 1.00 88.06 401 ASP A CA 1
ATOM 3229 C C . ASP A 1 401 ? -15.308 -13.708 -1.154 1.00 88.06 401 ASP A C 1
ATOM 3231 O O . ASP A 1 401 ? -14.643 -14.552 -1.754 1.00 88.06 401 ASP A O 1
ATOM 3235 N N . ALA A 1 402 ? -16.158 -14.040 -0.176 1.00 88.06 402 ALA A N 1
ATOM 3236 C CA . ALA A 1 402 ? -16.412 -15.421 0.225 1.00 88.06 402 ALA A CA 1
ATOM 3237 C C . ALA A 1 402 ? -16.987 -16.264 -0.927 1.00 88.06 402 ALA A C 1
ATOM 3239 O O . ALA A 1 402 ? -16.751 -17.471 -0.990 1.00 88.06 402 ALA A O 1
ATOM 3240 N N . GLN A 1 403 ? -17.729 -15.635 -1.842 1.00 88.19 403 GLN A N 1
ATOM 3241 C CA . GLN A 1 403 ? -18.265 -16.285 -3.034 1.00 88.19 403 GLN A CA 1
ATOM 3242 C C . GLN A 1 403 ? -17.227 -16.384 -4.164 1.00 88.19 403 GLN A C 1
ATOM 3244 O O . GLN A 1 403 ? -17.193 -17.391 -4.875 1.00 88.19 403 GLN A O 1
ATOM 3249 N N . TYR A 1 404 ? -16.377 -15.365 -4.323 1.00 85.25 404 TYR A N 1
ATOM 3250 C CA . TYR A 1 404 ? -15.401 -15.257 -5.407 1.00 85.25 404 TYR A CA 1
ATOM 3251 C C . TYR A 1 404 ? -14.015 -14.858 -4.872 1.00 85.25 404 TYR A C 1
ATOM 3253 O O . TYR A 1 404 ? -13.661 -13.678 -4.907 1.00 85.25 404 TYR A O 1
ATOM 3261 N N . PRO A 1 405 ? -13.189 -15.822 -4.422 1.00 82.06 405 PRO A N 1
ATOM 3262 C CA . PRO A 1 405 ? -11.871 -15.540 -3.857 1.00 82.06 405 PRO A CA 1
ATOM 3263 C C . PRO A 1 405 ? -10.846 -15.245 -4.964 1.00 82.06 405 PRO A C 1
ATOM 3265 O O . PRO A 1 405 ? -9.960 -16.052 -5.256 1.00 82.06 405 PRO A O 1
ATOM 3268 N N . ILE A 1 406 ? -10.981 -14.085 -5.608 1.00 84.94 406 ILE A N 1
ATOM 3269 C CA . ILE A 1 406 ? -10.076 -13.583 -6.649 1.00 84.94 406 ILE A CA 1
ATOM 3270 C C . ILE A 1 406 ? -9.329 -12.322 -6.176 1.00 84.94 406 ILE A C 1
ATOM 3272 O O . ILE A 1 406 ? -9.784 -11.633 -5.259 1.00 84.94 406 ILE A O 1
ATOM 3276 N N . PRO A 1 407 ? -8.156 -12.005 -6.759 1.00 87.75 407 PRO A N 1
ATOM 3277 C CA . PRO A 1 407 ? -7.447 -10.761 -6.464 1.00 87.75 407 PRO A CA 1
ATOM 3278 C C . PRO A 1 407 ? -8.308 -9.525 -6.748 1.00 87.75 407 PRO A C 1
ATOM 3280 O O . PRO A 1 407 ? -8.906 -9.428 -7.817 1.00 87.75 407 PRO A O 1
ATOM 3283 N N . TRP A 1 408 ? -8.327 -8.558 -5.828 1.00 88.31 408 TRP A N 1
ATOM 3284 C CA . TRP A 1 408 ? -9.112 -7.334 -5.997 1.00 88.31 408 TRP A CA 1
ATOM 3285 C C . TRP A 1 408 ? -8.432 -6.375 -6.970 1.00 88.31 408 TRP A C 1
ATOM 3287 O O . TRP A 1 408 ? -7.511 -5.637 -6.631 1.00 88.31 408 TRP A O 1
ATOM 3297 N N . THR A 1 409 ? -8.913 -6.408 -8.205 1.00 86.81 409 THR A N 1
ATOM 3298 C CA . THR A 1 409 ? -8.495 -5.534 -9.303 1.00 86.81 409 THR A CA 1
ATOM 3299 C C . THR A 1 409 ? -9.581 -4.534 -9.673 1.00 86.81 409 THR A C 1
ATOM 3301 O O . THR A 1 409 ? -10.703 -4.620 -9.171 1.00 86.81 409 THR A O 1
ATOM 3304 N N . ILE A 1 410 ? -9.282 -3.613 -10.598 1.00 83.81 410 ILE A N 1
ATOM 3305 C CA . ILE A 1 410 ? -10.313 -2.743 -11.194 1.00 83.81 410 ILE A CA 1
ATOM 3306 C C . ILE A 1 410 ? -11.479 -3.577 -11.749 1.00 83.81 410 ILE A C 1
ATOM 3308 O O . ILE A 1 410 ? -12.636 -3.235 -11.529 1.00 83.81 410 ILE A O 1
ATOM 3312 N N . ASP A 1 411 ? -11.205 -4.701 -12.413 1.00 85.00 411 ASP A N 1
ATOM 3313 C CA . ASP A 1 411 ? -12.270 -5.539 -12.976 1.00 85.00 411 ASP A CA 1
ATOM 3314 C C . ASP A 1 411 ? -13.071 -6.277 -11.902 1.00 85.00 411 ASP A C 1
ATOM 3316 O O . ASP A 1 411 ? -14.283 -6.438 -12.027 1.00 85.00 411 ASP A O 1
ATOM 3320 N N . THR A 1 412 ? -12.428 -6.656 -10.799 1.00 88.81 412 THR A N 1
ATOM 3321 C CA . THR A 1 412 ? -13.138 -7.223 -9.644 1.00 88.81 412 THR A CA 1
ATOM 3322 C C . THR A 1 412 ? -14.026 -6.175 -8.983 1.00 88.81 412 THR A C 1
ATOM 3324 O O . THR A 1 412 ? -15.169 -6.472 -8.647 1.00 88.81 412 THR A O 1
ATOM 3327 N N . LEU A 1 413 ? -13.556 -4.927 -8.876 1.00 86.44 413 LEU A N 1
ATOM 3328 C CA . LEU A 1 413 ? -14.379 -3.809 -8.423 1.00 86.44 413 LEU A CA 1
ATOM 3329 C C . LEU A 1 413 ? -15.579 -3.588 -9.359 1.00 86.44 413 LEU A C 1
ATOM 3331 O O . LEU A 1 413 ? -16.692 -3.427 -8.867 1.00 86.44 413 LEU A O 1
ATOM 3335 N N . LYS A 1 414 ? -15.394 -3.650 -10.686 1.00 85.56 414 LYS A N 1
ATOM 3336 C CA . LYS A 1 414 ? -16.500 -3.578 -11.662 1.00 85.56 414 LYS A CA 1
ATOM 3337 C C . LYS A 1 414 ? -17.542 -4.666 -11.409 1.00 85.56 414 LYS A C 1
ATOM 3339 O O . LYS A 1 414 ? -18.733 -4.370 -11.363 1.00 85.56 414 LYS A O 1
ATOM 3344 N N . LEU A 1 415 ? -17.102 -5.912 -11.228 1.00 88.19 415 LEU A N 1
ATOM 3345 C CA . LEU A 1 415 ? -17.991 -7.039 -10.934 1.00 88.19 415 LEU A CA 1
ATOM 3346 C C . LEU A 1 415 ? -18.728 -6.840 -9.608 1.00 88.19 415 LEU A C 1
ATOM 3348 O O . LEU A 1 415 ? -19.943 -7.025 -9.556 1.00 88.19 415 LEU A O 1
ATOM 3352 N N . PHE A 1 416 ? -18.016 -6.404 -8.567 1.00 88.19 416 PHE A N 1
ATOM 3353 C CA . PHE A 1 416 ? -18.603 -6.073 -7.273 1.00 88.19 416 PHE A CA 1
ATOM 3354 C C . PHE A 1 416 ? -19.685 -4.995 -7.417 1.00 88.19 416 PHE A C 1
ATOM 3356 O O . PHE A 1 416 ? -20.810 -5.201 -6.974 1.00 88.19 416 PHE A O 1
ATOM 3363 N N . MET A 1 417 ? -19.403 -3.895 -8.118 1.00 86.38 417 MET A N 1
ATOM 3364 C CA . MET A 1 417 ? -20.355 -2.797 -8.324 1.00 86.38 417 MET A CA 1
ATOM 3365 C C . MET A 1 417 ? -21.599 -3.199 -9.123 1.00 86.38 417 MET A C 1
ATOM 3367 O O . MET A 1 417 ? -22.676 -2.666 -8.878 1.00 86.38 417 MET A O 1
ATOM 3371 N N . VAL A 1 418 ? -21.471 -4.131 -10.071 1.00 85.56 418 VAL A N 1
ATOM 3372 C CA . VAL A 1 418 ? -22.610 -4.651 -10.848 1.00 85.56 418 VAL A CA 1
ATOM 3373 C C . VAL A 1 418 ? -23.405 -5.702 -10.060 1.00 85.56 418 VAL A C 1
ATOM 3375 O O . VAL A 1 418 ? -24.580 -5.916 -10.354 1.00 85.56 418 VAL A O 1
ATOM 3378 N N . SER A 1 419 ? -22.804 -6.341 -9.050 1.00 85.56 419 SER A N 1
ATOM 3379 C CA . SER A 1 419 ? -23.463 -7.400 -8.272 1.00 85.56 419 SER A CA 1
ATOM 3380 C C . SER A 1 419 ? -24.652 -6.915 -7.426 1.00 85.56 419 SER A C 1
ATOM 3382 O O . SER A 1 419 ? -25.582 -7.688 -7.200 1.00 85.56 419 SER A O 1
ATOM 3384 N N . ASP A 1 420 ? -24.666 -5.645 -7.003 1.00 82.62 420 ASP A N 1
ATOM 3385 C CA . ASP A 1 420 ? -25.758 -5.032 -6.235 1.00 82.62 420 ASP A CA 1
ATOM 3386 C C . ASP A 1 420 ? -25.855 -3.533 -6.554 1.00 82.62 420 ASP A C 1
ATOM 3388 O O . ASP A 1 420 ? -24.916 -2.764 -6.338 1.00 82.62 420 ASP A O 1
ATOM 3392 N N . SER A 1 421 ? -27.032 -3.097 -7.011 1.00 74.88 421 SER A N 1
ATOM 3393 C CA . SER A 1 421 ? -27.319 -1.702 -7.366 1.00 74.88 421 SER A CA 1
ATOM 3394 C C . SER A 1 421 ? -27.135 -0.706 -6.213 1.00 74.88 421 SER A C 1
ATOM 3396 O O . SER A 1 421 ? -27.000 0.493 -6.452 1.00 74.88 421 SER A O 1
ATOM 3398 N N . ASN A 1 422 ? -27.124 -1.169 -4.958 1.00 82.88 422 ASN A N 1
ATOM 3399 C CA . ASN A 1 422 ? -26.892 -0.310 -3.797 1.00 82.88 422 ASN A CA 1
ATOM 3400 C C . ASN A 1 422 ? -25.409 -0.004 -3.556 1.00 82.88 422 ASN A C 1
ATOM 3402 O O . ASN A 1 422 ? -25.111 0.977 -2.880 1.00 82.88 422 ASN A O 1
ATOM 3406 N N . ILE A 1 423 ? -24.477 -0.800 -4.096 1.00 84.19 423 ILE A N 1
ATOM 3407 C CA . ILE A 1 423 ? -23.036 -0.593 -3.886 1.00 84.19 423 ILE A CA 1
ATOM 3408 C C . ILE A 1 423 ? -22.593 0.725 -4.510 1.00 84.19 423 ILE A C 1
ATOM 3410 O O . ILE A 1 423 ? -21.947 1.533 -3.846 1.00 84.19 423 ILE A O 1
ATOM 3414 N N . GLU A 1 424 ? -22.964 0.969 -5.769 1.00 79.94 424 GLU A N 1
ATOM 3415 C CA . GLU A 1 424 ? -22.606 2.213 -6.454 1.00 79.94 424 GLU A CA 1
ATOM 3416 C C . GLU A 1 424 ? -23.181 3.428 -5.718 1.00 79.94 424 GLU A C 1
ATOM 3418 O O . GLU A 1 424 ? -22.459 4.389 -5.447 1.00 79.94 424 GLU A O 1
ATOM 3423 N N . LYS A 1 425 ? -24.443 3.339 -5.278 1.00 82.81 425 LYS A N 1
ATOM 3424 C CA . LYS A 1 425 ? -25.063 4.362 -4.433 1.00 82.81 425 LYS A CA 1
ATOM 3425 C C . LYS A 1 425 ? -24.247 4.602 -3.156 1.00 82.81 425 LYS A C 1
ATOM 3427 O O . LYS A 1 425 ? -23.824 5.729 -2.928 1.00 82.81 425 LYS A O 1
ATOM 3432 N N . ASN A 1 426 ? -23.956 3.560 -2.378 1.00 83.62 426 ASN A N 1
ATOM 3433 C CA . ASN A 1 426 ? -23.196 3.657 -1.128 1.00 83.62 426 ASN A CA 1
ATOM 3434 C C . ASN A 1 426 ? -21.795 4.266 -1.338 1.00 83.62 426 ASN A C 1
ATOM 3436 O O . ASN A 1 426 ? -21.365 5.113 -0.556 1.00 83.62 426 ASN A O 1
ATOM 3440 N N . LEU A 1 427 ? -21.091 3.876 -2.407 1.00 78.44 427 LEU A N 1
ATOM 3441 C CA . LEU A 1 427 ? -19.766 4.409 -2.741 1.00 78.44 427 LEU A CA 1
ATOM 3442 C C . LEU A 1 427 ? -19.816 5.896 -3.110 1.00 78.44 427 LEU A C 1
ATOM 3444 O O . LEU A 1 427 ? -18.945 6.652 -2.687 1.00 78.44 427 LEU A O 1
ATOM 3448 N N . THR A 1 428 ? -20.826 6.324 -3.871 1.00 77.62 428 THR A N 1
ATOM 3449 C CA . THR A 1 428 ? -21.027 7.745 -4.227 1.00 77.62 428 THR A CA 1
ATOM 3450 C C . THR A 1 428 ? -21.543 8.591 -3.063 1.00 77.62 428 THR A C 1
ATOM 3452 O O . THR A 1 428 ? -21.288 9.793 -3.009 1.00 77.62 428 THR A O 1
ATOM 3455 N N . GLU A 1 429 ? -22.210 7.968 -2.092 1.00 80.44 429 GLU A N 1
ATOM 3456 C CA . GLU A 1 429 ? -22.730 8.635 -0.903 1.00 80.44 429 GLU A CA 1
ATOM 3457 C C . GLU A 1 429 ? -21.622 8.977 0.105 1.00 80.44 429 GLU A C 1
ATOM 3459 O O . GLU A 1 429 ? -21.711 10.008 0.767 1.00 80.44 429 GLU A O 1
ATOM 3464 N N . ILE A 1 430 ? -20.545 8.184 0.200 1.00 81.12 430 ILE A N 1
ATOM 3465 C CA . ILE A 1 430 ? -19.439 8.459 1.138 1.00 81.12 430 ILE A CA 1
ATOM 3466 C C . ILE A 1 430 ? -18.839 9.859 0.919 1.00 81.12 430 ILE A C 1
ATOM 3468 O O . ILE A 1 430 ? -18.802 10.626 1.885 1.00 81.12 430 ILE A O 1
ATOM 3472 N N . PRO A 1 431 ? -18.390 10.250 -0.293 1.00 71.81 431 PRO A N 1
ATOM 3473 C CA . PRO A 1 431 ? -17.880 11.599 -0.512 1.00 71.81 431 PRO A CA 1
ATOM 3474 C C . PRO A 1 431 ? -18.927 12.676 -0.241 1.00 71.81 431 PRO A C 1
ATOM 3476 O O . PRO A 1 431 ? -18.579 13.692 0.349 1.00 71.81 431 PRO A O 1
ATOM 3479 N N . ALA A 1 432 ? -20.197 12.449 -0.591 1.00 74.75 432 ALA A N 1
ATOM 3480 C CA . ALA A 1 432 ? -21.263 13.397 -0.273 1.00 74.75 432 ALA A CA 1
ATOM 3481 C C . ALA A 1 432 ? -21.349 13.637 1.241 1.00 74.75 432 ALA A C 1
ATOM 3483 O O . ALA A 1 432 ? -21.314 14.773 1.681 1.00 74.75 432 ALA A O 1
ATOM 3484 N N . VAL A 1 433 ? -21.324 12.591 2.068 1.00 76.44 433 VAL A N 1
ATOM 3485 C CA . VAL A 1 433 ? -21.389 12.757 3.529 1.00 76.44 433 VAL A CA 1
ATOM 3486 C C . VAL A 1 433 ? -20.118 13.392 4.110 1.00 76.44 433 VAL A C 1
ATOM 3488 O O . VAL A 1 433 ? -20.192 14.149 5.077 1.00 76.44 433 VAL A O 1
ATOM 3491 N N . VAL A 1 434 ? -18.944 13.091 3.549 1.00 68.81 434 VAL A N 1
ATOM 3492 C CA . VAL A 1 434 ? -17.658 13.618 4.040 1.00 68.81 434 VAL A CA 1
ATOM 3493 C C . VAL A 1 434 ? -17.432 15.076 3.635 1.00 68.81 434 VAL A C 1
ATOM 3495 O O . VAL A 1 434 ? -16.851 15.827 4.417 1.00 68.81 434 VAL A O 1
ATOM 3498 N N . PHE A 1 435 ? -17.848 15.457 2.427 1.00 63.44 435 PHE A N 1
ATOM 3499 C CA . PHE A 1 435 ? -17.509 16.732 1.792 1.00 63.44 435 PHE A CA 1
ATOM 3500 C C . PHE A 1 435 ? -18.714 17.636 1.520 1.00 63.44 435 PHE A C 1
ATOM 3502 O O . PHE A 1 435 ? -18.512 18.724 0.985 1.00 63.44 435 PHE A O 1
ATOM 3509 N N . GLU A 1 436 ? -19.943 17.228 1.866 1.00 62.12 436 GLU A N 1
ATOM 3510 C CA . GLU A 1 436 ? -21.095 18.135 1.854 1.00 62.12 436 GLU A CA 1
ATOM 3511 C C . GLU A 1 436 ? -20.722 19.389 2.650 1.00 62.12 436 GLU A C 1
ATOM 3513 O O . GLU A 1 436 ? -20.354 19.247 3.830 1.00 62.12 436 GLU A O 1
ATOM 3518 N N . PRO A 1 437 ? -20.795 20.589 2.035 1.00 51.75 437 PRO A N 1
ATOM 3519 C CA . PRO A 1 437 ? -20.630 21.823 2.778 1.00 51.75 437 PRO A CA 1
ATOM 3520 C C . PRO A 1 437 ? -21.610 21.787 3.946 1.00 51.75 437 PRO A C 1
ATOM 3522 O O . PRO A 1 437 ? -22.759 21.363 3.801 1.00 51.75 437 PRO A O 1
ATOM 3525 N N . ASP A 1 438 ? -21.113 22.122 5.132 1.00 51.91 438 ASP A N 1
ATOM 3526 C CA . ASP A 1 438 ? -21.977 22.266 6.295 1.00 51.91 438 ASP A CA 1
ATOM 3527 C C . ASP A 1 438 ? -23.054 23.302 5.935 1.00 51.91 438 ASP A C 1
ATOM 3529 O O . ASP A 1 438 ? -22.720 24.316 5.320 1.00 51.91 438 ASP A O 1
ATOM 3533 N N . GLU A 1 439 ? -24.331 23.015 6.229 1.00 46.16 439 GLU A N 1
ATOM 3534 C CA . GLU A 1 439 ? -25.414 23.986 6.022 1.00 46.16 439 GLU A CA 1
ATOM 3535 C C . GLU A 1 439 ? -24.978 25.316 6.654 1.00 46.16 439 GLU A C 1
ATOM 3537 O O . GLU A 1 439 ? -24.689 25.363 7.852 1.00 46.16 439 GLU A O 1
ATOM 3542 N N . GLU A 1 440 ? -24.830 26.349 5.817 1.00 40.31 440 GLU A N 1
ATOM 3543 C CA . GLU A 1 440 ? -24.384 27.678 6.234 1.00 40.31 440 GLU A CA 1
ATOM 3544 C C . GLU A 1 440 ? -25.351 28.230 7.295 1.00 40.31 440 GLU A C 1
ATOM 3546 O O . GLU A 1 440 ? -26.566 28.258 7.078 1.00 40.31 440 GLU A O 1
ATOM 3551 N N . GLU A 1 441 ? -24.805 28.675 8.431 1.00 39.47 441 GLU A N 1
ATOM 3552 C CA . GLU A 1 441 ? -25.443 29.677 9.298 1.00 39.47 441 GLU A CA 1
ATOM 3553 C C . GLU A 1 441 ? -24.835 31.051 9.011 1.00 39.47 441 GLU A C 1
ATOM 3555 O O . GLU A 1 441 ? -23.584 31.167 9.058 1.00 39.47 441 GLU A O 1
#

pLDDT: mean 82.27, std 10.21, range [39.47, 94.56]